Protein AF-0000000077152043 (afdb_homodimer)

Sequence (774 aa):
MDIGIDQIGFYTPNKFVDMVDLANARNQDPNKFLIGIGQDRMAVADKTQDAVSMGINATAEYLDQVDLEQLGLLIFATESGIDQSKSASLFVKEALNLPARIRTFEIKEACFALTASLQVARDYVRAHPHHSAMIIGSDIARYGLATAGEVTQGAGAISMLIKENPAIIALEDGHTSHSENINDFWRPNNLATAVVDGHYSRDVYLDFFKSTFKPFLAEKQLQVSDFAGICYHLPYTKMGYKAHKIAIEGQDDETVKRLSDNFQLSAKYSRQVGNIYTASLYMSVLSLLENGDLEAGDRIGFFSYGSGAMAEFFSGKVVAGYQKRLRPALHARMLKERIRLGVGQYEDIFTEGLEALPENVEFTSDANHGTWYLAGQEGYVRQYKQKMDIGIDQIGFYTPNKFVDMVDLANARNQDPNKFLIGIGQDRMAVADKTQDAVSMGINATAEYLDQVDLEQLGLLIFATESGIDQSKSASLFVKEALNLPARIRTFEIKEACFALTASLQVARDYVRAHPHHSAMIIGSDIARYGLATAGEVTQGAGAISMLIKENPAIIALEDGHTSHSENINDFWRPNNLATAVVDGHYSRDVYLDFFKSTFKPFLAEKQLQVSDFAGICYHLPYTKMGYKAHKIAIEGQDDETVKRLSDNFQLSAKYSRQVGNIYTASLYMSVLSLLENGDLEAGDRIGFFSYGSGAMAEFFSGKVVAGYQKRLRPALHARMLKERIRLGVGQYEDIFTEGLEALPENVEFTSDANHGTWYLAGQEGYVRQYKQK

Nearest PDB structures (foldseek):
  1xpk-assembly2_D  TM=9.663E-01  e=1.046E-50  Staphylococcus aureus
  1xpm-assembly2_C  TM=9.637E-01  e=8.264E-50  Staphylococcus aureus
  1tvz-assembly1_A  TM=9.335E-01  e=8.264E-50  Staphylococcus aureus
  4yxv-assembly1_A  TM=8.841E-01  e=7.661E-36  Bacillus subtilis subsp. subtilis str. 168
  6et9-assembly1_L  TM=8.919E-01  e=7.210E-28  Methanothermococcus thermolithotrophicus

Structure (mmCIF, N/CA/C/O backbone):
data_AF-0000000077152043-model_v1
#
loop_
_entity.id
_entity.type
_entity.pdbx_description
1 polymer 'Hydroxymethylglutaryl-coenzyme A synthase'
#
loop_
_atom_site.group_PDB
_atom_site.id
_atom_site.type_symbol
_atom_site.label_atom_id
_atom_site.label_alt_id
_atom_site.label_comp_id
_atom_site.label_asym_id
_atom_site.label_entity_id
_atom_site.label_seq_id
_atom_site.pdbx_PDB_ins_code
_atom_site.Cartn_x
_atom_site.Cartn_y
_atom_site.Cartn_z
_atom_site.occupancy
_atom_site.B_iso_or_equiv
_atom_site.auth_seq_id
_atom_site.auth_comp_id
_atom_site.auth_asym_id
_atom_site.auth_atom_id
_atom_site.pdbx_PDB_model_num
ATOM 1 N N . MET A 1 1 ? 26.516 6.457 7.914 1 82.19 1 MET A N 1
ATOM 2 C CA . MET A 1 1 ? 26 7.383 6.918 1 82.19 1 MET A CA 1
ATOM 3 C C . MET A 1 1 ? 24.578 7.828 7.289 1 82.19 1 MET A C 1
ATOM 5 O O . MET A 1 1 ? 23.734 7.008 7.656 1 82.19 1 MET A O 1
ATOM 9 N N . ASP A 1 2 ? 24.344 9.172 7.332 1 95.19 2 ASP A N 1
ATOM 10 C CA . ASP A 1 2 ? 23.062 9.734 7.711 1 95.19 2 ASP A CA 1
ATOM 11 C C . ASP A 1 2 ? 22.062 9.641 6.562 1 95.19 2 ASP A C 1
ATOM 13 O O . ASP A 1 2 ? 22.406 9.891 5.406 1 95.19 2 ASP A O 1
ATOM 17 N N . ILE A 1 3 ? 20.938 9.117 6.852 1 98.56 3 ILE A N 1
ATOM 18 C CA . ILE A 1 3 ? 19.844 9.047 5.887 1 98.56 3 ILE A CA 1
ATOM 19 C C . ILE A 1 3 ? 18.641 9.828 6.406 1 98.56 3 ILE A C 1
ATOM 21 O O . ILE A 1 3 ? 18.328 9.773 7.598 1 98.56 3 ILE A O 1
ATOM 25 N N . GLY A 1 4 ? 17.984 10.578 5.516 1 98.75 4 GLY A N 1
ATOM 26 C CA . GLY A 1 4 ? 16.797 11.289 5.961 1 98.75 4 GLY A CA 1
ATOM 27 C C . GLY A 1 4 ? 16.188 12.164 4.887 1 98.75 4 GLY A C 1
ATOM 28 O O . GLY A 1 4 ? 16.25 11.828 3.701 1 98.75 4 GLY A O 1
ATOM 29 N N . ILE A 1 5 ? 15.547 13.234 5.316 1 98.94 5 ILE A N 1
ATOM 30 C CA . ILE A 1 5 ? 14.758 14.086 4.438 1 98.94 5 ILE A CA 1
ATOM 31 C C . ILE A 1 5 ? 15.664 15.133 3.781 1 98.94 5 ILE A C 1
ATOM 33 O O . ILE A 1 5 ? 16.281 15.938 4.469 1 98.94 5 ILE A O 1
ATOM 37 N N . ASP A 1 6 ? 15.68 15.094 2.457 1 98.81 6 ASP A N 1
ATOM 38 C CA . ASP A 1 6 ? 16.516 16.016 1.695 1 98.81 6 ASP A CA 1
ATOM 39 C C . ASP A 1 6 ? 15.688 17.156 1.112 1 98.81 6 ASP A C 1
ATOM 41 O O . ASP A 1 6 ? 16.188 18.266 0.939 1 98.81 6 ASP A O 1
ATOM 45 N N . GLN A 1 7 ? 14.508 16.891 0.683 1 98.75 7 GLN A N 1
ATOM 46 C CA . GLN A 1 7 ? 13.539 17.828 0.135 1 98.75 7 GLN A CA 1
ATOM 47 C C . GLN A 1 7 ? 12.148 17.578 0.709 1 98.75 7 GLN A C 1
ATOM 49 O O . GLN A 1 7 ? 11.82 16.453 1.081 1 98.75 7 GLN A O 1
ATOM 54 N N . ILE A 1 8 ? 11.406 18.656 0.803 1 98.88 8 ILE A N 1
ATOM 55 C CA . ILE A 1 8 ? 10.008 18.562 1.213 1 98.88 8 ILE A CA 1
ATOM 56 C C . ILE A 1 8 ? 9.156 19.5 0.37 1 98.88 8 ILE A C 1
ATOM 58 O O . ILE A 1 8 ? 9.516 20.672 0.178 1 98.88 8 ILE A O 1
ATOM 62 N N . GLY A 1 9 ? 8.117 18.953 -0.242 1 98.88 9 GLY A N 1
ATOM 63 C CA . GLY A 1 9 ? 7.102 19.734 -0.928 1 98.88 9 GLY A CA 1
ATOM 64 C C . GLY A 1 9 ? 5.742 19.656 -0.265 1 98.88 9 GLY A C 1
ATOM 65 O O . GLY A 1 9 ? 5.453 18.719 0.469 1 98.88 9 GLY A O 1
ATOM 66 N N . PHE A 1 10 ? 4.961 20.703 -0.509 1 98.88 10 PHE A N 1
ATOM 67 C CA . PHE A 1 10 ? 3.654 20.812 0.127 1 98.88 10 PHE A CA 1
ATOM 68 C C . PHE A 1 10 ? 2.639 21.438 -0.83 1 98.88 10 PHE A C 1
ATOM 70 O O . PHE A 1 10 ? 2.967 22.344 -1.585 1 98.88 10 PHE A O 1
ATOM 77 N N . TYR A 1 11 ? 1.428 20.812 -0.822 1 98.88 11 TYR A N 1
ATOM 78 C CA . TYR A 1 11 ? 0.354 21.406 -1.617 1 98.88 11 TYR A CA 1
ATOM 79 C C . TYR A 1 11 ? -0.993 21.219 -0.927 1 98.88 11 TYR A C 1
ATOM 81 O O . TYR A 1 11 ? -1.261 20.188 -0.328 1 98.88 11 TYR A O 1
ATOM 89 N N . THR A 1 12 ? -1.812 22.266 -0.945 1 98.81 12 THR A N 1
ATOM 90 C CA . THR A 1 12 ? -3.221 22.219 -0.569 1 98.81 12 THR A CA 1
ATOM 91 C C . THR A 1 12 ? -4.078 22.969 -1.592 1 98.81 12 THR A C 1
ATOM 93 O O . THR A 1 12 ? -3.6 23.875 -2.268 1 98.81 12 THR A O 1
ATOM 96 N N . PRO A 1 13 ? -5.305 22.547 -1.803 1 97.88 13 PRO A N 1
ATOM 97 C CA . PRO A 1 13 ? -6.152 23.156 -2.836 1 97.88 13 PRO A CA 1
ATOM 98 C C . PRO A 1 13 ? -6.367 24.641 -2.625 1 97.88 13 PRO A C 1
ATOM 100 O O . PRO A 1 13 ? -6.172 25.156 -1.516 1 97.88 13 PRO A O 1
ATOM 103 N N . ASN A 1 14 ? -6.895 25.297 -3.629 1 98.25 14 ASN A N 1
ATOM 104 C CA . ASN A 1 14 ? -6.953 26.75 -3.635 1 98.25 14 ASN A CA 1
ATOM 105 C C . ASN A 1 14 ? -8.25 27.266 -3.02 1 98.25 14 ASN A C 1
ATOM 107 O O . ASN A 1 14 ? -8.648 28.406 -3.26 1 98.25 14 ASN A O 1
ATOM 111 N N . LYS A 1 15 ? -8.961 26.484 -2.213 1 98.75 15 LYS A N 1
ATOM 112 C CA . LYS A 1 15 ? -10.219 26.891 -1.597 1 98.75 15 LYS A CA 1
ATOM 113 C C . LYS A 1 15 ? -10.258 26.5 -0.12 1 98.75 15 LYS A C 1
ATOM 115 O O . LYS A 1 15 ? -9.664 25.5 0.279 1 98.75 15 LYS A O 1
ATOM 120 N N . PHE A 1 16 ? -10.977 27.25 0.663 1 98.69 16 PHE A N 1
ATOM 121 C CA . PHE A 1 16 ? -11.141 26.922 2.072 1 98.69 16 PHE A CA 1
ATOM 122 C C . PHE A 1 16 ? -12.469 27.453 2.602 1 98.69 16 PHE A C 1
ATOM 124 O O . PHE A 1 16 ? -13.102 28.297 1.962 1 98.69 16 PHE A O 1
ATOM 131 N N . VAL A 1 17 ? -12.914 26.891 3.664 1 98.44 17 VAL A N 1
ATOM 132 C CA . VAL A 1 17 ? -14.016 27.438 4.453 1 98.44 17 VAL A CA 1
ATOM 133 C C . VAL A 1 17 ? -13.484 27.969 5.781 1 98.44 17 VAL A C 1
ATOM 135 O O . VAL A 1 17 ? -12.617 27.359 6.402 1 98.44 17 VAL A O 1
ATOM 138 N N . ASP A 1 18 ? -14.031 29.109 6.148 1 98.62 18 ASP A N 1
ATOM 139 C CA . ASP A 1 18 ? -13.688 29.703 7.438 1 98.62 18 ASP A CA 1
ATOM 140 C C . ASP A 1 18 ? -14.422 29 8.578 1 98.62 18 ASP A C 1
ATOM 142 O O . ASP A 1 18 ? -15.641 28.828 8.523 1 98.62 18 ASP A O 1
ATOM 146 N N . MET A 1 19 ? -13.68 28.719 9.648 1 98.44 19 MET A N 1
ATOM 147 C CA . MET A 1 19 ? -14.266 27.891 10.688 1 98.44 19 MET A CA 1
ATOM 148 C C . MET A 1 19 ? -15.312 28.656 11.492 1 98.44 19 MET A C 1
ATOM 150 O O . MET A 1 19 ? -16.234 28.062 12.055 1 98.44 19 MET A O 1
ATOM 154 N N . VAL A 1 20 ? -15.164 29.969 11.57 1 98.69 20 VAL A N 1
ATOM 155 C CA . VAL A 1 20 ? -16.203 30.781 12.203 1 98.69 20 VAL A CA 1
ATOM 156 C C . VAL A 1 20 ? -17.484 30.703 11.391 1 98.69 20 VAL A C 1
ATOM 158 O O . VAL A 1 20 ? -18.578 30.547 11.953 1 98.69 20 VAL A O 1
ATOM 161 N N . ASP A 1 21 ? -17.359 30.844 10.039 1 98.69 21 ASP A N 1
ATOM 162 C CA . ASP A 1 21 ? -18.516 30.734 9.164 1 98.69 21 ASP A CA 1
ATOM 163 C C . ASP A 1 21 ? -19.188 29.375 9.32 1 98.69 21 ASP A C 1
ATOM 165 O O . ASP A 1 21 ? -20.422 29.281 9.367 1 98.69 21 ASP A O 1
ATOM 169 N N . LEU A 1 22 ? -18.375 28.344 9.375 1 98.69 22 LEU A N 1
ATOM 170 C CA . LEU A 1 22 ? -18.922 26.984 9.516 1 98.69 22 LEU A CA 1
ATOM 171 C C . LEU A 1 22 ? -19.625 26.828 10.859 1 98.69 22 LEU A C 1
ATOM 173 O O . LEU A 1 22 ? -20.703 26.234 10.922 1 98.69 22 LEU A O 1
ATOM 177 N N . ALA A 1 23 ? -19 27.281 11.922 1 98.5 23 ALA A N 1
ATOM 178 C CA . ALA A 1 23 ? -19.609 27.203 13.25 1 98.5 23 ALA A CA 1
ATOM 179 C C . ALA A 1 23 ? -20.969 27.891 13.273 1 98.5 23 ALA A C 1
ATOM 181 O O . ALA A 1 23 ? -21.938 27.344 13.805 1 98.5 23 ALA A O 1
ATOM 182 N N . ASN A 1 24 ? -21.047 29.031 12.711 1 98.5 24 ASN A N 1
ATOM 183 C CA . ASN A 1 24 ? -22.297 29.766 12.656 1 98.5 24 ASN A CA 1
ATOM 184 C C . ASN A 1 24 ? -23.359 29.016 11.875 1 98.5 24 ASN A C 1
ATOM 186 O O . ASN A 1 24 ? -24.516 28.922 12.305 1 98.5 24 ASN A O 1
ATOM 190 N N . ALA A 1 25 ? -22.953 28.531 10.75 1 98.25 25 ALA A N 1
ATOM 191 C CA . ALA A 1 25 ? -23.891 27.781 9.898 1 98.25 25 ALA A CA 1
ATOM 192 C C . ALA A 1 25 ? -24.391 26.531 10.609 1 98.25 25 ALA A C 1
ATOM 194 O O . ALA A 1 25 ? -25.484 26.047 10.32 1 98.25 25 ALA A O 1
ATOM 195 N N . ARG A 1 26 ? -23.594 26.016 11.523 1 98.06 26 ARG A N 1
ATOM 196 C CA . ARG A 1 26 ? -23.969 24.812 12.266 1 98.06 26 ARG A CA 1
ATOM 197 C C . ARG A 1 26 ? -24.562 25.172 13.617 1 98.06 26 ARG A C 1
ATOM 199 O O . ARG A 1 26 ? -24.766 24.297 14.461 1 98.06 26 ARG A O 1
ATOM 206 N N . ASN A 1 27 ? -24.75 26.328 13.906 1 97.75 27 ASN A N 1
ATOM 207 C CA . ASN A 1 27 ? -25.312 26.828 15.156 1 97.75 27 ASN A CA 1
ATOM 208 C C . ASN A 1 27 ? -24.469 26.406 16.359 1 97.75 27 ASN A C 1
ATOM 210 O O . ASN A 1 27 ? -25 25.891 17.344 1 97.75 27 ASN A O 1
ATOM 214 N N . GLN A 1 28 ? -23.188 26.516 16.156 1 97.75 28 GLN A N 1
ATOM 215 C CA . GLN A 1 28 ? -22.234 26.203 17.219 1 97.75 28 GLN A CA 1
ATOM 216 C C . GLN A 1 28 ? -21.438 27.453 17.625 1 97.75 28 GLN A C 1
ATOM 218 O O . GLN A 1 28 ? -21.281 28.375 16.828 1 97.75 28 GLN A O 1
ATOM 223 N N . ASP A 1 29 ? -20.984 27.469 18.859 1 98.06 29 ASP A N 1
ATOM 224 C CA . ASP A 1 29 ? -20.031 28.484 19.297 1 98.06 29 ASP A CA 1
ATOM 225 C C . ASP A 1 29 ? -18.719 28.375 18.516 1 98.06 29 ASP A C 1
ATOM 227 O O . ASP A 1 29 ? -18.062 27.344 18.516 1 98.06 29 ASP A O 1
ATOM 231 N N . PRO A 1 30 ? -18.344 29.469 17.828 1 98.25 30 PRO A N 1
ATOM 232 C CA . PRO A 1 30 ? -17.109 29.422 17.062 1 98.25 30 PRO A CA 1
ATOM 233 C C . PRO A 1 30 ? -15.906 28.969 17.875 1 98.25 30 PRO A C 1
ATOM 235 O O . PRO A 1 30 ? -14.984 28.344 17.344 1 98.25 30 PRO A O 1
ATOM 238 N N . ASN A 1 31 ? -15.922 29.188 19.141 1 98.12 31 ASN A N 1
ATOM 239 C CA . ASN A 1 31 ? -14.805 28.812 20 1 98.12 31 ASN A CA 1
ATOM 240 C C . ASN A 1 31 ? -14.68 27.297 20.125 1 98.12 31 ASN A C 1
ATOM 242 O O . ASN A 1 31 ? -13.602 26.781 20.453 1 98.12 31 ASN A O 1
ATOM 246 N N . LYS A 1 32 ? -15.727 26.594 19.953 1 97.38 32 LYS A N 1
ATOM 247 C CA . LYS A 1 32 ? -15.641 25.125 19.906 1 97.38 32 LYS A CA 1
ATOM 248 C C . LYS A 1 32 ? -14.711 24.672 18.781 1 97.38 32 LYS A C 1
ATOM 250 O O . LYS A 1 32 ? -14.016 23.672 18.922 1 97.38 32 LYS A O 1
ATOM 255 N N . PHE A 1 33 ? -14.719 25.438 17.703 1 97.75 33 PHE A N 1
ATOM 256 C CA . PHE A 1 33 ? -13.883 25.078 16.562 1 97.75 33 PHE A CA 1
ATOM 257 C C . PHE A 1 33 ? -12.5 25.703 16.672 1 97.75 33 PHE A C 1
ATOM 259 O O . PHE A 1 33 ? -11.484 25.031 16.5 1 97.75 33 PHE A O 1
ATOM 266 N N . LEU A 1 34 ? -12.445 27.016 17.016 1 97.88 34 LEU A N 1
ATOM 267 C CA . LEU A 1 34 ? -11.211 27.781 17.031 1 97.88 34 LEU A CA 1
ATOM 268 C C . LEU A 1 34 ? -10.305 27.344 18.188 1 97.88 34 LEU A C 1
ATOM 270 O O . LEU A 1 34 ? -9.086 27.281 18.031 1 97.88 34 LEU A O 1
ATOM 274 N N . ILE A 1 35 ? -10.906 27.062 19.359 1 97 35 ILE A N 1
ATOM 275 C CA . ILE A 1 35 ? -10.148 26.734 20.562 1 97 35 ILE A CA 1
ATOM 276 C C . ILE A 1 35 ? -10.297 25.234 20.875 1 97 35 ILE A C 1
ATOM 278 O O . ILE A 1 35 ? -9.305 24.547 21.078 1 97 35 ILE A O 1
ATOM 282 N N . GLY A 1 36 ? -11.492 24.734 20.875 1 96.44 36 GLY A N 1
ATOM 283 C CA . GLY A 1 36 ? -11.773 23.359 21.219 1 96.44 36 GLY A CA 1
ATOM 284 C C . GLY A 1 36 ? -11.141 22.359 20.281 1 96.44 36 GLY A C 1
ATOM 285 O O . GLY A 1 36 ? -10.648 21.297 20.703 1 96.44 36 GLY A O 1
ATOM 286 N N . ILE A 1 37 ? -11.188 22.641 19.016 1 96.06 37 ILE A N 1
ATOM 287 C CA . ILE A 1 37 ? -10.586 21.797 17.984 1 96.06 37 ILE A CA 1
ATOM 288 C C . ILE A 1 37 ? -9.227 22.359 17.594 1 96.06 37 ILE A C 1
ATOM 290 O O . ILE A 1 37 ? -8.281 21.594 17.375 1 96.06 37 ILE A O 1
ATOM 294 N N . GLY A 1 38 ? -9.125 23.641 17.594 1 97.56 38 GLY A N 1
ATOM 295 C CA . GLY A 1 38 ? -7.887 24.297 17.219 1 97.56 38 GLY A CA 1
ATOM 296 C C . GLY A 1 38 ? -7.73 24.469 15.711 1 97.56 38 GLY A C 1
ATOM 297 O O . GLY A 1 38 ? -6.645 24.25 15.172 1 97.56 38 GLY A O 1
ATOM 298 N N . GLN A 1 39 ? -8.836 24.828 14.977 1 98.06 39 GLN A N 1
ATOM 299 C CA . GLN A 1 39 ? -8.812 25 13.531 1 98.06 39 GLN A CA 1
ATOM 300 C C . GLN A 1 39 ? -9.344 26.359 13.125 1 98.06 39 GLN A C 1
ATOM 302 O O . GLN A 1 39 ? -10.344 26.828 13.664 1 98.06 39 GLN A O 1
ATOM 307 N N . ASP A 1 40 ? -8.641 27 12.188 1 98.62 40 ASP A N 1
ATOM 308 C CA . ASP A 1 40 ? -9.039 28.312 11.727 1 98.62 40 ASP A CA 1
ATOM 309 C C . ASP A 1 40 ? -9.742 28.234 10.367 1 98.62 40 ASP A C 1
ATOM 311 O O . ASP A 1 40 ? -10.703 28.969 10.117 1 98.62 40 ASP A O 1
ATOM 315 N N . ARG A 1 41 ? -9.203 27.469 9.523 1 98.56 41 ARG A N 1
ATOM 316 C CA . ARG A 1 41 ? -9.719 27.234 8.172 1 98.56 41 ARG A CA 1
ATOM 317 C C . ARG A 1 41 ? -9.719 25.75 7.824 1 98.56 41 ARG A C 1
ATOM 319 O O . ARG A 1 41 ? -9.094 24.953 8.523 1 98.56 41 ARG A O 1
ATOM 326 N N . MET A 1 42 ? -10.445 25.406 6.859 1 98.56 42 MET A N 1
ATOM 327 C CA . MET A 1 42 ? -10.523 24.031 6.367 1 98.56 42 MET A CA 1
ATOM 328 C C . MET A 1 42 ? -10.406 23.984 4.844 1 98.56 42 MET A C 1
ATOM 330 O O . MET A 1 42 ? -11.211 24.594 4.141 1 98.56 42 MET A O 1
ATOM 334 N N . ALA A 1 43 ? -9.383 23.312 4.359 1 98.81 43 ALA A N 1
ATOM 335 C CA . ALA A 1 43 ? -9.18 23.203 2.914 1 98.81 43 ALA A CA 1
ATOM 336 C C . ALA A 1 43 ? -10.305 22.406 2.262 1 98.81 43 ALA A C 1
ATOM 338 O O . ALA A 1 43 ? -10.773 21.406 2.822 1 98.81 43 ALA A O 1
ATOM 339 N N . VAL A 1 44 ? -10.727 22.859 1.095 1 98.62 44 VAL A N 1
ATOM 340 C CA . VAL A 1 44 ? -11.789 22.203 0.338 1 98.62 44 VAL A CA 1
ATOM 341 C C . VAL A 1 44 ? -11.266 21.797 -1.041 1 98.62 44 VAL A C 1
ATOM 343 O O . VAL A 1 44 ? -10.797 22.656 -1.804 1 98.62 44 VAL A O 1
ATOM 346 N N . ALA A 1 45 ? -11.273 20.547 -1.306 1 97.88 45 ALA A N 1
ATOM 347 C CA . ALA A 1 45 ? -10.883 20.031 -2.613 1 97.88 45 ALA A CA 1
ATOM 348 C C . ALA A 1 45 ? -12.094 19.859 -3.523 1 97.88 45 ALA A C 1
ATOM 350 O O . ALA A 1 45 ? -13.023 19.109 -3.209 1 97.88 45 ALA A O 1
ATOM 351 N N . ASP A 1 46 ? -12.117 20.562 -4.613 1 97.5 46 ASP A N 1
ATOM 352 C CA . ASP A 1 46 ? -13.188 20.328 -5.578 1 97.5 46 ASP A CA 1
ATOM 353 C C . ASP A 1 46 ? -12.859 19.141 -6.484 1 97.5 46 ASP A C 1
ATOM 355 O O . ASP A 1 46 ? -11.883 18.422 -6.254 1 97.5 46 ASP A O 1
ATOM 359 N N . LYS A 1 47 ? -13.648 18.891 -7.5 1 95.75 47 LYS A N 1
ATOM 360 C CA . LYS A 1 47 ? -13.547 17.688 -8.32 1 95.75 47 LYS A CA 1
ATOM 361 C C . LYS A 1 47 ? -12.227 17.641 -9.094 1 95.75 47 LYS A C 1
ATOM 363 O O . LYS A 1 47 ? -11.797 16.578 -9.539 1 95.75 47 LYS A O 1
ATOM 368 N N . THR A 1 48 ? -11.586 18.734 -9.234 1 97.38 48 THR A N 1
ATOM 369 C CA . THR A 1 48 ? -10.383 18.797 -10.055 1 97.38 48 THR A CA 1
ATOM 370 C C . THR A 1 48 ? -9.141 18.547 -9.203 1 97.38 48 THR A C 1
ATOM 372 O O . THR A 1 48 ? -8.039 18.375 -9.734 1 97.38 48 THR A O 1
ATOM 375 N N . GLN A 1 49 ? -9.281 18.531 -7.914 1 97.69 49 GLN A N 1
ATOM 376 C CA . GLN A 1 49 ? -8.156 18.281 -7.02 1 97.69 49 GLN A CA 1
ATOM 377 C C . GLN A 1 49 ? -8.375 17 -6.219 1 97.69 49 GLN A C 1
ATOM 379 O O . GLN A 1 49 ? -9.047 17.016 -5.188 1 97.69 49 GLN A O 1
ATOM 384 N N . ASP A 1 50 ? -7.758 15.961 -6.688 1 97.56 50 ASP A N 1
ATOM 385 C CA . ASP A 1 50 ? -7.812 14.695 -5.965 1 97.56 50 ASP A CA 1
ATOM 386 C C . ASP A 1 50 ? -6.449 14.336 -5.383 1 97.56 50 ASP A C 1
ATOM 388 O O . ASP A 1 50 ? -5.512 15.133 -5.445 1 97.56 50 ASP A O 1
ATOM 392 N N . ALA A 1 51 ? -6.375 13.227 -4.703 1 98.25 51 ALA A N 1
ATOM 393 C CA . ALA A 1 51 ? -5.141 12.82 -4.031 1 98.25 51 ALA A CA 1
ATOM 394 C C . ALA A 1 51 ? -3.963 12.82 -5.004 1 98.25 51 ALA A C 1
ATOM 396 O O . ALA A 1 51 ? -2.863 13.25 -4.656 1 98.25 51 ALA A O 1
ATOM 397 N N . VAL A 1 52 ? -4.191 12.352 -6.254 1 98.69 52 VAL A N 1
ATOM 398 C CA . VAL A 1 52 ? -3.125 12.211 -7.242 1 98.69 52 VAL A CA 1
ATOM 399 C C . VAL A 1 52 ? -2.627 13.594 -7.668 1 98.69 52 VAL A C 1
ATOM 401 O O . VAL A 1 52 ? -1.426 13.867 -7.625 1 98.69 52 VAL A O 1
ATOM 404 N N . SER A 1 53 ? -3.553 14.469 -8.078 1 98.75 53 SER A N 1
ATOM 405 C CA . SER A 1 53 ? -3.146 15.797 -8.539 1 98.75 53 SER A CA 1
ATOM 406 C C . SER A 1 53 ? -2.439 16.562 -7.43 1 98.75 53 SER A C 1
ATOM 408 O O . SER A 1 53 ? -1.445 17.25 -7.68 1 98.75 53 SER A O 1
ATOM 410 N N . MET A 1 54 ? -2.918 16.469 -6.207 1 98.88 54 MET A N 1
ATOM 411 C CA . MET A 1 54 ? -2.264 17.156 -5.094 1 98.88 54 MET A CA 1
ATOM 412 C C . MET A 1 54 ? -0.859 16.609 -4.867 1 98.88 54 MET A C 1
ATOM 414 O O . MET A 1 54 ? 0.073 17.359 -4.594 1 98.88 54 MET A O 1
ATOM 418 N N . GLY A 1 55 ? -0.733 15.281 -4.969 1 98.94 55 GLY A N 1
ATOM 419 C CA . GLY A 1 55 ? 0.582 14.664 -4.855 1 98.94 55 GLY A CA 1
ATOM 420 C C . GLY A 1 55 ? 1.55 15.133 -5.93 1 98.94 55 GLY A C 1
ATOM 421 O O . GLY A 1 55 ? 2.723 15.383 -5.648 1 98.94 55 GLY A O 1
ATOM 422 N N . ILE A 1 56 ? 1.051 15.227 -7.191 1 98.88 56 ILE A N 1
ATOM 423 C CA . ILE A 1 56 ? 1.864 15.727 -8.289 1 98.88 56 ILE A CA 1
ATOM 424 C C . ILE A 1 56 ? 2.359 17.141 -7.969 1 98.88 56 ILE A C 1
ATOM 426 O O . ILE A 1 56 ? 3.551 17.438 -8.109 1 98.88 56 ILE A O 1
ATOM 430 N N . ASN A 1 57 ? 1.474 17.969 -7.555 1 98.88 57 ASN A N 1
ATOM 431 C CA . ASN A 1 57 ? 1.806 19.375 -7.297 1 98.88 57 ASN A CA 1
ATOM 432 C C . ASN A 1 57 ? 2.818 19.5 -6.164 1 98.88 57 ASN A C 1
ATOM 434 O O . ASN A 1 57 ? 3.752 20.312 -6.254 1 98.88 57 ASN A O 1
ATOM 438 N N . ALA A 1 58 ? 2.646 18.766 -5.043 1 98.88 58 ALA A N 1
ATOM 439 C CA . ALA A 1 58 ? 3.605 18.812 -3.943 1 98.88 58 ALA A CA 1
ATOM 440 C C . ALA A 1 58 ? 4.992 18.375 -4.41 1 98.88 58 ALA A C 1
ATOM 442 O O . ALA A 1 58 ? 6 18.969 -4.016 1 98.88 58 ALA A O 1
ATOM 443 N N . THR A 1 59 ? 5.062 17.375 -5.227 1 98.88 59 THR A N 1
ATOM 444 C CA . THR A 1 59 ? 6.328 16.812 -5.691 1 98.88 59 THR A CA 1
ATOM 445 C C . THR A 1 59 ? 7 17.766 -6.684 1 98.88 59 THR A C 1
ATOM 447 O O . THR A 1 59 ? 8.227 17.906 -6.68 1 98.88 59 THR A O 1
ATOM 450 N N . ALA A 1 60 ? 6.215 18.391 -7.52 1 98.38 60 ALA A N 1
ATOM 451 C CA . ALA A 1 60 ? 6.727 19.266 -8.57 1 98.38 60 ALA A CA 1
ATOM 452 C C . ALA A 1 60 ? 7.512 20.438 -7.969 1 98.38 60 ALA A C 1
ATOM 454 O O . ALA A 1 60 ? 8.391 21 -8.625 1 98.38 60 ALA A O 1
ATOM 455 N N . GLU A 1 61 ? 7.266 20.766 -6.734 1 97.69 61 GLU A N 1
ATOM 456 C CA . GLU A 1 61 ? 7.887 21.922 -6.082 1 97.69 61 GLU A CA 1
ATOM 457 C C . GLU A 1 61 ? 9.406 21.766 -6.027 1 97.69 61 GLU A C 1
ATOM 459 O O . GLU A 1 61 ? 10.133 22.766 -6.023 1 97.69 61 GLU A O 1
ATOM 464 N N . TYR A 1 62 ? 9.859 20.516 -5.93 1 98.25 62 TYR A N 1
ATOM 465 C CA . TYR A 1 62 ? 11.297 20.359 -5.711 1 98.25 62 TYR A CA 1
ATOM 466 C C . TYR A 1 62 ? 11.914 19.453 -6.758 1 98.25 62 TYR A C 1
ATOM 468 O O . TYR A 1 62 ? 13.078 19.062 -6.645 1 98.25 62 TYR A O 1
ATOM 476 N N . LEU A 1 63 ? 11.211 19.078 -7.773 1 98.12 63 LEU A N 1
ATOM 477 C CA . LEU A 1 63 ? 11.656 18.078 -8.727 1 98.12 63 LEU A CA 1
ATOM 478 C C . LEU A 1 63 ? 12.93 18.516 -9.438 1 98.12 63 LEU A C 1
ATOM 480 O O . LEU A 1 63 ? 13.781 17.688 -9.773 1 98.12 63 LEU A O 1
ATOM 484 N N . ASP A 1 64 ? 13.062 19.812 -9.672 1 97.31 64 ASP A N 1
ATOM 485 C CA . ASP A 1 64 ? 14.211 20.344 -10.391 1 97.31 64 ASP A CA 1
ATOM 486 C C . ASP A 1 64 ? 15.492 20.172 -9.57 1 97.31 64 ASP A C 1
ATOM 488 O O . ASP A 1 64 ? 16.594 20.312 -10.102 1 97.31 64 ASP A O 1
ATOM 492 N N . GLN A 1 65 ? 15.391 19.797 -8.289 1 97.06 65 GLN A N 1
ATOM 493 C CA . GLN A 1 65 ? 16.547 19.625 -7.406 1 97.06 65 GLN A CA 1
ATOM 494 C C . GLN A 1 65 ? 16.891 18.141 -7.258 1 97.06 65 GLN A C 1
ATOM 496 O O . GLN A 1 65 ? 17.828 17.797 -6.527 1 97.06 65 GLN A O 1
ATOM 501 N N . VAL A 1 66 ? 16.203 17.312 -7.922 1 97.94 66 VAL A N 1
ATOM 502 C CA . VAL A 1 66 ? 16.359 15.867 -7.75 1 97.94 66 VAL A CA 1
ATOM 503 C C . VAL A 1 66 ? 17.203 15.297 -8.883 1 97.94 66 VAL A C 1
ATOM 505 O O . VAL A 1 66 ? 16.953 15.586 -10.055 1 97.94 66 VAL A O 1
ATOM 508 N N . ASP A 1 67 ? 18.25 14.57 -8.586 1 98.19 67 ASP A N 1
ATOM 509 C CA . ASP A 1 67 ? 18.969 13.766 -9.57 1 98.19 67 ASP A CA 1
ATOM 510 C C . ASP A 1 67 ? 18.172 12.516 -9.953 1 98.19 67 ASP A C 1
ATOM 512 O O . ASP A 1 67 ? 18.266 11.484 -9.281 1 98.19 67 ASP A O 1
ATOM 516 N N . LEU A 1 68 ? 17.516 12.562 -11.023 1 98.12 68 LEU A N 1
ATOM 517 C CA . LEU A 1 68 ? 16.594 11.508 -11.438 1 98.12 68 LEU A CA 1
ATOM 518 C C . LEU A 1 68 ? 17.359 10.227 -11.766 1 98.12 68 LEU A C 1
ATOM 520 O O . LEU A 1 68 ? 16.781 9.141 -11.766 1 98.12 68 LEU A O 1
ATOM 524 N N . GLU A 1 69 ? 18.578 10.312 -12.023 1 97.44 69 GLU A N 1
ATOM 525 C CA . GLU A 1 69 ? 19.391 9.125 -12.289 1 97.44 69 GLU A CA 1
ATOM 526 C C . GLU A 1 69 ? 19.578 8.289 -11.031 1 97.44 69 GLU A C 1
ATOM 528 O O . GLU A 1 69 ? 19.781 7.074 -11.102 1 97.44 69 GLU A O 1
ATOM 533 N N . GLN A 1 70 ? 19.453 8.984 -9.906 1 97.94 70 GLN A N 1
ATOM 534 C CA . GLN A 1 70 ? 19.688 8.297 -8.641 1 97.94 70 GLN A CA 1
ATOM 535 C C . GLN A 1 70 ? 18.359 7.883 -7.996 1 97.94 70 GLN A C 1
ATOM 537 O O . GLN A 1 70 ? 18.344 7.113 -7.035 1 97.94 70 GLN A O 1
ATOM 542 N N . LEU A 1 71 ? 17.281 8.398 -8.523 1 98.62 71 LEU A N 1
ATOM 543 C CA . LEU A 1 71 ? 15.984 8.055 -7.965 1 98.62 71 LEU A CA 1
ATOM 544 C C . LEU A 1 71 ? 15.617 6.609 -8.289 1 98.62 71 LEU A C 1
ATOM 546 O O . LEU A 1 71 ? 15.539 6.238 -9.461 1 98.62 71 LEU A O 1
ATOM 550 N N . GLY A 1 72 ? 15.398 5.789 -7.266 1 98.5 72 GLY A N 1
ATOM 551 C CA . GLY A 1 72 ? 15.164 4.379 -7.535 1 98.5 72 GLY A CA 1
ATOM 552 C C . GLY A 1 72 ? 13.836 3.883 -7.004 1 98.5 72 GLY A C 1
ATOM 553 O O . GLY A 1 72 ? 13.375 2.801 -7.375 1 98.5 72 GLY A O 1
ATOM 554 N N . LEU A 1 73 ? 13.18 4.691 -6.16 1 98.81 73 LEU A N 1
ATOM 555 C CA . LEU A 1 73 ? 11.953 4.254 -5.496 1 98.81 73 LEU A CA 1
ATOM 556 C C . LEU A 1 73 ? 10.953 5.395 -5.402 1 98.81 73 LEU A C 1
ATOM 558 O O . LEU A 1 73 ? 11.312 6.52 -5.047 1 98.81 73 LEU A O 1
ATOM 562 N N . LEU A 1 74 ? 9.727 5.176 -5.832 1 98.88 74 LEU A N 1
ATOM 563 C CA . LEU A 1 74 ? 8.602 6.094 -5.676 1 98.88 74 LEU A CA 1
ATOM 564 C C . LEU A 1 74 ? 7.449 5.422 -4.938 1 98.88 74 LEU A C 1
ATOM 566 O O . LEU A 1 74 ? 6.918 4.41 -5.398 1 98.88 74 LEU A O 1
ATOM 570 N N . ILE A 1 75 ? 7.07 5.988 -3.764 1 98.94 75 ILE A N 1
ATOM 571 C CA . ILE A 1 75 ? 5.965 5.434 -2.99 1 98.94 75 ILE A CA 1
ATOM 572 C C . ILE A 1 75 ? 4.871 6.492 -2.824 1 98.94 75 ILE A C 1
ATOM 574 O O . ILE A 1 75 ? 5.156 7.633 -2.459 1 98.94 75 ILE A O 1
ATOM 578 N N . PHE A 1 76 ? 3.684 6.148 -3.178 1 98.88 76 PHE A N 1
ATOM 579 C CA . PHE A 1 76 ? 2.508 6.969 -2.914 1 98.88 76 PHE A CA 1
ATOM 580 C C . PHE A 1 76 ? 1.712 6.41 -1.739 1 98.88 76 PHE A C 1
ATOM 582 O O . PHE A 1 76 ? 1.29 5.254 -1.761 1 98.88 76 PHE A O 1
ATOM 589 N N . ALA A 1 77 ? 1.544 7.18 -0.645 1 98.81 77 ALA A N 1
ATOM 590 C CA . ALA A 1 77 ? 0.801 6.797 0.553 1 98.81 77 ALA A CA 1
ATOM 591 C C . ALA A 1 77 ? -0.522 7.551 0.641 1 98.81 77 ALA A C 1
ATOM 593 O O . ALA A 1 77 ? -0.545 8.781 0.605 1 98.81 77 ALA A O 1
ATOM 594 N N . THR A 1 78 ? -1.66 6.793 0.795 1 98.19 78 THR A N 1
ATOM 595 C CA . THR A 1 78 ? -2.943 7.488 0.808 1 98.19 78 THR A CA 1
ATOM 596 C C . THR A 1 78 ? -4.043 6.582 1.356 1 98.19 78 THR A C 1
ATOM 598 O O . THR A 1 78 ? -3.936 5.355 1.287 1 98.19 78 THR A O 1
ATOM 601 N N . GLU A 1 79 ? -4.988 7.164 2.025 1 94.38 79 GLU A N 1
ATOM 602 C CA . GLU A 1 79 ? -6.266 6.512 2.303 1 94.38 79 GLU A CA 1
ATOM 603 C C . GLU A 1 79 ? -7.344 6.973 1.323 1 94.38 79 GLU A C 1
ATOM 605 O O . GLU A 1 79 ? -8.453 6.438 1.321 1 94.38 79 GLU A O 1
ATOM 610 N N . SER A 1 80 ? -7.035 7.957 0.509 1 95.62 80 SER A N 1
ATOM 611 C CA . SER A 1 80 ? -7.922 8.492 -0.519 1 95.62 80 SER A CA 1
ATOM 612 C C . SER A 1 80 ? -7.59 7.91 -1.891 1 95.62 80 SER A C 1
ATOM 614 O O . SER A 1 80 ? -7.48 8.648 -2.871 1 95.62 80 SER A O 1
ATOM 616 N N . GLY A 1 81 ? -7.379 6.609 -1.892 1 93.19 81 GLY A N 1
ATOM 617 C CA . GLY A 1 81 ? -7.012 5.961 -3.139 1 93.19 81 GLY A CA 1
ATOM 618 C C . GLY A 1 81 ? -8.094 6.047 -4.199 1 93.19 81 GLY A C 1
ATOM 619 O O . GLY A 1 81 ? -9.273 6.176 -3.877 1 93.19 81 GLY A O 1
ATOM 620 N N . ILE A 1 82 ? -7.711 5.953 -5.48 1 93.38 82 ILE A N 1
ATOM 621 C CA . ILE A 1 82 ? -8.633 6.188 -6.582 1 93.38 82 ILE A CA 1
ATOM 622 C C . ILE A 1 82 ? -8.953 4.867 -7.277 1 93.38 82 ILE A C 1
ATOM 624 O O . ILE A 1 82 ? -9.844 4.805 -8.133 1 93.38 82 ILE A O 1
ATOM 628 N N . ASP A 1 83 ? -8.273 3.873 -6.938 1 93.75 83 ASP A N 1
ATOM 629 C CA . ASP A 1 83 ? -8.344 2.572 -7.598 1 93.75 83 ASP A CA 1
ATOM 630 C C . ASP A 1 83 ? -7.93 1.451 -6.648 1 93.75 83 ASP A C 1
ATOM 632 O O . ASP A 1 83 ? -7.051 1.639 -5.801 1 93.75 83 ASP A O 1
ATOM 636 N N . GLN A 1 84 ? -8.547 0.237 -6.793 1 93.88 84 GLN A N 1
ATOM 637 C CA . GLN A 1 84 ? -8.234 -0.89 -5.918 1 93.88 84 GLN A CA 1
ATOM 638 C C . GLN A 1 84 ? -7.043 -1.682 -6.449 1 93.88 84 GLN A C 1
ATOM 640 O O . GLN A 1 84 ? -6.453 -2.484 -5.723 1 93.88 84 GLN A O 1
ATOM 645 N N . SER A 1 85 ? -6.699 -1.493 -7.66 1 94.12 85 SER A N 1
ATOM 646 C CA . SER A 1 85 ? -5.645 -2.283 -8.289 1 94.12 85 SER A CA 1
ATOM 647 C C . SER A 1 85 ? -4.445 -1.415 -8.648 1 94.12 85 SER A C 1
ATOM 649 O O . SER A 1 85 ? -3.328 -1.674 -8.203 1 94.12 85 SER A O 1
ATOM 651 N N . LYS A 1 86 ? -4.676 -0.39 -9.398 1 95.12 86 LYS A N 1
ATOM 652 C CA . LYS A 1 86 ? -3.631 0.472 -9.938 1 95.12 86 LYS A CA 1
ATOM 653 C C . LYS A 1 86 ? -3.174 1.496 -8.906 1 95.12 86 LYS A C 1
ATOM 655 O O . LYS A 1 86 ? -3.998 2.123 -8.234 1 95.12 86 LYS A O 1
ATOM 660 N N . SER A 1 87 ? -1.894 1.665 -8.773 1 96.69 87 SER A N 1
ATOM 661 C CA . SER A 1 87 ? -1.331 2.627 -7.828 1 96.69 87 SER A CA 1
ATOM 662 C C . SER A 1 87 ? -1.42 4.051 -8.367 1 96.69 87 SER A C 1
ATOM 664 O O . SER A 1 87 ? -1.237 4.273 -9.57 1 96.69 87 SER A O 1
ATOM 666 N N . ALA A 1 88 ? -1.592 4.984 -7.434 1 97.44 88 ALA A N 1
ATOM 667 C CA . ALA A 1 88 ? -1.597 6.406 -7.777 1 97.44 88 ALA A CA 1
ATOM 668 C C . ALA A 1 88 ? -0.211 6.867 -8.219 1 97.44 88 ALA A C 1
ATOM 670 O O . ALA A 1 88 ? -0.084 7.824 -8.984 1 97.44 88 ALA A O 1
ATOM 671 N N . SER A 1 89 ? 0.814 6.184 -7.754 1 98 89 SER A N 1
ATOM 672 C CA . SER A 1 89 ? 2.193 6.578 -8.023 1 98 89 SER A CA 1
ATOM 673 C C . SER A 1 89 ? 2.492 6.57 -9.516 1 98 89 SER A C 1
ATOM 675 O O . SER A 1 89 ? 3.328 7.344 -9.992 1 98 89 SER A O 1
ATOM 677 N N . LEU A 1 90 ? 1.82 5.746 -10.273 1 97.94 90 LEU A N 1
ATOM 678 C CA . LEU A 1 90 ? 2.084 5.637 -11.703 1 97.94 90 LEU A CA 1
ATOM 679 C C . LEU A 1 90 ? 1.622 6.891 -12.445 1 97.94 90 LEU A C 1
ATOM 681 O O . LEU A 1 90 ? 2.236 7.297 -13.43 1 97.94 90 LEU A O 1
ATOM 685 N N . PHE A 1 91 ? 0.542 7.543 -11.977 1 97.62 91 PHE A N 1
ATOM 686 C CA . PHE A 1 91 ? 0.089 8.805 -12.555 1 97.62 91 PHE A CA 1
ATOM 687 C C . PHE A 1 91 ? 1.095 9.914 -12.273 1 97.62 91 PHE A C 1
ATOM 689 O O . PHE A 1 91 ? 1.37 10.742 -13.148 1 97.62 91 PHE A O 1
ATOM 696 N N . VAL A 1 92 ? 1.604 9.906 -11.055 1 98.44 92 VAL A N 1
ATOM 697 C CA . VAL A 1 92 ? 2.615 10.891 -10.68 1 98.44 92 VAL A CA 1
ATOM 698 C C . VAL A 1 92 ? 3.852 10.719 -11.555 1 98.44 92 VAL A C 1
ATOM 700 O O . VAL A 1 92 ? 4.414 11.703 -12.047 1 98.44 92 VAL A O 1
ATOM 703 N N . LYS A 1 93 ? 4.301 9.492 -11.664 1 98 93 LYS A N 1
ATOM 704 C CA . LYS A 1 93 ? 5.473 9.18 -12.477 1 98 93 LYS A CA 1
ATOM 705 C C . LYS A 1 93 ? 5.328 9.727 -13.891 1 98 93 LYS A C 1
ATOM 707 O O . LYS A 1 93 ? 6.254 10.344 -14.422 1 98 93 LYS A O 1
ATOM 712 N N . GLU A 1 94 ? 4.172 9.461 -14.477 1 97.69 94 GLU A N 1
ATOM 713 C CA . GLU A 1 94 ? 3.949 9.945 -15.836 1 97.69 94 GLU A CA 1
ATOM 714 C C . GLU A 1 94 ? 3.947 11.469 -15.883 1 97.69 94 GLU A C 1
ATOM 716 O O . GLU A 1 94 ? 4.609 12.07 -16.734 1 97.69 94 GLU A O 1
ATOM 721 N N . ALA A 1 95 ? 3.143 12.078 -15.016 1 98.06 95 ALA A N 1
ATOM 722 C CA . ALA A 1 95 ? 2.984 13.531 -15.008 1 98.06 95 ALA A CA 1
ATOM 723 C C . ALA A 1 95 ? 4.336 14.234 -14.875 1 98.06 95 ALA A C 1
ATOM 725 O O . ALA A 1 95 ? 4.562 15.273 -15.492 1 98.06 95 ALA A O 1
ATOM 726 N N . LEU A 1 96 ? 5.223 13.664 -14.07 1 98.25 96 LEU A N 1
ATOM 727 C CA . LEU A 1 96 ? 6.48 14.328 -13.75 1 98.25 96 LEU A CA 1
ATOM 728 C C . LEU A 1 96 ? 7.629 13.734 -14.57 1 98.25 96 LEU A C 1
ATOM 730 O O . LEU A 1 96 ? 8.797 14.031 -14.312 1 98.25 96 LEU A O 1
ATOM 734 N N . ASN A 1 97 ? 7.328 12.859 -15.5 1 97.75 97 ASN A N 1
ATOM 735 C CA . ASN A 1 97 ? 8.289 12.258 -16.422 1 97.75 97 ASN A CA 1
ATOM 736 C C . ASN A 1 97 ? 9.438 11.586 -15.68 1 97.75 97 ASN A C 1
ATOM 738 O O . ASN A 1 97 ? 10.609 11.867 -15.953 1 97.75 97 ASN A O 1
ATOM 742 N N . LEU A 1 98 ? 9.133 10.758 -14.719 1 98.44 98 LEU A N 1
ATOM 743 C CA . LEU A 1 98 ? 10.148 10.031 -13.969 1 98.44 98 LEU A CA 1
ATOM 744 C C . LEU A 1 98 ? 10.648 8.828 -14.766 1 98.44 98 LEU A C 1
ATOM 746 O O . LEU A 1 98 ? 9.93 8.305 -15.625 1 98.44 98 LEU A O 1
ATOM 750 N N . PRO A 1 99 ? 11.828 8.344 -14.461 1 97.75 99 PRO A N 1
ATOM 751 C CA . PRO A 1 99 ? 12.445 7.281 -15.266 1 97.75 99 PRO A CA 1
ATOM 752 C C . PRO A 1 99 ? 11.68 5.965 -15.188 1 97.75 99 PRO A C 1
ATOM 754 O O . PRO A 1 99 ? 11.148 5.613 -14.133 1 97.75 99 PRO A O 1
ATOM 757 N N . ALA A 1 100 ? 11.734 5.16 -16.219 1 97.25 100 ALA A N 1
ATOM 758 C CA . ALA A 1 100 ? 11 3.9 -16.359 1 97.25 100 ALA A CA 1
ATOM 759 C C . ALA A 1 100 ? 11.547 2.85 -15.391 1 97.25 100 ALA A C 1
ATOM 761 O O . ALA A 1 100 ? 10.82 1.946 -14.969 1 97.25 100 ALA A O 1
ATOM 762 N N . ARG A 1 101 ? 12.711 2.955 -14.969 1 96.94 101 ARG A N 1
ATOM 763 C CA . ARG A 1 101 ? 13.391 1.918 -14.195 1 96.94 101 ARG A CA 1
ATOM 764 C C . ARG A 1 101 ? 13 1.99 -12.727 1 96.94 101 ARG A C 1
ATOM 766 O O . ARG A 1 101 ? 13.352 1.107 -11.938 1 96.94 101 ARG A O 1
ATOM 773 N N . ILE A 1 102 ? 12.359 3.045 -12.328 1 97.56 102 ILE A N 1
ATOM 774 C CA . ILE A 1 102 ? 12.109 3.201 -10.898 1 97.56 102 ILE A CA 1
ATOM 775 C C . ILE A 1 102 ? 11.031 2.211 -10.445 1 97.56 102 ILE A C 1
ATOM 777 O O . ILE A 1 102 ? 10.078 1.948 -11.18 1 97.56 102 ILE A O 1
ATOM 781 N N . ARG A 1 103 ? 11.234 1.572 -9.328 1 98.06 103 ARG A N 1
ATOM 782 C CA . ARG A 1 103 ? 10.18 0.809 -8.68 1 98.06 103 ARG A CA 1
ATOM 783 C C . ARG A 1 103 ? 9.141 1.735 -8.047 1 98.06 103 ARG A C 1
ATOM 785 O O . ARG A 1 103 ? 9.492 2.742 -7.434 1 98.06 103 ARG A O 1
ATOM 792 N N . THR A 1 104 ? 7.879 1.47 -8.195 1 98.31 104 THR A N 1
ATOM 793 C CA . THR A 1 104 ? 6.863 2.342 -7.613 1 98.31 104 THR A CA 1
ATOM 794 C C . THR A 1 104 ? 5.648 1.534 -7.164 1 98.31 104 THR A C 1
ATOM 796 O O . THR A 1 104 ? 5.309 0.522 -7.777 1 98.31 104 THR A O 1
ATOM 799 N N . PHE A 1 105 ? 5.016 1.917 -6.066 1 98.69 105 PHE A N 1
ATOM 800 C CA . PHE A 1 105 ? 3.824 1.271 -5.527 1 98.69 105 PHE A CA 1
ATOM 801 C C . PHE A 1 105 ? 3.111 2.186 -4.539 1 98.69 105 PHE A C 1
ATOM 803 O O . PHE A 1 105 ? 3.514 3.336 -4.352 1 98.69 105 PHE A O 1
ATOM 810 N N . GLU A 1 106 ? 1.964 1.77 -4.023 1 98.62 106 GLU A N 1
ATOM 811 C CA . GLU A 1 106 ? 1.132 2.52 -3.088 1 98.62 106 GLU A CA 1
ATOM 812 C C . GLU A 1 106 ? 1.053 1.816 -1.736 1 98.62 106 GLU A C 1
ATOM 814 O O . GLU A 1 106 ? 0.996 0.586 -1.673 1 98.62 106 GLU A O 1
ATOM 819 N N . ILE A 1 107 ? 1.154 2.602 -0.612 1 98.81 107 ILE A N 1
ATOM 820 C CA . ILE A 1 107 ? 1.05 2.068 0.741 1 98.81 107 ILE A CA 1
ATOM 821 C C . ILE A 1 107 ? -0.203 2.619 1.418 1 98.81 107 ILE A C 1
ATOM 823 O O . ILE A 1 107 ? -0.542 3.793 1.251 1 98.81 107 ILE A O 1
ATOM 827 N N . LYS A 1 108 ? -0.84 1.67 2.213 1 97.56 108 LYS A N 1
ATOM 828 C CA . LYS A 1 108 ? -2.064 2.033 2.922 1 97.56 108 LYS A CA 1
ATOM 829 C C . LYS A 1 108 ? -2.014 1.574 4.375 1 97.56 108 LYS A C 1
ATOM 831 O O . LYS A 1 108 ? -1.772 0.397 4.652 1 97.56 108 LYS A O 1
ATOM 836 N N . GLU A 1 109 ? -2.221 2.498 5.312 1 96.44 109 GLU A N 1
ATOM 837 C CA . GLU A 1 109 ? -2.527 2.287 6.723 1 96.44 109 GLU A CA 1
ATOM 838 C C . GLU A 1 109 ? -2.961 3.588 7.395 1 96.44 109 GLU A C 1
ATOM 840 O O . GLU A 1 109 ? -2.266 4.102 8.273 1 96.44 109 GLU A O 1
ATOM 845 N N . ALA A 1 110 ? -4.16 4.047 6.949 1 95.31 110 ALA A N 1
ATOM 846 C CA . ALA A 1 110 ? -4.707 5.316 7.418 1 95.31 110 ALA A CA 1
ATOM 847 C C . ALA A 1 110 ? -3.617 6.383 7.504 1 95.31 110 ALA A C 1
ATOM 849 O O . ALA A 1 110 ? -2.865 6.59 6.547 1 95.31 110 ALA A O 1
ATOM 850 N N . CYS A 1 111 ? -3.58 7.141 8.562 1 97.25 111 CYS A N 1
ATOM 851 C CA . CYS A 1 111 ? -2.682 8.281 8.656 1 97.25 111 CYS A CA 1
ATOM 852 C C . CYS A 1 111 ? -1.243 7.832 8.875 1 97.25 111 CYS A C 1
ATOM 854 O O . CYS A 1 111 ? -0.313 8.633 8.781 1 97.25 111 CYS A O 1
ATOM 856 N N . PHE A 1 112 ? -0.957 6.543 9.055 1 98.38 112 PHE A N 1
ATOM 857 C CA . PHE A 1 112 ? 0.389 6.031 9.289 1 98.38 112 PHE A CA 1
ATOM 858 C C . PHE A 1 112 ? 1.1 5.762 7.969 1 98.38 112 PHE A C 1
ATOM 860 O O . PHE A 1 112 ? 2.316 5.562 7.941 1 98.38 112 PHE A O 1
ATOM 867 N N . ALA A 1 113 ? 0.47 5.809 6.879 1 98.69 113 ALA A N 1
ATOM 868 C CA . ALA A 1 113 ? 0.967 5.301 5.605 1 98.69 113 ALA A CA 1
ATOM 869 C C . ALA A 1 113 ? 2.225 6.043 5.168 1 98.69 113 ALA A C 1
ATOM 871 O O . ALA A 1 113 ? 3.158 5.438 4.637 1 98.69 113 ALA A O 1
ATOM 872 N N . LEU A 1 114 ? 2.266 7.305 5.324 1 98.88 114 LEU A N 1
ATOM 873 C CA . LEU A 1 114 ? 3.455 8.031 4.887 1 98.88 114 LEU A CA 1
ATOM 874 C C . LEU A 1 114 ? 4.637 7.738 5.805 1 98.88 114 LEU A C 1
ATOM 876 O O . LEU A 1 114 ? 5.785 7.711 5.355 1 98.88 114 LEU A O 1
ATOM 880 N N . THR A 1 115 ? 4.395 7.559 7.105 1 98.88 115 THR A N 1
ATOM 881 C CA . THR A 1 115 ? 5.469 7.145 8 1 98.88 115 THR A CA 1
ATOM 882 C C . THR A 1 115 ? 5.988 5.762 7.621 1 98.88 115 THR A C 1
ATOM 884 O O . THR A 1 115 ? 7.195 5.523 7.621 1 98.88 115 THR A O 1
ATOM 887 N N . ALA A 1 116 ? 5.027 4.84 7.305 1 98.81 116 ALA A N 1
ATOM 888 C CA . ALA A 1 116 ? 5.477 3.555 6.781 1 98.81 116 ALA A CA 1
ATOM 889 C C . ALA A 1 116 ? 6.383 3.742 5.566 1 98.81 116 ALA A C 1
ATOM 891 O O . ALA A 1 116 ? 7.422 3.088 5.453 1 98.81 116 ALA A O 1
ATOM 892 N N . SER A 1 117 ? 6.004 4.648 4.68 1 98.94 117 SER A N 1
ATOM 893 C CA . SER A 1 117 ? 6.777 4.934 3.475 1 98.94 117 SER A CA 1
ATOM 894 C C . SER A 1 117 ? 8.148 5.492 3.82 1 98.94 117 SER A C 1
ATOM 896 O O . SER A 1 117 ? 9.141 5.168 3.164 1 98.94 117 SER A O 1
ATOM 898 N N . LEU A 1 118 ? 8.195 6.332 4.809 1 98.94 118 LEU A N 1
ATOM 899 C CA . LEU A 1 118 ? 9.461 6.914 5.234 1 98.94 118 LEU A CA 1
ATOM 900 C C . LEU A 1 118 ? 10.414 5.836 5.734 1 98.94 118 LEU A C 1
ATOM 902 O O . LEU A 1 118 ? 11.602 5.848 5.398 1 98.94 118 LEU A O 1
ATOM 906 N N . GLN A 1 119 ? 9.93 4.949 6.566 1 98.75 119 GLN A N 1
ATOM 907 C CA . GLN A 1 119 ? 10.758 3.865 7.094 1 98.75 119 GLN A CA 1
ATOM 908 C C . GLN A 1 119 ? 11.219 2.934 5.98 1 98.75 119 GLN A C 1
ATOM 910 O O . GLN A 1 119 ? 12.367 2.488 5.973 1 98.75 119 GLN A O 1
ATOM 915 N N . VAL A 1 120 ? 10.305 2.639 5.008 1 98.81 120 VAL A N 1
ATOM 916 C CA . VAL A 1 120 ? 10.664 1.825 3.85 1 98.81 120 VAL A CA 1
ATOM 917 C C . VAL A 1 120 ? 11.75 2.525 3.041 1 98.81 120 VAL A C 1
ATOM 919 O O . VAL A 1 120 ? 12.734 1.9 2.643 1 98.81 120 VAL A O 1
ATOM 922 N N . ALA A 1 121 ? 11.57 3.791 2.795 1 98.88 121 ALA A N 1
ATOM 923 C CA . ALA A 1 121 ? 12.531 4.574 2.021 1 98.88 121 ALA A CA 1
ATOM 924 C C . ALA A 1 121 ? 13.891 4.598 2.705 1 98.88 121 ALA A C 1
ATOM 926 O O . ALA A 1 121 ? 14.93 4.504 2.041 1 98.88 121 ALA A O 1
ATOM 927 N N . ARG A 1 122 ? 13.883 4.789 4.016 1 98.62 122 ARG A N 1
ATOM 928 C CA . ARG A 1 122 ? 15.133 4.793 4.77 1 98.62 122 ARG A CA 1
ATOM 929 C C . ARG A 1 122 ? 15.883 3.477 4.598 1 98.62 122 ARG A C 1
ATOM 931 O O . ARG A 1 122 ? 17.094 3.473 4.344 1 98.62 122 ARG A O 1
ATOM 938 N N . ASP A 1 123 ? 15.195 2.352 4.773 1 98.19 123 ASP A N 1
ATOM 939 C CA . ASP A 1 123 ? 15.805 1.037 4.602 1 98.19 123 ASP A CA 1
ATOM 940 C C . ASP A 1 123 ? 16.281 0.834 3.164 1 98.19 123 ASP A C 1
ATOM 942 O O . ASP A 1 123 ? 17.328 0.224 2.93 1 98.19 123 ASP A O 1
ATOM 946 N N . TYR A 1 124 ? 15.492 1.317 2.164 1 98.56 124 TYR A N 1
ATOM 947 C CA . TYR A 1 124 ? 15.859 1.223 0.757 1 98.56 124 TYR A CA 1
ATOM 948 C C . TYR A 1 124 ? 17.188 1.937 0.492 1 98.56 124 TYR A C 1
ATOM 950 O O . TYR A 1 124 ? 18.094 1.372 -0.13 1 98.56 124 TYR A O 1
ATOM 958 N N . VAL A 1 125 ? 17.25 3.184 0.961 1 98.5 125 VAL A N 1
ATOM 959 C CA . VAL A 1 125 ? 18.453 3.982 0.731 1 98.5 125 VAL A CA 1
ATOM 960 C C . VAL A 1 125 ? 19.656 3.324 1.412 1 98.5 125 VAL A C 1
ATOM 962 O O . VAL A 1 125 ? 20.766 3.336 0.875 1 98.5 125 VAL A O 1
ATOM 965 N N . ARG A 1 126 ? 19.422 2.785 2.611 1 97.12 126 ARG A N 1
ATOM 966 C CA . ARG A 1 126 ? 20.5 2.088 3.316 1 97.12 126 ARG A CA 1
ATOM 967 C C . ARG A 1 126 ? 20.984 0.887 2.518 1 97.12 126 ARG A C 1
ATOM 969 O O . ARG A 1 126 ? 22.188 0.62 2.465 1 97.12 126 ARG A O 1
ATOM 976 N N . ALA A 1 127 ? 20.062 0.147 1.893 1 95.62 127 ALA A N 1
ATOM 977 C CA . ALA A 1 127 ? 20.391 -1.079 1.169 1 95.62 127 ALA A CA 1
ATOM 978 C C . ALA A 1 127 ? 20.906 -0.768 -0.229 1 95.62 127 ALA A C 1
ATOM 980 O O . ALA A 1 127 ? 21.547 -1.616 -0.864 1 95.62 127 ALA A O 1
ATOM 981 N N . HIS A 1 128 ? 20.641 0.438 -0.741 1 96.06 128 HIS A N 1
ATOM 982 C CA . HIS A 1 128 ? 21.031 0.859 -2.08 1 96.06 128 HIS A CA 1
ATOM 983 C C . HIS A 1 128 ? 21.781 2.188 -2.043 1 96.06 128 HIS A C 1
ATOM 985 O O . HIS A 1 128 ? 21.266 3.209 -2.506 1 96.06 128 HIS A O 1
ATOM 991 N N . PRO A 1 129 ? 23 2.109 -1.685 1 93.38 129 PRO A N 1
ATOM 992 C CA . PRO A 1 129 ? 23.766 3.355 -1.562 1 93.38 129 PRO A CA 1
ATOM 993 C C . PRO A 1 129 ? 23.719 4.195 -2.836 1 93.38 129 PRO A C 1
ATOM 995 O O . PRO A 1 129 ? 23.766 3.65 -3.941 1 93.38 129 PRO A O 1
ATOM 998 N N . 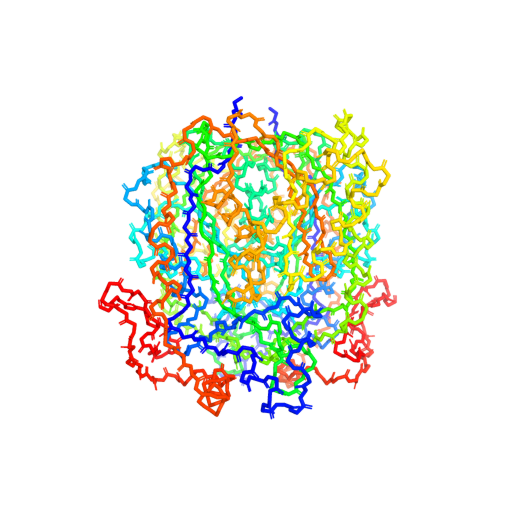HIS A 1 130 ? 23.578 5.449 -2.73 1 93.56 130 HIS A N 1
ATOM 999 C CA . HIS A 1 130 ? 23.594 6.465 -3.777 1 93.56 130 HIS A CA 1
ATOM 1000 C C . HIS A 1 130 ? 22.234 6.586 -4.445 1 93.56 130 HIS A C 1
ATOM 1002 O O . HIS A 1 130 ? 22 7.484 -5.258 1 93.56 130 HIS A O 1
ATOM 1008 N N . HIS A 1 131 ? 21.359 5.672 -4.102 1 97.19 131 HIS A N 1
ATOM 1009 C CA . HIS A 1 131 ? 20 5.816 -4.609 1 97.19 131 HIS A CA 1
ATOM 1010 C C . HIS A 1 131 ? 19.141 6.641 -3.658 1 97.19 131 HIS A C 1
ATOM 1012 O O . HIS A 1 131 ? 19.391 6.66 -2.449 1 97.19 131 HIS A O 1
ATOM 1018 N N . SER A 1 132 ? 18.219 7.348 -4.219 1 98.75 132 SER A N 1
ATOM 1019 C CA . SER A 1 132 ? 17.25 8.102 -3.432 1 98.75 132 SER A CA 1
ATOM 1020 C C . SER A 1 132 ? 15.844 7.527 -3.594 1 98.75 132 SER A C 1
ATOM 1022 O O . SER A 1 132 ? 15.602 6.688 -4.465 1 98.75 132 SER A O 1
ATOM 1024 N N . ALA A 1 133 ? 14.992 7.902 -2.678 1 98.88 133 ALA A N 1
ATOM 1025 C CA . ALA A 1 133 ? 13.586 7.508 -2.697 1 98.88 133 ALA A CA 1
ATOM 1026 C C . ALA A 1 133 ? 12.68 8.727 -2.561 1 98.88 133 ALA A C 1
ATOM 1028 O O . ALA A 1 133 ? 12.969 9.648 -1.798 1 98.88 133 ALA A O 1
ATOM 1029 N N . MET A 1 134 ? 11.664 8.75 -3.336 1 98.94 134 MET A N 1
ATOM 1030 C CA . MET A 1 134 ? 10.617 9.773 -3.279 1 98.94 134 MET A CA 1
ATOM 1031 C C . MET A 1 134 ? 9.336 9.211 -2.682 1 98.94 134 MET A C 1
ATOM 1033 O O . MET A 1 134 ? 8.82 8.195 -3.15 1 98.94 134 MET A O 1
ATOM 1037 N N . ILE A 1 135 ? 8.828 9.859 -1.599 1 98.94 135 ILE A N 1
ATOM 1038 C CA . ILE A 1 135 ? 7.605 9.398 -0.954 1 98.94 135 ILE A CA 1
ATOM 1039 C C . ILE A 1 135 ? 6.586 10.531 -0.896 1 98.94 135 ILE A C 1
ATOM 1041 O O . ILE A 1 135 ? 6.953 11.695 -0.699 1 98.94 135 ILE A O 1
ATOM 1045 N N . ILE A 1 136 ? 5.355 10.195 -1.146 1 98.94 136 ILE A N 1
ATOM 1046 C CA . ILE A 1 136 ? 4.281 11.172 -1.24 1 98.94 136 ILE A CA 1
ATOM 1047 C C . ILE A 1 136 ? 3.119 10.758 -0.34 1 98.94 136 ILE A C 1
ATOM 1049 O O . ILE A 1 136 ? 2.666 9.609 -0.391 1 98.94 136 ILE A O 1
ATOM 1053 N N . GLY A 1 137 ? 2.697 11.586 0.586 1 98.88 137 GLY A N 1
ATOM 1054 C CA . GLY A 1 137 ? 1.432 11.477 1.295 1 98.88 137 GLY A CA 1
ATOM 1055 C C . GLY A 1 137 ? 0.385 12.461 0.809 1 98.88 137 GLY A C 1
ATOM 1056 O O . GLY A 1 137 ? 0.645 13.664 0.735 1 98.88 137 GLY A O 1
ATOM 1057 N N . SER A 1 138 ? -0.796 11.984 0.425 1 98.88 138 SER A N 1
ATOM 1058 C CA . SER A 1 138 ? -1.83 12.836 -0.147 1 98.88 138 SER A CA 1
ATOM 1059 C C . SER A 1 138 ? -3.225 12.312 0.172 1 98.88 138 SER A C 1
ATOM 1061 O O . SER A 1 138 ? -3.527 11.141 -0.09 1 98.88 138 SER A O 1
ATOM 1063 N N . ASP A 1 139 ? -4.062 13.242 0.739 1 98.69 139 ASP A N 1
ATOM 1064 C CA . ASP A 1 139 ? -5.379 12.758 1.145 1 98.69 139 ASP A CA 1
ATOM 1065 C C . ASP A 1 139 ? -6.398 13.891 1.166 1 98.69 139 ASP A C 1
ATOM 1067 O O . ASP A 1 139 ? -6.031 15.062 1.241 1 98.69 139 ASP A O 1
ATOM 1071 N N . ILE A 1 140 ? -7.57 13.539 1.058 1 97.94 140 ILE A N 1
ATOM 1072 C CA . ILE A 1 140 ? -8.75 14.344 1.341 1 97.94 140 ILE A CA 1
ATOM 1073 C C . ILE A 1 140 ? -9.531 13.727 2.498 1 97.94 140 ILE A C 1
ATOM 1075 O O . ILE A 1 140 ? -10.031 12.602 2.389 1 97.94 140 ILE A O 1
ATOM 1079 N N . ALA A 1 141 ? -9.586 14.406 3.57 1 96.88 141 ALA A N 1
ATOM 1080 C CA . ALA A 1 141 ? -10.336 13.922 4.727 1 96.88 141 ALA A CA 1
ATOM 1081 C C . ALA A 1 141 ? -11.828 14.211 4.574 1 96.88 141 ALA A C 1
ATOM 1083 O O . ALA A 1 141 ? -12.234 15.375 4.465 1 96.88 141 ALA A O 1
ATOM 1084 N N . ARG A 1 142 ? -12.664 13.164 4.625 1 94.69 142 ARG A N 1
ATOM 1085 C CA . ARG A 1 142 ? -14.109 13.297 4.469 1 94.69 142 ARG A CA 1
ATOM 1086 C C . ARG A 1 142 ? -14.844 12.562 5.586 1 94.69 142 ARG A C 1
ATOM 1088 O O . ARG A 1 142 ? -14.844 11.328 5.637 1 94.69 142 ARG A O 1
ATOM 1095 N N . TYR A 1 143 ? -15.57 13.305 6.316 1 94.06 143 TYR A N 1
ATOM 1096 C CA . TYR A 1 143 ? -16.344 12.719 7.41 1 94.06 143 TYR A CA 1
ATOM 1097 C C . TYR A 1 143 ? -17.844 12.922 7.191 1 94.06 143 TYR A C 1
ATOM 1099 O O . TYR A 1 143 ? -18.656 12.258 7.824 1 94.06 143 TYR A O 1
ATOM 1107 N N . GLY A 1 144 ? -18.203 13.812 6.328 1 94 144 GLY A N 1
ATOM 1108 C CA . GLY A 1 144 ? -19.609 14.086 6.055 1 94 144 GLY A CA 1
ATOM 1109 C C . GLY A 1 144 ? -20.062 15.445 6.539 1 94 144 GLY A C 1
ATOM 1110 O O . GLY A 1 144 ? -19.391 16.062 7.371 1 94 144 GLY A O 1
ATOM 1111 N N . LEU A 1 145 ? -21.172 15.906 6.008 1 95.69 145 LEU A N 1
ATOM 1112 C CA . LEU A 1 145 ? -21.734 17.203 6.379 1 95.69 145 LEU A CA 1
ATOM 1113 C C . LEU A 1 145 ? -22.5 17.094 7.691 1 95.69 145 LEU A C 1
ATOM 1115 O O . LEU A 1 145 ? -23.188 16.094 7.938 1 95.69 145 LEU A O 1
ATOM 1119 N N . ALA A 1 146 ? -22.297 18.078 8.555 1 95.38 146 ALA A N 1
ATOM 1120 C CA . ALA A 1 146 ? -23.031 18.219 9.805 1 95.38 146 ALA A CA 1
ATOM 1121 C C . ALA A 1 146 ? -22.797 17.016 10.711 1 95.38 146 ALA A C 1
ATOM 1123 O O . ALA A 1 146 ? -23.719 16.547 11.383 1 95.38 146 ALA A O 1
ATOM 1124 N N . THR A 1 147 ? -21.688 16.406 10.547 1 93.69 147 THR A N 1
ATOM 1125 C CA . THR A 1 147 ? -21.25 15.352 11.461 1 93.69 147 THR A CA 1
ATOM 1126 C C . THR A 1 147 ? -20.234 15.891 12.453 1 93.69 147 THR A C 1
ATOM 1128 O O . THR A 1 147 ? -19.703 17 12.281 1 93.69 147 THR A O 1
ATOM 1131 N N . ALA A 1 148 ? -19.922 15.094 13.445 1 90.69 148 ALA A N 1
ATOM 1132 C CA . ALA A 1 148 ? -18.953 15.5 14.469 1 90.69 148 ALA A CA 1
ATOM 1133 C C . ALA A 1 148 ? -17.562 15.633 13.883 1 90.69 148 ALA A C 1
ATOM 1135 O O . ALA A 1 148 ? -16.75 16.453 14.344 1 90.69 148 ALA A O 1
ATOM 1136 N N . GLY A 1 149 ? -17.281 14.891 12.852 1 93.81 149 GLY A N 1
ATOM 1137 C CA . GLY A 1 149 ? -15.953 14.906 12.25 1 93.81 149 GLY A CA 1
ATOM 1138 C C . GLY A 1 149 ? -15.789 15.977 11.188 1 93.81 149 GLY A C 1
ATOM 1139 O O . GLY A 1 149 ? -14.672 16.266 10.75 1 93.81 149 GLY A O 1
ATOM 1140 N N . GLU A 1 150 ? -16.891 16.641 10.805 1 96.62 150 GLU A N 1
ATOM 1141 C CA . GLU A 1 150 ? -16.875 17.609 9.703 1 96.62 150 GLU A CA 1
ATOM 1142 C C . GLU A 1 150 ? -15.812 18.672 9.93 1 96.62 150 GLU A C 1
ATOM 1144 O O . GLU A 1 150 ? -15.102 19.062 9 1 96.62 150 GLU A O 1
ATOM 1149 N N . VAL A 1 151 ? -15.641 19.078 11.109 1 96.12 151 VAL A N 1
ATOM 1150 C CA . VAL A 1 151 ? -14.859 20.25 11.461 1 96.12 151 VAL A CA 1
ATOM 1151 C C . VAL A 1 151 ? -13.367 19.922 11.398 1 96.12 151 VAL A C 1
ATOM 1153 O O . VAL A 1 151 ? -12.523 20.828 11.43 1 96.12 151 VAL A O 1
ATOM 1156 N N . THR A 1 152 ? -12.992 18.672 11.219 1 96.38 152 THR A N 1
ATOM 1157 C CA . THR A 1 152 ? -11.578 18.297 11.188 1 96.38 152 THR A CA 1
ATOM 1158 C C . THR A 1 152 ? -11.141 18 9.758 1 96.38 152 THR A C 1
ATOM 1160 O O . THR A 1 152 ? -9.969 17.703 9.508 1 96.38 152 THR A O 1
ATOM 1163 N N . GLN A 1 153 ? -12.086 18.125 8.82 1 97.69 153 GLN A N 1
ATOM 1164 C CA . GLN A 1 153 ? -11.781 17.766 7.441 1 97.69 153 GLN A CA 1
ATOM 1165 C C . GLN A 1 153 ? -10.68 18.656 6.871 1 97.69 153 GLN A C 1
ATOM 1167 O O . GLN A 1 153 ? -10.258 19.609 7.512 1 97.69 153 GLN A O 1
ATOM 1172 N N . GLY A 1 154 ? -10.227 18.312 5.68 1 98.44 154 GLY A N 1
ATOM 1173 C CA . GLY A 1 154 ? -9.18 19.016 4.953 1 98.44 154 GLY A CA 1
ATOM 1174 C C . GLY A 1 154 ? -8.688 18.266 3.734 1 98.44 154 GLY A C 1
ATOM 1175 O O . GLY A 1 154 ? -9.242 17.234 3.371 1 98.44 154 GLY A O 1
ATOM 1176 N N . ALA A 1 155 ? -7.684 18.828 3.088 1 98.81 155 ALA A N 1
ATOM 1177 C CA . ALA A 1 155 ? -7.094 18.219 1.896 1 98.81 155 ALA A CA 1
ATOM 1178 C C . ALA A 1 155 ? -5.703 18.781 1.628 1 98.81 155 ALA A C 1
ATOM 1180 O O . ALA A 1 155 ? -5.469 19.984 1.785 1 98.81 155 ALA A O 1
ATOM 1181 N N . GLY A 1 156 ? -4.836 17.891 1.291 1 98.81 156 GLY A N 1
ATOM 1182 C CA . GLY A 1 156 ? -3.486 18.328 0.976 1 98.81 156 GLY A CA 1
ATOM 1183 C C . GLY A 1 156 ? -2.521 17.172 0.759 1 98.81 156 GLY A C 1
ATOM 1184 O O . GLY A 1 156 ? -2.92 16.016 0.776 1 98.81 156 GLY A O 1
ATOM 1185 N N . ALA A 1 157 ? -1.263 17.547 0.462 1 98.94 157 ALA A N 1
ATOM 1186 C CA . ALA A 1 157 ? -0.235 16.562 0.158 1 98.94 157 ALA A CA 1
ATOM 1187 C C . ALA A 1 157 ? 1.142 17.047 0.609 1 98.94 157 ALA A C 1
ATOM 1189 O O . ALA A 1 157 ? 1.431 18.234 0.573 1 98.94 157 ALA A O 1
ATOM 1190 N N . ILE A 1 158 ? 1.942 16.141 1.086 1 98.94 158 ILE A N 1
ATOM 1191 C CA . ILE A 1 158 ? 3.367 16.312 1.345 1 98.94 158 ILE A CA 1
ATOM 1192 C C . ILE A 1 158 ? 4.172 15.328 0.507 1 98.94 158 ILE A C 1
ATOM 1194 O O . ILE A 1 158 ? 3.791 14.156 0.381 1 98.94 158 ILE A O 1
ATOM 1198 N N . SER A 1 159 ? 5.172 15.773 -0.129 1 98.94 159 SER A N 1
ATOM 1199 C CA . SER A 1 159 ? 6.141 14.93 -0.82 1 98.94 159 SER A CA 1
ATOM 1200 C C . SER A 1 159 ? 7.547 15.125 -0.261 1 98.94 159 SER A C 1
ATOM 1202 O O . SER A 1 159 ? 7.938 16.25 0.056 1 98.94 159 SER A O 1
ATOM 1204 N N . MET A 1 160 ? 8.297 14.078 -0.075 1 98.94 160 MET A N 1
ATOM 1205 C CA . MET A 1 160 ? 9.648 14.164 0.474 1 98.94 160 MET A CA 1
ATOM 1206 C C . MET A 1 160 ? 10.617 13.32 -0.34 1 98.94 160 MET A C 1
ATOM 1208 O O . MET A 1 160 ? 10.258 12.25 -0.828 1 98.94 160 MET A O 1
ATOM 1212 N N . LEU A 1 161 ? 11.773 13.82 -0.511 1 98.94 161 LEU A N 1
ATOM 1213 C CA . LEU A 1 161 ? 12.891 13.047 -1.046 1 98.94 161 LEU A CA 1
ATOM 1214 C C . LEU A 1 161 ? 13.789 12.539 0.078 1 98.94 161 LEU A C 1
ATOM 1216 O O . LEU A 1 161 ? 14.258 13.32 0.902 1 98.94 161 LEU A O 1
ATOM 1220 N N . ILE A 1 162 ? 14.039 11.258 0.147 1 98.94 162 ILE A N 1
ATOM 1221 C CA . ILE A 1 162 ? 14.867 10.617 1.164 1 98.94 162 ILE A CA 1
ATOM 1222 C C . ILE A 1 162 ? 16.188 10.156 0.543 1 98.94 162 ILE A C 1
ATOM 1224 O O . ILE A 1 162 ? 16.188 9.453 -0.469 1 98.94 162 ILE A O 1
ATOM 1228 N N . LYS A 1 163 ? 17.25 10.523 1.054 1 98.25 163 LYS A N 1
ATOM 1229 C CA . LYS A 1 163 ? 18.531 10.086 0.53 1 98.25 163 LYS A CA 1
ATOM 1230 C C . LYS A 1 163 ? 19.609 10.141 1.608 1 98.25 163 LYS A C 1
ATOM 1232 O O . LYS A 1 163 ? 19.328 10.5 2.754 1 98.25 163 LYS A O 1
ATOM 1237 N N . GLU A 1 164 ? 20.812 9.633 1.297 1 98.12 164 GLU A N 1
ATOM 1238 C CA . GLU A 1 164 ? 21.984 9.797 2.143 1 98.12 164 GLU A CA 1
ATOM 1239 C C . GLU A 1 164 ? 22.453 11.25 2.178 1 98.12 164 GLU A C 1
ATOM 1241 O O . GLU A 1 164 ? 22.281 11.984 1.203 1 98.12 164 GLU A O 1
ATOM 1246 N N . ASN A 1 165 ? 23.031 11.625 3.307 1 97.75 165 ASN A N 1
ATOM 1247 C CA . ASN A 1 165 ? 23.5 12.992 3.518 1 97.75 165 ASN A CA 1
ATOM 1248 C C . ASN A 1 165 ? 22.406 14.008 3.205 1 97.75 165 ASN A C 1
ATOM 1250 O O . ASN A 1 165 ? 22.594 14.906 2.385 1 97.75 165 ASN A O 1
ATOM 1254 N N . PRO A 1 166 ? 21.328 13.836 3.924 1 98.5 166 PRO A N 1
ATOM 1255 C CA . PRO A 1 166 ? 20.172 14.695 3.65 1 98.5 166 PRO A CA 1
ATOM 1256 C C . PRO A 1 166 ? 20.438 16.156 3.979 1 98.5 166 PRO A C 1
ATOM 1258 O O . PRO A 1 166 ? 21.344 16.469 4.754 1 98.5 166 PRO A O 1
ATOM 1261 N N . ALA A 1 167 ? 19.594 17.031 3.49 1 98.62 167 ALA A N 1
ATOM 1262 C CA . ALA A 1 167 ? 19.828 18.469 3.625 1 98.62 167 ALA A CA 1
ATOM 1263 C C . ALA A 1 167 ? 18.859 19.109 4.605 1 98.62 167 ALA A C 1
ATOM 1265 O O . ALA A 1 167 ? 18.969 20.281 4.926 1 98.62 167 ALA A O 1
ATOM 1266 N N . ILE A 1 168 ? 17.906 18.391 5.168 1 98.88 168 ILE A N 1
ATOM 1267 C CA . ILE A 1 168 ? 16.922 19 6.047 1 98.88 168 ILE A CA 1
ATOM 1268 C C . ILE A 1 168 ? 16.938 18.312 7.41 1 98.88 168 ILE A C 1
ATOM 1270 O O . ILE A 1 168 ? 17.25 18.953 8.43 1 98.88 168 ILE A O 1
ATOM 1274 N N . ILE A 1 169 ? 16.625 16.984 7.438 1 98.94 169 ILE A N 1
ATOM 1275 C CA . ILE A 1 169 ? 16.578 16.203 8.664 1 98.94 169 ILE A CA 1
ATOM 1276 C C . ILE A 1 169 ? 17.375 14.906 8.477 1 98.94 169 ILE A C 1
ATOM 1278 O O . ILE A 1 169 ? 17.156 14.18 7.508 1 98.94 169 ILE A O 1
ATOM 1282 N N . ALA A 1 170 ? 18.297 14.641 9.344 1 98.88 170 ALA A N 1
ATOM 1283 C CA . ALA A 1 170 ? 18.938 13.328 9.438 1 98.88 170 ALA A CA 1
ATOM 1284 C C . ALA A 1 170 ? 18.219 12.445 10.453 1 98.88 170 ALA A C 1
ATOM 1286 O O . ALA A 1 170 ? 18.188 12.742 11.648 1 98.88 170 ALA A O 1
ATOM 1287 N N . LEU A 1 171 ? 17.609 11.367 9.984 1 98.75 171 LEU A N 1
ATOM 1288 C CA . LEU A 1 171 ? 16.875 10.469 10.859 1 98.75 171 LEU A CA 1
ATOM 1289 C C . LEU A 1 171 ? 17.828 9.703 11.773 1 98.75 171 LEU A C 1
ATOM 1291 O O . LEU A 1 171 ? 18.875 9.234 11.328 1 98.75 171 LEU A O 1
ATOM 1295 N N . GLU A 1 172 ? 17.469 9.633 12.984 1 98.12 172 GLU A N 1
ATOM 1296 C CA . GLU A 1 172 ? 18.266 8.836 13.914 1 98.12 172 GLU A CA 1
ATOM 1297 C C . GLU A 1 172 ? 17.844 7.367 13.891 1 98.12 172 GLU A C 1
ATOM 1299 O O . GLU A 1 172 ? 16.703 7.051 13.508 1 98.12 172 GLU A O 1
ATOM 1304 N N . ASP A 1 173 ? 18.766 6.496 14.25 1 95.12 173 ASP A N 1
ATOM 1305 C CA . ASP A 1 173 ? 18.438 5.078 14.344 1 95.12 173 ASP A CA 1
ATOM 1306 C C . ASP A 1 173 ? 17.516 4.809 15.539 1 95.12 173 ASP A C 1
ATOM 1308 O O . ASP A 1 173 ? 17.594 5.488 16.562 1 95.12 173 ASP A O 1
ATOM 1312 N N . GLY A 1 174 ? 16.719 3.848 15.344 1 93.06 174 GLY A N 1
ATOM 1313 C CA . GLY A 1 174 ? 15.836 3.424 16.422 1 93.06 174 GLY A CA 1
ATOM 1314 C C . GLY A 1 174 ? 14.438 4 16.312 1 93.06 174 GLY A C 1
ATOM 1315 O O . GLY A 1 174 ? 14.266 5.133 15.852 1 93.06 174 GLY A O 1
ATOM 1316 N N . HIS A 1 175 ? 13.516 3.305 16.625 1 96.75 175 HIS A N 1
ATOM 1317 C CA . HIS A 1 175 ? 12.102 3.674 16.719 1 96.75 175 HIS A CA 1
ATOM 1318 C C . HIS A 1 175 ? 11.352 2.74 17.672 1 96.75 175 HIS A C 1
ATOM 1320 O O . HIS A 1 175 ? 11.844 1.658 18 1 96.75 175 HIS A O 1
ATOM 1326 N N . THR A 1 176 ? 10.258 3.221 18.172 1 98.12 176 THR A N 1
ATOM 1327 C CA . THR A 1 176 ? 9.297 2.373 18.875 1 98.12 176 THR A CA 1
ATOM 1328 C C . THR A 1 176 ? 7.961 2.344 18.141 1 98.12 176 THR A C 1
ATOM 1330 O O . THR A 1 176 ? 7.527 3.357 17.594 1 98.12 176 THR A O 1
ATOM 1333 N N . SER A 1 177 ? 7.375 1.188 18.094 1 98 177 SER A N 1
ATOM 1334 C CA . SER A 1 177 ? 6.109 1.017 17.391 1 98 177 SER A CA 1
ATOM 1335 C C . SER A 1 177 ? 5.09 0.28 18.25 1 98 177 SER A C 1
ATOM 1337 O O . SER A 1 177 ? 5.461 -0.45 19.172 1 98 177 SER A O 1
ATOM 1339 N N . HIS A 1 178 ? 3.875 0.498 18 1 98 178 HIS A N 1
ATOM 1340 C CA . HIS A 1 178 ? 2.742 -0.176 18.625 1 98 178 HIS A CA 1
ATOM 1341 C C . HIS A 1 178 ? 1.581 -0.322 17.641 1 98 178 HIS A C 1
ATOM 1343 O O . HIS A 1 178 ? 1.14 0.663 17.047 1 98 178 HIS A O 1
ATOM 1349 N N . SER A 1 179 ? 1.143 -1.546 17.422 1 97.44 179 SER A N 1
ATOM 1350 C CA . SER A 1 179 ? 0.019 -1.798 16.531 1 97.44 179 SER A CA 1
ATOM 1351 C C . SER A 1 179 ? -1.009 -2.719 17.172 1 97.44 179 SER A C 1
ATOM 1353 O O . SER A 1 179 ? -0.649 -3.637 17.922 1 97.44 179 SER A O 1
ATOM 1355 N N . GLU A 1 180 ? -2.23 -2.438 16.953 1 96.56 180 GLU A N 1
ATOM 1356 C CA . GLU A 1 180 ? -3.381 -3.203 17.406 1 96.56 180 GLU A CA 1
ATOM 1357 C C . GLU A 1 180 ? -4.547 -3.098 16.438 1 96.56 180 GLU A C 1
ATOM 1359 O O . GLU A 1 180 ? -4.758 -2.047 15.82 1 96.56 180 GLU A O 1
ATOM 1364 N N . ASN A 1 181 ? -5.289 -4.215 16.281 1 96.38 181 ASN A N 1
ATOM 1365 C CA . ASN A 1 181 ? -6.496 -4.152 15.469 1 96.38 181 ASN A CA 1
ATOM 1366 C C . ASN A 1 181 ? -7.648 -3.49 16.219 1 96.38 181 ASN A C 1
ATOM 1368 O O . ASN A 1 181 ? -8.281 -4.121 17.062 1 96.38 181 ASN A O 1
ATOM 1372 N N . ILE A 1 182 ? -7.891 -2.268 15.828 1 93.56 182 ILE A N 1
ATOM 1373 C CA . ILE A 1 182 ? -9.008 -1.576 16.469 1 93.56 182 ILE A CA 1
ATOM 1374 C C . ILE A 1 182 ? -9.852 -0.873 15.414 1 93.56 182 ILE A C 1
ATOM 1376 O O . ILE A 1 182 ? -9.406 -0.665 14.281 1 93.56 182 ILE A O 1
ATOM 1380 N N . ASN A 1 183 ? -11.055 -0.552 15.781 1 90.31 183 ASN A N 1
ATOM 1381 C CA . ASN A 1 183 ? -11.984 0.096 14.867 1 90.31 183 ASN A CA 1
ATOM 1382 C C . ASN A 1 183 ? -12.398 1.477 15.367 1 90.31 183 ASN A C 1
ATOM 1384 O O . ASN A 1 183 ? -13.586 1.73 15.586 1 90.31 183 ASN A O 1
ATOM 1388 N N . ASP A 1 184 ? -11.422 2.346 15.32 1 89.25 184 ASP A N 1
ATOM 1389 C CA . ASP A 1 184 ? -11.641 3.73 15.727 1 89.25 184 ASP A CA 1
ATOM 1390 C C . ASP A 1 184 ? -11.961 4.613 14.523 1 89.25 184 ASP A C 1
ATOM 1392 O O . ASP A 1 184 ? -12.57 5.676 14.672 1 89.25 184 ASP A O 1
ATOM 1396 N N . PHE A 1 185 ? -11.484 4.266 13.43 1 88.81 185 PHE A N 1
ATOM 1397 C CA . PHE A 1 185 ? -11.664 4.965 12.164 1 88.81 185 PHE A CA 1
ATOM 1398 C C . PHE A 1 185 ? -11.367 4.039 10.984 1 88.81 185 PHE A C 1
ATOM 1400 O O . PHE A 1 185 ? -10.328 3.383 10.953 1 88.81 185 PHE A O 1
ATOM 1407 N N . TRP A 1 186 ? -12.211 3.916 10.086 1 88.44 186 TRP A N 1
ATOM 1408 C CA . TRP A 1 186 ? -12.062 3.115 8.875 1 88.44 186 TRP A CA 1
ATOM 1409 C C . TRP A 1 186 ? -13.039 3.57 7.797 1 88.44 186 TRP A C 1
ATOM 1411 O O . TRP A 1 186 ? -13.906 4.406 8.055 1 88.44 186 TRP A O 1
ATOM 1421 N N . ARG A 1 187 ? -12.742 3.172 6.598 1 91.12 187 ARG A N 1
ATOM 1422 C CA . ARG A 1 187 ? -13.586 3.557 5.465 1 91.12 187 ARG A CA 1
ATOM 1423 C C . ARG A 1 187 ? -13.789 2.383 4.512 1 91.12 187 ARG A C 1
ATOM 1425 O O . ARG A 1 187 ? -13.086 2.264 3.508 1 91.12 187 ARG A O 1
ATOM 1432 N N . PRO A 1 188 ? -14.805 1.582 4.766 1 86.94 188 PRO A N 1
ATOM 1433 C CA . PRO A 1 188 ? -15.094 0.464 3.865 1 86.94 188 PRO A CA 1
ATOM 1434 C C . PRO A 1 188 ? -15.188 0.893 2.402 1 86.94 188 PRO A C 1
ATOM 1436 O O . PRO A 1 188 ? -15.602 2.018 2.111 1 86.94 188 PRO A O 1
ATOM 1439 N N . ASN A 1 189 ? -14.906 -0.027 1.487 1 85.12 189 ASN A N 1
ATOM 1440 C CA . ASN A 1 189 ? -14.805 0.267 0.061 1 85.12 189 ASN A CA 1
ATOM 1441 C C . ASN A 1 189 ? -16.109 0.836 -0.485 1 85.12 189 ASN A C 1
ATOM 1443 O O . ASN A 1 189 ? -16.109 1.607 -1.446 1 85.12 189 ASN A O 1
ATOM 1447 N N . ASN A 1 190 ? -17.156 0.488 0.119 1 80.88 190 ASN A N 1
ATOM 1448 C CA . ASN A 1 190 ? -18.438 0.888 -0.438 1 80.88 190 ASN A CA 1
ATOM 1449 C C . ASN A 1 190 ? -18.922 2.207 0.156 1 80.88 190 ASN A C 1
ATOM 1451 O O . ASN A 1 190 ? -20.031 2.645 -0.119 1 80.88 190 ASN A O 1
ATOM 1455 N N . LEU A 1 191 ? -18.094 2.805 0.997 1 80 191 LEU A N 1
ATOM 1456 C CA . LEU A 1 191 ? -18.469 4.082 1.594 1 80 191 LEU A CA 1
ATOM 1457 C C . LEU A 1 191 ? -17.562 5.203 1.072 1 80 191 LEU A C 1
ATOM 1459 O O . LEU A 1 191 ? -16.344 5.047 1.003 1 80 191 LEU A O 1
ATOM 1463 N N . ALA A 1 192 ? -18.219 6.371 0.783 1 82.62 192 ALA A N 1
ATOM 1464 C CA . ALA A 1 192 ? -17.469 7.535 0.306 1 82.62 192 ALA A CA 1
ATOM 1465 C C . ALA A 1 192 ? -16.875 8.32 1.471 1 82.62 192 ALA A C 1
ATOM 1467 O O . ALA A 1 192 ? -15.93 9.086 1.292 1 82.62 192 ALA A O 1
ATOM 1468 N N . THR A 1 193 ? -17.5 8.18 2.613 1 84.56 193 THR A N 1
ATOM 1469 C CA . THR A 1 193 ? -17.031 8.875 3.809 1 84.56 193 THR A CA 1
ATOM 1470 C C . THR A 1 193 ? -16.531 7.875 4.848 1 84.56 193 THR A C 1
ATOM 1472 O O . THR A 1 193 ? -16.953 6.719 4.867 1 84.56 193 THR A O 1
ATOM 1475 N N . ALA A 1 194 ? -15.703 8.344 5.684 1 88 194 ALA A N 1
ATOM 1476 C CA . ALA A 1 194 ? -15.133 7.496 6.727 1 88 194 ALA A CA 1
ATOM 1477 C C . ALA A 1 194 ? -16.109 7.297 7.875 1 88 194 ALA A C 1
ATOM 1479 O O . ALA A 1 194 ? -16.969 8.148 8.117 1 88 194 ALA A O 1
ATOM 1480 N N . VAL A 1 195 ? -15.992 6.156 8.523 1 88.25 195 VAL A N 1
ATOM 1481 C CA . VAL A 1 195 ? -16.656 5.891 9.805 1 88.25 195 VAL A CA 1
ATOM 1482 C C . VAL A 1 195 ? -15.68 6.148 10.953 1 88.25 195 VAL A C 1
ATOM 1484 O O . VAL A 1 195 ? -14.508 5.762 10.883 1 88.25 195 VAL A O 1
ATOM 1487 N N . VAL A 1 196 ? -16.156 6.902 12 1 89 196 VAL A N 1
ATOM 1488 C CA . VAL A 1 196 ? -15.25 7.242 13.086 1 89 196 VAL A CA 1
ATOM 1489 C C . VAL A 1 196 ? -16 7.195 14.414 1 89 196 VAL A C 1
ATOM 1491 O O . VAL A 1 196 ? -17.172 7.59 14.492 1 89 196 VAL A O 1
ATOM 1494 N N . ASP A 1 197 ? -15.406 6.523 15.391 1 87.88 197 ASP A N 1
ATOM 1495 C CA . ASP A 1 197 ? -15.742 6.715 16.797 1 87.88 197 ASP A CA 1
ATOM 1496 C C . ASP A 1 197 ? -14.812 7.73 17.453 1 87.88 197 ASP A C 1
ATOM 1498 O O . ASP A 1 197 ? -13.789 7.355 18.031 1 87.88 197 ASP A O 1
ATOM 1502 N N . GLY A 1 198 ? -15.242 8.961 17.469 1 85.88 198 GLY A N 1
ATOM 1503 C CA . GLY A 1 198 ? -14.375 10.07 17.828 1 85.88 198 GLY A CA 1
ATOM 1504 C C . GLY A 1 198 ? -13.828 9.953 19.234 1 85.88 198 GLY A C 1
ATOM 1505 O O . GLY A 1 198 ? -12.641 10.188 19.469 1 85.88 198 GLY A O 1
ATOM 1506 N N . HIS A 1 199 ? -14.641 9.633 20.188 1 86.62 199 HIS A N 1
ATOM 1507 C CA . HIS A 1 199 ? -14.203 9.516 21.562 1 86.62 199 HIS A CA 1
ATOM 1508 C C . HIS A 1 199 ? -13.219 8.359 21.734 1 86.62 199 HIS A C 1
ATOM 1510 O O . HIS A 1 199 ? -12.172 8.523 22.359 1 86.62 199 HIS A O 1
ATOM 1516 N N . TYR A 1 200 ? -13.555 7.289 21.156 1 90.06 200 TYR A N 1
ATOM 1517 C CA . TYR A 1 200 ? -12.672 6.125 21.219 1 90.06 200 TYR A CA 1
ATOM 1518 C C . TYR A 1 200 ? -11.352 6.398 20.516 1 90.06 200 TYR A C 1
ATOM 1520 O O . TYR A 1 200 ? -10.281 6.055 21.031 1 90.06 200 TYR A O 1
ATOM 1528 N N . SER A 1 201 ? -11.422 7.109 19.422 1 90.44 201 SER A N 1
ATOM 1529 C CA . SER A 1 201 ? -10.234 7.426 18.625 1 90.44 201 SER A CA 1
ATOM 1530 C C . SER A 1 201 ? -9.266 8.297 19.422 1 90.44 201 SER A C 1
ATOM 1532 O O . SER A 1 201 ? -8.047 8.117 19.344 1 90.44 201 SER A O 1
ATOM 1534 N N . ARG A 1 202 ? -9.805 9.234 20.125 1 91.5 202 ARG A N 1
ATOM 1535 C CA . ARG A 1 202 ? -8.977 10.125 20.938 1 91.5 202 ARG A CA 1
ATOM 1536 C C . ARG A 1 202 ? -8.25 9.352 22.031 1 91.5 202 ARG A C 1
ATOM 1538 O O . ARG A 1 202 ? -7.039 9.516 22.219 1 91.5 202 ARG A O 1
ATOM 1545 N N . ASP A 1 203 ? -8.898 8.492 22.688 1 94.62 203 ASP A N 1
ATOM 1546 C CA . ASP A 1 203 ? -8.305 7.723 23.781 1 94.62 203 ASP A CA 1
ATOM 1547 C C . ASP A 1 203 ? -7.203 6.801 23.266 1 94.62 203 ASP A C 1
ATOM 1549 O O . ASP A 1 203 ? -6.137 6.695 23.859 1 94.62 203 ASP A O 1
ATOM 1553 N N . VAL A 1 204 ? -7.496 6.223 22.188 1 95.44 204 VAL A N 1
ATOM 1554 C CA . VAL A 1 204 ? -6.535 5.289 21.609 1 95.44 204 VAL A CA 1
ATOM 1555 C C . VAL A 1 204 ? -5.293 6.047 21.141 1 95.44 204 VAL A C 1
ATOM 1557 O O . VAL A 1 204 ? -4.168 5.59 21.344 1 95.44 204 VAL A O 1
ATOM 1560 N N . TYR A 1 205 ? -5.539 7.168 20.562 1 96.75 205 TYR A N 1
ATOM 1561 C CA . TYR A 1 205 ? -4.449 8.039 20.125 1 96.75 205 TYR A CA 1
ATOM 1562 C C . TYR A 1 205 ? -3.506 8.344 21.281 1 96.75 205 TYR A C 1
ATOM 1564 O O . TYR A 1 205 ? -2.289 8.203 21.156 1 96.75 205 TYR A O 1
ATOM 1572 N N . LEU A 1 206 ? -4.016 8.711 22.375 1 97.94 206 LEU A N 1
ATOM 1573 C CA . LEU A 1 206 ? -3.207 9.094 23.531 1 97.94 206 LEU A CA 1
ATOM 1574 C C . LEU A 1 206 ? -2.531 7.875 24.141 1 97.94 206 LEU A C 1
ATOM 1576 O O . LEU A 1 206 ? -1.384 7.953 24.594 1 97.94 206 LEU A O 1
ATOM 1580 N N . ASP A 1 207 ? -3.221 6.773 24.172 1 97.56 207 ASP A N 1
ATOM 1581 C CA . ASP A 1 207 ? -2.643 5.535 24.688 1 97.56 207 ASP A CA 1
ATOM 1582 C C . ASP A 1 207 ? -1.475 5.07 23.828 1 97.56 207 ASP A C 1
ATOM 1584 O O . ASP A 1 207 ? -0.457 4.605 24.344 1 97.56 207 ASP A O 1
ATOM 1588 N N . PHE A 1 208 ? -1.688 5.184 22.578 1 98 208 PHE A N 1
ATOM 1589 C CA . PHE A 1 208 ? -0.634 4.777 21.656 1 98 208 PHE A CA 1
ATOM 1590 C C . PHE A 1 208 ? 0.57 5.707 21.766 1 98 208 PHE A C 1
ATOM 1592 O O . PHE A 1 208 ? 1.714 5.266 21.625 1 98 208 PHE A O 1
ATOM 1599 N N . PHE A 1 209 ? 0.329 7.02 21.984 1 98.56 209 PHE A N 1
ATOM 1600 C CA . PHE A 1 209 ? 1.433 7.941 22.219 1 98.56 209 PHE A CA 1
ATOM 1601 C C . PHE A 1 209 ? 2.246 7.508 23.438 1 98.56 209 PHE A C 1
ATOM 1603 O O . PHE A 1 209 ? 3.471 7.395 23.359 1 98.56 209 PHE A O 1
ATOM 1610 N N . LYS A 1 210 ? 1.584 7.203 24.484 1 98.31 210 LYS A N 1
ATOM 1611 C CA . LYS A 1 210 ? 2.264 6.758 25.703 1 98.31 210 LYS A CA 1
ATOM 1612 C C . LYS A 1 210 ? 3.045 5.469 25.453 1 98.31 210 LYS A C 1
ATOM 1614 O O . LYS A 1 210 ? 4.176 5.324 25.922 1 98.31 210 LYS A O 1
ATOM 1619 N N . SER A 1 211 ? 2.479 4.602 24.656 1 97.94 211 SER A N 1
ATOM 1620 C CA . SER A 1 211 ? 3.043 3.275 24.422 1 97.94 211 SER A CA 1
ATOM 1621 C C . SER A 1 211 ? 4.266 3.346 23.516 1 97.94 211 SER A C 1
ATOM 1623 O O . SER A 1 211 ? 5.031 2.383 23.422 1 97.94 211 SER A O 1
ATOM 1625 N N . THR A 1 212 ? 4.465 4.445 22.859 1 98.62 212 THR A N 1
ATOM 1626 C CA . THR A 1 212 ? 5.605 4.555 21.953 1 98.62 212 THR A CA 1
ATOM 1627 C C . THR A 1 212 ? 6.621 5.562 22.484 1 98.62 212 THR A C 1
ATOM 1629 O O . THR A 1 212 ? 7.828 5.324 22.438 1 98.62 212 THR A O 1
ATOM 1632 N N . PHE A 1 213 ? 6.125 6.688 23.078 1 98.69 213 PHE A N 1
ATOM 1633 C CA . PHE A 1 213 ? 6.98 7.785 23.516 1 98.69 213 PHE A CA 1
ATOM 1634 C C . PHE A 1 213 ? 7.855 7.355 24.688 1 98.69 213 PHE A C 1
ATOM 1636 O O . PHE A 1 213 ? 9.078 7.48 24.641 1 98.69 213 PHE A O 1
ATOM 1643 N N . LYS A 1 214 ? 7.297 6.809 25.703 1 97.62 214 LYS A N 1
ATOM 1644 C CA . LYS A 1 214 ? 8.031 6.422 26.906 1 97.62 214 LYS A CA 1
ATOM 1645 C C . LYS A 1 214 ? 9.047 5.324 26.594 1 97.62 214 LYS A C 1
ATOM 1647 O O . LYS A 1 214 ? 10.219 5.43 26.969 1 97.62 214 LYS A O 1
ATOM 1652 N N . PRO A 1 215 ? 8.617 4.297 25.906 1 98.25 215 PRO A N 1
ATOM 1653 C CA . PRO A 1 215 ? 9.602 3.273 25.547 1 98.25 215 PRO A CA 1
ATOM 1654 C C . PRO A 1 215 ? 10.742 3.828 24.703 1 98.25 215 PRO A C 1
ATOM 1656 O O . PRO A 1 215 ? 11.891 3.383 24.828 1 98.25 215 PRO A O 1
ATOM 1659 N N . PHE A 1 216 ? 10.461 4.754 23.859 1 98.5 216 PHE A N 1
ATOM 1660 C CA . PHE A 1 216 ? 11.492 5.344 23.016 1 98.5 216 PHE A CA 1
ATOM 1661 C C . PHE A 1 216 ? 12.539 6.055 23.859 1 98.5 216 PHE A C 1
ATOM 1663 O O . PHE A 1 216 ? 13.742 5.887 23.625 1 98.5 216 PHE A O 1
ATOM 1670 N N . LEU A 1 217 ? 12.055 6.887 24.766 1 98.5 217 LEU A N 1
ATOM 1671 C CA . LEU A 1 217 ? 12.969 7.59 25.656 1 98.5 217 LEU A CA 1
ATOM 1672 C C . LEU A 1 217 ? 13.859 6.609 26.406 1 98.5 217 LEU A C 1
ATOM 1674 O O . LEU A 1 217 ? 15.062 6.82 26.531 1 98.5 217 LEU A O 1
ATOM 1678 N N . ALA A 1 218 ? 13.211 5.559 26.875 1 98.19 218 ALA A N 1
ATOM 1679 C CA . ALA A 1 218 ? 13.945 4.555 27.641 1 98.19 218 ALA A CA 1
ATOM 1680 C C . ALA A 1 218 ? 14.984 3.854 26.766 1 98.19 218 ALA A C 1
ATOM 1682 O O . ALA A 1 218 ? 16.141 3.703 27.172 1 98.19 218 ALA A O 1
ATOM 1683 N N . GLU A 1 219 ? 14.594 3.453 25.609 1 97.06 219 GLU A N 1
ATOM 1684 C CA . GLU A 1 219 ? 15.469 2.707 24.703 1 97.06 219 GLU A CA 1
ATOM 1685 C C . GLU A 1 219 ? 16.641 3.557 24.25 1 97.06 219 GLU A C 1
ATOM 1687 O O . GLU A 1 219 ? 17.766 3.061 24.141 1 97.06 219 GLU A O 1
ATOM 1692 N N . LYS A 1 220 ? 16.344 4.797 23.969 1 97.81 220 LYS A N 1
ATOM 1693 C CA . LYS A 1 220 ? 17.375 5.68 23.422 1 97.81 220 LYS A CA 1
ATOM 1694 C C . LYS A 1 220 ? 18.125 6.41 24.516 1 97.81 220 LYS A C 1
ATOM 1696 O O . LYS A 1 220 ? 19.094 7.133 24.25 1 97.81 220 LYS A O 1
ATOM 1701 N N . GLN A 1 221 ? 17.672 6.184 25.781 1 98.12 221 GLN A N 1
ATOM 1702 C CA . GLN A 1 221 ? 18.266 6.871 26.938 1 98.12 221 GLN A CA 1
ATOM 1703 C C . GLN A 1 221 ? 18.234 8.383 26.734 1 98.12 221 GLN A C 1
ATOM 1705 O O . GLN A 1 221 ? 19.266 9.047 26.906 1 98.12 221 GLN A O 1
ATOM 1710 N N . LEU A 1 222 ? 17.109 8.852 26.344 1 98.5 222 LEU A N 1
ATOM 1711 C CA . LEU A 1 222 ? 16.891 10.273 26.141 1 98.5 222 LEU A CA 1
ATOM 1712 C C . LEU A 1 222 ? 15.93 10.828 27.203 1 98.5 222 LEU A C 1
ATOM 1714 O O . LEU A 1 222 ? 15.18 10.07 27.828 1 98.5 222 LEU A O 1
ATOM 1718 N N . GLN A 1 223 ? 16.047 12.094 27.375 1 98.38 223 GLN A N 1
ATOM 1719 C CA . GLN A 1 223 ? 15.094 12.859 28.156 1 98.38 223 GLN A CA 1
ATOM 1720 C C . GLN A 1 223 ? 14.258 13.781 27.281 1 98.38 223 GLN A C 1
ATOM 1722 O O . GLN A 1 223 ? 14.664 14.125 26.172 1 98.38 223 GLN A O 1
ATOM 1727 N N . VAL A 1 224 ? 13.117 14.188 27.859 1 98.75 224 VAL A N 1
ATOM 1728 C CA . VAL A 1 224 ? 12.234 15.078 27.109 1 98.75 224 VAL A CA 1
ATOM 1729 C C . VAL A 1 224 ? 12.977 16.375 26.766 1 98.75 224 VAL A C 1
ATOM 1731 O O . VAL A 1 224 ? 12.781 16.922 25.672 1 98.75 224 VAL A O 1
ATOM 1734 N N . SER A 1 225 ? 13.859 16.781 27.625 1 98.5 225 SER A N 1
ATOM 1735 C CA . SER A 1 225 ? 14.586 18.031 27.469 1 98.5 225 SER A CA 1
ATOM 1736 C C . SER A 1 225 ? 15.594 17.938 26.328 1 98.5 225 SER A C 1
ATOM 1738 O O . SER A 1 225 ? 16.125 18.953 25.875 1 98.5 225 SER A O 1
ATOM 1740 N N . ASP A 1 226 ? 15.859 16.734 25.828 1 98.56 226 ASP A N 1
ATOM 1741 C CA . ASP A 1 226 ? 16.797 16.547 24.734 1 98.56 226 ASP A CA 1
ATOM 1742 C C . ASP A 1 226 ? 16.172 16.953 23.391 1 98.56 226 ASP A C 1
ATOM 1744 O O . ASP A 1 226 ? 16.875 17.094 22.391 1 98.56 226 ASP A O 1
ATOM 1748 N N . PHE A 1 227 ? 14.891 17.172 23.375 1 98.81 227 PHE A N 1
ATOM 1749 C CA . PHE A 1 227 ? 14.203 17.531 22.141 1 98.81 227 PHE A CA 1
ATOM 1750 C C . PHE A 1 227 ? 14.055 19.047 22.031 1 98.81 227 PHE A C 1
ATOM 1752 O O . PHE A 1 227 ? 13.719 19.719 23 1 98.81 227 PHE A O 1
ATOM 1759 N N . ALA A 1 228 ? 14.336 19.547 20.844 1 98.81 228 ALA A N 1
ATOM 1760 C CA . ALA A 1 228 ? 14 20.922 20.531 1 98.81 228 ALA A CA 1
ATOM 1761 C C . ALA A 1 228 ? 12.5 21.078 20.266 1 98.81 228 ALA A C 1
ATOM 1763 O O . ALA A 1 228 ? 11.922 22.125 20.562 1 98.81 228 ALA A O 1
ATOM 1764 N N . GLY A 1 229 ? 11.914 20.141 19.734 1 98.75 229 GLY A N 1
ATOM 1765 C CA . GLY A 1 229 ? 10.492 20.062 19.438 1 98.75 229 GLY A CA 1
ATOM 1766 C C . GLY A 1 229 ? 10.008 18.641 19.234 1 98.75 229 GLY A C 1
ATOM 1767 O O . GLY A 1 229 ? 10.797 17.734 18.938 1 98.75 229 GLY A O 1
ATOM 1768 N N . ILE A 1 230 ? 8.75 18.422 19.453 1 98.88 230 ILE A N 1
ATOM 1769 C CA . ILE A 1 230 ? 8.062 17.172 19.125 1 98.88 230 ILE A CA 1
ATOM 1770 C C . ILE A 1 230 ? 6.895 17.469 18.188 1 98.88 230 ILE A C 1
ATOM 1772 O O . ILE A 1 230 ? 6.039 18.297 18.484 1 98.88 230 ILE A O 1
ATOM 1776 N N . CYS A 1 231 ? 6.934 16.828 17.031 1 98.94 231 CYS A N 1
ATOM 1777 C CA . CYS A 1 231 ? 5.852 16.938 16.062 1 98.94 231 CYS A CA 1
ATOM 1778 C C . CYS A 1 231 ? 4.91 15.742 16.156 1 98.94 231 CYS A C 1
ATOM 1780 O O . CYS A 1 231 ? 5.355 14.609 16.359 1 98.94 231 CYS A O 1
ATOM 1782 N N . TYR A 1 232 ? 3.635 16.031 16.016 1 98.81 232 TYR A N 1
ATOM 1783 C CA . TYR A 1 232 ? 2.594 15.031 16.203 1 98.81 232 TYR A CA 1
ATOM 1784 C C . TYR A 1 232 ? 1.759 14.883 14.93 1 98.81 232 TYR A C 1
ATOM 1786 O O . TYR A 1 232 ? 1.61 15.844 14.164 1 98.81 232 TYR A O 1
ATOM 1794 N N . HIS A 1 233 ? 1.333 13.633 14.633 1 98.5 233 HIS A N 1
ATOM 1795 C CA . HIS A 1 233 ? 0.164 13.508 13.766 1 98.5 233 HIS A CA 1
ATOM 1796 C C . HIS A 1 233 ? -1.008 14.32 14.305 1 98.5 233 HIS A C 1
ATOM 1798 O O . HIS A 1 233 ? -1.382 14.188 15.469 1 98.5 233 HIS A O 1
ATOM 1804 N N . LEU A 1 234 ? -1.573 15.172 13.461 1 98.12 234 LEU A N 1
ATOM 1805 C CA . LEU A 1 234 ? -2.645 16.062 13.906 1 98.12 234 LEU A CA 1
ATOM 1806 C C . LEU A 1 234 ? -3.928 15.789 13.125 1 98.12 234 LEU A C 1
ATOM 1808 O O . LEU A 1 234 ? -4.219 16.484 12.148 1 98.12 234 LEU A O 1
ATOM 1812 N N . PRO A 1 235 ? -4.77 14.844 13.625 1 95.25 235 PRO A N 1
ATOM 1813 C CA . PRO A 1 235 ? -6.113 14.852 13.055 1 95.25 235 PRO A CA 1
ATOM 1814 C C . PRO A 1 235 ? -6.809 16.203 13.188 1 95.25 235 PRO A C 1
ATOM 1816 O O . PRO A 1 235 ? -7.605 16.594 12.328 1 95.25 235 PRO A O 1
ATOM 1819 N N . TYR A 1 236 ? -6.562 16.844 14.211 1 96.38 236 TYR A N 1
ATOM 1820 C CA . TYR A 1 236 ? -6.809 18.25 14.508 1 96.38 236 TYR A CA 1
ATOM 1821 C C . TYR A 1 236 ? -5.867 18.75 15.602 1 96.38 236 TYR A C 1
ATOM 1823 O O . TYR A 1 236 ? -5.293 17.953 16.344 1 96.38 236 TYR A O 1
ATOM 1831 N N . THR A 1 237 ? -5.699 20 15.734 1 97.38 237 THR A N 1
ATOM 1832 C CA . THR A 1 237 ? -4.609 20.578 16.5 1 97.38 237 THR A CA 1
ATOM 1833 C C . THR A 1 237 ? -4.734 20.219 17.984 1 97.38 237 THR A C 1
ATOM 1835 O O . THR A 1 237 ? -3.74 19.891 18.625 1 97.38 237 THR A O 1
ATOM 1838 N N . LYS A 1 238 ? -5.891 20.266 18.516 1 96.81 238 LYS A N 1
ATOM 1839 C CA . LYS A 1 238 ? -6.098 20.031 19.953 1 96.81 238 LYS A CA 1
ATOM 1840 C C . LYS A 1 238 ? -5.742 18.609 20.344 1 96.81 238 LYS A C 1
ATOM 1842 O O . LYS A 1 238 ? -5.309 18.344 21.469 1 96.81 238 LYS A O 1
ATOM 1847 N N . MET A 1 239 ? -5.945 17.719 19.484 1 96.44 239 MET A N 1
ATOM 1848 C CA . MET A 1 239 ? -5.582 16.328 19.766 1 96.44 239 MET A CA 1
ATOM 1849 C C . MET A 1 239 ? -4.086 16.203 20 1 96.44 239 MET A C 1
ATOM 1851 O O . MET A 1 239 ? -3.66 15.547 20.969 1 96.44 239 MET A O 1
ATOM 1855 N N . GLY A 1 240 ? -3.312 16.781 19.125 1 97.88 240 GLY A N 1
ATOM 1856 C CA . GLY A 1 240 ? -1.871 16.797 19.312 1 97.88 240 GLY A CA 1
ATOM 1857 C C . GLY A 1 240 ? -1.45 17.5 20.594 1 97.88 240 GLY A C 1
ATOM 1858 O O . GLY A 1 240 ? -0.486 17.094 21.25 1 97.88 240 GLY A O 1
ATOM 1859 N N . TYR A 1 241 ? -2.18 18.531 20.922 1 98.19 241 TYR A N 1
ATOM 1860 C CA . TYR A 1 241 ? -1.857 19.281 22.125 1 98.19 241 TYR A CA 1
ATOM 1861 C C . TYR A 1 241 ? -2.041 18.406 23.359 1 98.19 241 TYR A C 1
ATOM 1863 O O . TYR A 1 241 ? -1.267 18.516 24.312 1 98.19 241 TYR A O 1
ATOM 1871 N N . LYS A 1 242 ? -3.076 17.609 23.375 1 97.88 242 LYS A N 1
ATOM 1872 C CA . LYS A 1 242 ? -3.293 16.703 24.5 1 97.88 242 LYS A CA 1
ATOM 1873 C C . LYS A 1 242 ? -2.123 15.742 24.656 1 97.88 242 LYS A C 1
ATOM 1875 O O . LYS A 1 242 ? -1.693 15.453 25.781 1 97.88 242 LYS A O 1
ATOM 1880 N N . ALA A 1 243 ? -1.659 15.172 23.578 1 98.62 243 ALA A N 1
ATOM 1881 C CA . ALA A 1 243 ? -0.471 14.32 23.625 1 98.62 243 ALA A CA 1
ATOM 1882 C C . ALA A 1 243 ? 0.748 15.109 24.094 1 98.62 243 ALA A C 1
ATOM 1884 O O . ALA A 1 243 ? 1.56 14.609 24.875 1 98.62 243 ALA A O 1
ATOM 1885 N N . HIS A 1 244 ? 0.874 16.344 23.578 1 98.81 244 HIS A N 1
ATOM 1886 C CA . HIS A 1 244 ? 1.977 17.203 23.969 1 98.81 244 HIS A CA 1
ATOM 1887 C C . HIS A 1 244 ? 1.997 17.438 25.469 1 98.81 244 HIS A C 1
ATOM 1889 O O . HIS A 1 244 ? 3.062 17.422 26.094 1 98.81 244 HIS A O 1
ATOM 1895 N N . LYS A 1 245 ? 0.837 17.641 26.047 1 98.62 245 LYS A N 1
ATOM 1896 C CA . LYS A 1 245 ? 0.735 17.844 27.484 1 98.62 245 LYS A CA 1
ATOM 1897 C C . LYS A 1 245 ? 1.279 16.641 28.25 1 98.62 245 LYS A C 1
ATOM 1899 O O . LYS A 1 245 ? 1.901 16.797 29.312 1 98.62 245 LYS A O 1
ATOM 1904 N N . ILE A 1 246 ? 1.026 15.492 27.734 1 98.56 246 ILE A N 1
ATOM 1905 C CA . ILE A 1 246 ? 1.554 14.281 28.344 1 98.56 246 ILE A CA 1
ATOM 1906 C C . ILE A 1 246 ? 3.078 14.273 28.25 1 98.56 246 ILE A C 1
ATOM 1908 O O . ILE A 1 246 ? 3.762 13.93 29.219 1 98.56 246 ILE A O 1
ATOM 1912 N N . ALA A 1 247 ? 3.615 14.656 27.141 1 98.69 247 ALA A N 1
ATOM 1913 C CA . ALA A 1 247 ? 5.055 14.641 26.906 1 98.69 247 ALA A CA 1
ATOM 1914 C C . ALA A 1 247 ? 5.785 15.578 27.859 1 98.69 247 ALA A C 1
ATOM 1916 O O . ALA A 1 247 ? 6.887 15.273 28.328 1 98.69 247 ALA A O 1
ATOM 1917 N N . ILE A 1 248 ? 5.184 16.719 28.219 1 98.56 248 ILE A N 1
ATOM 1918 C CA . ILE A 1 248 ? 5.918 17.75 28.953 1 98.56 248 ILE A CA 1
ATOM 1919 C C . ILE A 1 248 ? 5.57 17.688 30.438 1 98.56 248 ILE A C 1
ATOM 1921 O O . ILE A 1 248 ? 6.039 18.5 31.234 1 98.56 248 ILE A O 1
ATOM 1925 N N . GLU A 1 249 ? 4.723 16.766 30.75 1 98 249 GLU A N 1
ATOM 1926 C CA . GLU A 1 249 ? 4.344 16.625 32.156 1 98 249 GLU A CA 1
ATOM 1927 C C . GLU A 1 249 ? 5.566 16.438 33.031 1 98 249 GLU A C 1
ATOM 1929 O O . GLU A 1 249 ? 6.418 15.586 32.75 1 98 249 GLU A O 1
ATOM 1934 N N . GLY A 1 250 ? 5.656 17.203 34.062 1 97.5 250 GLY A N 1
ATOM 1935 C CA . GLY A 1 250 ? 6.715 17.047 35.062 1 97.5 250 GLY A CA 1
ATOM 1936 C C . GLY A 1 250 ? 8.039 17.656 34.625 1 97.5 250 GLY A C 1
ATOM 1937 O O . GLY A 1 250 ? 9.039 17.547 35.312 1 97.5 250 GLY A O 1
ATOM 1938 N N . GLN A 1 251 ? 8.148 18.312 33.5 1 98.25 251 GLN A N 1
ATOM 1939 C CA . GLN A 1 251 ? 9.383 18.906 33 1 98.25 251 GLN A CA 1
ATOM 1940 C C . GLN A 1 251 ? 9.602 20.297 33.594 1 98.25 251 GLN A C 1
ATOM 1942 O O . GLN A 1 251 ? 8.672 20.906 34.094 1 98.25 251 GLN A O 1
ATOM 1947 N N . ASP A 1 252 ? 10.805 20.812 33.531 1 98.31 252 ASP A N 1
ATOM 1948 C CA . ASP A 1 252 ? 11.109 22.156 34 1 98.31 252 ASP A CA 1
ATOM 1949 C C . ASP A 1 252 ? 10.5 23.219 33.094 1 98.31 252 ASP A C 1
ATOM 1951 O O . ASP A 1 252 ? 10.172 22.938 31.938 1 98.31 252 ASP A O 1
ATOM 1955 N N . ASP A 1 253 ? 10.391 24.406 33.531 1 98.25 253 ASP A N 1
ATOM 1956 C CA . ASP A 1 253 ? 9.695 25.5 32.875 1 98.25 253 ASP A CA 1
ATOM 1957 C C . ASP A 1 253 ? 10.336 25.797 31.5 1 98.25 253 ASP A C 1
ATOM 1959 O O . ASP A 1 253 ? 9.633 26.094 30.531 1 98.25 253 ASP A O 1
ATOM 1963 N N . GLU A 1 254 ? 11.594 25.781 31.5 1 98.25 254 GLU A N 1
ATOM 1964 C CA . GLU A 1 254 ? 12.305 26.078 30.266 1 98.25 254 GLU A CA 1
ATOM 1965 C C . GLU A 1 254 ? 11.969 25.062 29.172 1 98.25 254 GLU A C 1
ATOM 1967 O O . GLU A 1 254 ? 11.711 25.422 28.031 1 98.25 254 GLU A O 1
ATOM 1972 N N . THR A 1 255 ? 12.016 23.781 29.5 1 98.44 255 THR A N 1
ATOM 1973 C CA . THR A 1 255 ? 11.68 22.703 28.578 1 98.44 255 THR A CA 1
ATOM 1974 C C . THR A 1 255 ? 10.219 22.812 28.141 1 98.44 255 THR A C 1
ATOM 1976 O O . THR A 1 255 ? 9.914 22.672 26.953 1 98.44 255 THR A O 1
ATOM 1979 N N . VAL A 1 256 ? 9.32 23.047 29.062 1 98.69 256 VAL A N 1
ATOM 1980 C CA . VAL A 1 256 ? 7.895 23.172 28.781 1 98.69 256 VAL A CA 1
ATOM 1981 C C . VAL A 1 256 ? 7.656 24.312 27.797 1 98.69 256 VAL A C 1
ATOM 1983 O O . VAL A 1 256 ? 6.922 24.172 26.828 1 98.69 256 VAL A O 1
ATOM 1986 N N . LYS A 1 257 ? 8.258 25.453 28.094 1 98.56 257 LYS A N 1
ATOM 1987 C CA . LYS A 1 257 ? 8.078 26.625 27.234 1 98.56 257 LYS A CA 1
ATOM 1988 C C . LYS A 1 257 ? 8.578 26.359 25.812 1 98.56 257 LYS A C 1
ATOM 1990 O O . LYS A 1 257 ? 7.883 26.641 24.844 1 98.56 257 LYS A O 1
ATOM 1995 N N . ARG A 1 258 ? 9.797 25.844 25.672 1 98.56 258 ARG A N 1
ATOM 1996 C CA . ARG A 1 258 ? 10.398 25.578 24.375 1 98.56 258 ARG A CA 1
ATOM 1997 C C . ARG A 1 258 ? 9.547 24.609 23.562 1 98.56 258 ARG A C 1
ATOM 1999 O O . ARG A 1 258 ? 9.219 24.875 22.406 1 98.56 258 ARG A O 1
ATOM 2006 N N . LEU A 1 259 ? 9.211 23.5 24.203 1 98.81 259 LEU A N 1
ATOM 2007 C CA . LEU A 1 259 ? 8.461 22.469 23.484 1 98.81 259 LEU A CA 1
ATOM 2008 C C . LEU A 1 259 ? 7.051 22.938 23.156 1 98.81 259 LEU A C 1
ATOM 2010 O O . LEU A 1 259 ? 6.504 22.594 22.109 1 98.81 259 LEU A O 1
ATOM 2014 N N . SER A 1 260 ? 6.418 23.734 24.016 1 98.75 260 SER A N 1
ATOM 2015 C CA . SER A 1 260 ? 5.074 24.25 23.766 1 98.75 260 SER A CA 1
ATOM 2016 C C . SER A 1 260 ? 5.082 25.297 22.656 1 98.75 260 SER A C 1
ATOM 2018 O O . SER A 1 260 ? 4.18 25.328 21.828 1 98.75 260 SER A O 1
ATOM 2020 N N . ASP A 1 261 ? 6.078 26.203 22.719 1 98.75 261 ASP A N 1
ATOM 2021 C CA . ASP A 1 261 ? 6.207 27.188 21.641 1 98.75 261 ASP A CA 1
ATOM 2022 C C . ASP A 1 261 ? 6.387 26.5 20.297 1 98.75 261 ASP A C 1
ATOM 2024 O O . ASP A 1 261 ? 5.734 26.859 19.312 1 98.75 261 ASP A O 1
ATOM 2028 N N . ASN A 1 262 ? 7.25 25.516 20.266 1 98.81 262 ASN A N 1
ATOM 2029 C CA . ASN A 1 262 ? 7.523 24.828 19.016 1 98.81 262 ASN A CA 1
ATOM 2030 C C . ASN A 1 262 ? 6.344 23.953 18.578 1 98.81 262 ASN A C 1
ATOM 2032 O O . ASN A 1 262 ? 6.121 23.75 17.391 1 98.81 262 ASN A O 1
ATOM 2036 N N . PHE A 1 263 ? 5.539 23.422 19.547 1 98.81 263 PHE A N 1
ATOM 2037 C CA . PHE A 1 263 ? 4.297 22.75 19.188 1 98.81 263 PHE A CA 1
ATOM 2038 C C . PHE A 1 263 ? 3.361 23.703 18.453 1 98.81 263 PHE A C 1
ATOM 2040 O O . PHE A 1 263 ? 2.791 23.344 17.422 1 98.81 263 PHE A O 1
ATOM 2047 N N . GLN A 1 264 ? 3.217 24.922 18.984 1 98.62 264 GLN A N 1
ATOM 2048 C CA . GLN A 1 264 ? 2.332 25.891 18.359 1 98.62 264 GLN A CA 1
ATOM 2049 C C . GLN A 1 264 ? 2.799 26.234 16.953 1 98.62 264 GLN A C 1
ATOM 2051 O O . GLN A 1 264 ? 1.982 26.359 16.031 1 98.62 264 GLN A O 1
ATOM 2056 N N . LEU A 1 265 ? 4.074 26.375 16.797 1 98.81 265 LEU A N 1
ATOM 2057 C CA . LEU A 1 265 ? 4.637 26.672 15.492 1 98.81 265 LEU A CA 1
ATOM 2058 C C . LEU A 1 265 ? 4.445 25.5 14.539 1 98.81 265 LEU A C 1
ATOM 2060 O O . LEU A 1 265 ? 4.207 25.703 13.344 1 98.81 265 LEU A O 1
ATOM 2064 N N . SER A 1 266 ? 4.512 24.266 15.039 1 98.81 266 SER A N 1
ATOM 2065 C CA . SER A 1 266 ? 4.328 23.062 14.227 1 98.81 266 SER A CA 1
ATOM 2066 C C . SER A 1 266 ? 2.875 22.906 13.797 1 98.81 266 SER A C 1
ATOM 2068 O O . SER A 1 266 ? 2.59 22.266 12.789 1 98.81 266 SER A O 1
ATOM 2070 N N . ALA A 1 267 ? 1.937 23.5 14.477 1 98.69 267 ALA A N 1
ATOM 2071 C CA . ALA A 1 267 ? 0.51 23.297 14.234 1 98.69 267 ALA A CA 1
ATOM 2072 C C . ALA A 1 267 ? -0.046 24.375 13.312 1 98.69 267 ALA A C 1
ATOM 2074 O O . ALA A 1 267 ? -1.203 24.312 12.891 1 98.69 267 ALA A O 1
ATOM 2075 N N . LYS A 1 268 ? 0.754 25.359 12.938 1 98.62 268 LYS A N 1
ATOM 2076 C CA . LYS A 1 268 ? 0.271 26.516 12.195 1 98.62 268 LYS A CA 1
ATOM 2077 C C . LYS A 1 268 ? -0.368 26.094 10.867 1 98.62 268 LYS A C 1
ATOM 2079 O O . LYS A 1 268 ? -1.457 26.562 10.523 1 98.62 268 LYS A O 1
ATOM 2084 N N . TYR A 1 269 ? 0.318 25.281 10.094 1 98.75 269 TYR A N 1
ATOM 2085 C CA . TYR A 1 269 ? -0.213 24.875 8.797 1 98.75 269 TYR A CA 1
ATOM 2086 C C . TYR A 1 269 ? -1.465 24.016 8.961 1 98.75 269 TYR A C 1
ATOM 2088 O O . TYR A 1 269 ? -2.422 24.156 8.195 1 98.75 269 TYR A O 1
ATOM 2096 N N . SER A 1 270 ? -1.461 23.141 9.953 1 98.5 270 SER A N 1
ATOM 2097 C CA . SER A 1 270 ? -2.633 22.297 10.195 1 98.5 270 SER A CA 1
ATOM 2098 C C . SER A 1 270 ? -3.859 23.156 10.508 1 98.5 270 SER A C 1
ATOM 2100 O O . SER A 1 270 ? -4.973 22.812 10.102 1 98.5 270 SER A O 1
ATOM 2102 N N . ARG A 1 271 ? -3.705 24.219 11.258 1 98.56 271 ARG A N 1
ATOM 2103 C CA . ARG A 1 271 ? -4.809 25.094 11.625 1 98.56 271 ARG A CA 1
ATOM 2104 C C . ARG A 1 271 ? -5.414 25.766 10.391 1 98.56 271 ARG A C 1
ATOM 2106 O O . ARG A 1 271 ? -6.59 26.125 10.398 1 98.56 271 ARG A O 1
ATOM 2113 N N . GLN A 1 272 ? -4.629 25.859 9.328 1 98.5 272 GLN A N 1
ATOM 2114 C CA . GLN A 1 272 ? -5.059 26.531 8.109 1 98.5 272 GLN A CA 1
ATOM 2115 C C . GLN A 1 272 ? -5.648 25.547 7.113 1 98.5 272 GLN A C 1
ATOM 2117 O O . GLN A 1 272 ? -6.414 25.922 6.223 1 98.5 272 GLN A O 1
ATOM 2122 N N . VAL A 1 273 ? -5.25 24.297 7.172 1 98.75 273 VAL A N 1
ATOM 2123 C CA . VAL A 1 273 ? -5.516 23.344 6.098 1 98.75 273 VAL A CA 1
ATOM 2124 C C . VAL A 1 273 ? -6.512 22.297 6.578 1 98.75 273 VAL A C 1
ATOM 2126 O O . VAL A 1 273 ? -7.352 21.828 5.801 1 98.75 273 VAL A O 1
ATOM 2129 N N . GLY A 1 274 ? -6.441 21.922 7.801 1 98.56 274 GLY A N 1
ATOM 2130 C CA . GLY A 1 274 ? -7.191 20.781 8.328 1 98.56 274 GLY A CA 1
ATOM 2131 C C . GLY A 1 274 ? -6.441 19.469 8.227 1 98.56 274 GLY A C 1
ATOM 2132 O O . GLY A 1 274 ? -5.211 19.453 8.148 1 98.56 274 GLY A O 1
ATOM 2133 N N . ASN A 1 275 ? -7.203 18.422 8.367 1 97.81 275 ASN A N 1
ATOM 2134 C CA . ASN A 1 275 ? -6.617 17.078 8.375 1 97.81 275 ASN A CA 1
ATOM 2135 C C . ASN A 1 275 ? -6.32 16.594 6.957 1 97.81 275 ASN A C 1
ATOM 2137 O O . ASN A 1 275 ? -7.207 16.594 6.102 1 97.81 275 ASN A O 1
ATOM 2141 N N . ILE A 1 276 ? -5.086 16.188 6.801 1 98.38 276 ILE A N 1
ATOM 2142 C CA . ILE A 1 276 ? -4.738 15.648 5.496 1 98.38 276 ILE A CA 1
ATOM 2143 C C . ILE A 1 276 ? -4.246 14.211 5.656 1 98.38 276 ILE A C 1
ATOM 2145 O O . ILE A 1 276 ? -3.445 13.727 4.848 1 98.38 276 ILE A O 1
ATOM 2149 N N . TYR A 1 277 ? -4.648 13.562 6.719 1 97.56 277 TYR A N 1
ATOM 2150 C CA . TYR A 1 277 ? -4.48 12.148 7.047 1 97.56 277 TYR A CA 1
ATOM 2151 C C . TYR A 1 277 ? -3.012 11.75 7 1 97.56 277 TYR A C 1
ATOM 2153 O O . TYR A 1 277 ? -2.221 12.172 7.848 1 97.56 277 TYR A O 1
ATOM 2161 N N . THR A 1 278 ? -2.5 11.047 6 1 97.94 278 THR A N 1
ATOM 2162 C CA . THR A 1 278 ? -1.181 10.43 5.996 1 97.94 278 THR A CA 1
ATOM 2163 C C . THR A 1 278 ? -0.082 11.484 6.012 1 97.94 278 THR A C 1
ATOM 2165 O O . THR A 1 278 ? 1.01 11.25 6.531 1 97.94 278 THR A O 1
ATOM 2168 N N . ALA A 1 279 ? -0.388 12.672 5.531 1 98.38 279 ALA A N 1
ATOM 2169 C CA . ALA A 1 279 ? 0.631 13.711 5.406 1 98.38 279 ALA A CA 1
ATOM 2170 C C . ALA A 1 279 ? 0.627 14.633 6.625 1 98.38 279 ALA A C 1
ATOM 2172 O O . ALA A 1 279 ? 1.478 15.516 6.746 1 98.38 279 ALA A O 1
ATOM 2173 N N . SER A 1 280 ? -0.256 14.398 7.531 1 98.5 280 SER A N 1
ATOM 2174 C CA . SER A 1 280 ? -0.518 15.328 8.625 1 98.5 280 SER A CA 1
ATOM 2175 C C . SER A 1 280 ? 0.726 15.547 9.477 1 98.5 280 SER A C 1
ATOM 2177 O O . SER A 1 280 ? 1.086 16.688 9.789 1 98.5 280 SER A O 1
ATOM 2179 N N . LEU A 1 281 ? 1.388 14.5 9.883 1 98.88 281 LEU A N 1
ATOM 2180 C CA . LEU A 1 281 ? 2.59 14.625 10.695 1 98.88 281 LEU A CA 1
ATOM 2181 C C . LEU A 1 281 ? 3.652 15.445 9.977 1 98.88 281 LEU A C 1
ATOM 2183 O O . LEU A 1 281 ? 4.293 16.312 10.586 1 98.88 281 LEU A O 1
ATOM 2187 N N . TYR A 1 282 ? 3.801 15.273 8.758 1 98.94 282 TYR A N 1
ATOM 2188 C CA . TYR A 1 282 ? 4.898 15.891 8.023 1 98.94 282 TYR A CA 1
ATOM 2189 C C . TYR A 1 282 ? 4.551 17.312 7.621 1 98.94 282 TYR A C 1
ATOM 2191 O O . TYR A 1 282 ? 5.445 18.141 7.406 1 98.94 282 TYR A O 1
ATOM 2199 N N . MET A 1 283 ? 3.215 17.562 7.531 1 98.88 283 MET A N 1
ATOM 2200 C CA . MET A 1 283 ? 2.816 18.953 7.469 1 98.88 283 MET A CA 1
ATOM 2201 C C . MET A 1 283 ? 3.215 19.688 8.75 1 98.88 283 MET A C 1
ATOM 2203 O O . MET A 1 283 ? 3.652 20.844 8.695 1 98.88 283 MET A O 1
ATOM 2207 N N . SER A 1 284 ? 3.084 19.016 9.898 1 98.88 284 SER A N 1
ATOM 2208 C CA . SER A 1 284 ? 3.523 19.578 11.172 1 98.88 284 SER A CA 1
ATOM 2209 C C . SER A 1 284 ? 5.031 19.797 11.188 1 98.88 284 SER A C 1
ATOM 2211 O O . SER A 1 284 ? 5.508 20.812 11.695 1 98.88 284 SER A O 1
ATOM 2213 N N . VAL A 1 285 ? 5.762 18.859 10.648 1 98.94 285 VAL A N 1
ATOM 2214 C CA . VAL A 1 285 ? 7.215 18.969 10.578 1 98.94 285 VAL A CA 1
ATOM 2215 C C . VAL A 1 285 ? 7.602 20.172 9.719 1 98.94 285 VAL A C 1
ATOM 2217 O O . VAL A 1 285 ? 8.438 20.984 10.125 1 98.94 285 VAL A O 1
ATOM 2220 N N . LEU A 1 286 ? 6.98 20.266 8.57 1 98.94 286 LEU A N 1
ATOM 2221 C CA . LEU A 1 286 ? 7.27 21.375 7.668 1 98.94 286 LEU A CA 1
ATOM 2222 C C . LEU A 1 286 ? 6.953 22.703 8.328 1 98.94 286 LEU A C 1
ATOM 2224 O O . LEU A 1 286 ? 7.723 23.672 8.203 1 98.94 286 LEU A O 1
ATOM 2228 N N . SER A 1 287 ? 5.789 22.766 8.945 1 98.88 287 SER A N 1
ATOM 2229 C CA . SER A 1 287 ? 5.375 23.984 9.633 1 98.88 287 SER A CA 1
ATOM 2230 C C . SER A 1 287 ? 6.41 24.406 10.664 1 98.88 287 SER A C 1
ATOM 2232 O O . SER A 1 287 ? 6.754 25.594 10.75 1 98.88 287 SER A O 1
ATOM 2234 N N . LEU A 1 288 ? 6.895 23.5 11.461 1 98.94 288 LEU A N 1
ATOM 2235 C CA . LEU A 1 288 ? 7.906 23.797 12.461 1 98.94 288 LEU A CA 1
ATOM 2236 C C . LEU A 1 288 ? 9.195 24.281 11.812 1 98.94 288 LEU A C 1
ATOM 2238 O O . LEU A 1 288 ? 9.805 25.25 12.266 1 98.94 288 LEU A O 1
ATOM 2242 N N . LEU A 1 289 ? 9.625 23.625 10.781 1 98.88 289 LEU A N 1
ATOM 2243 C CA . LEU A 1 289 ? 10.867 23.969 10.086 1 98.88 289 LEU A CA 1
ATOM 2244 C C . LEU A 1 289 ? 10.805 25.375 9.523 1 98.88 289 LEU A C 1
ATOM 2246 O O . LEU A 1 289 ? 11.805 26.094 9.539 1 98.88 289 LEU A O 1
ATOM 2250 N N . GLU A 1 290 ? 9.672 25.766 9.023 1 98.75 290 GLU A N 1
ATOM 2251 C CA . GLU A 1 290 ? 9.562 27.031 8.312 1 98.75 290 GLU A CA 1
ATOM 2252 C C . GLU A 1 290 ? 9.234 28.172 9.273 1 98.75 290 GLU A C 1
ATOM 2254 O O . GLU A 1 290 ? 9.539 29.328 8.992 1 98.75 290 GLU A O 1
ATOM 2259 N N . ASN A 1 291 ? 8.602 27.875 10.352 1 98.19 291 ASN A N 1
ATOM 2260 C CA . ASN A 1 291 ? 8.133 28.938 11.234 1 98.19 291 ASN A CA 1
ATOM 2261 C C . ASN A 1 291 ? 8.961 29.016 12.516 1 98.19 291 ASN A C 1
ATOM 2263 O O . ASN A 1 291 ? 8.906 30.016 13.234 1 98.19 291 ASN A O 1
ATOM 2267 N N . GLY A 1 292 ? 9.648 27.906 12.812 1 97.5 292 GLY A N 1
ATOM 2268 C CA . GLY A 1 292 ? 10.445 27.859 14.031 1 97.5 292 GLY A CA 1
ATOM 2269 C C . GLY A 1 292 ? 11.844 28.406 13.852 1 97.5 292 GLY A C 1
ATOM 2270 O O . GLY A 1 292 ? 12.234 28.797 12.742 1 97.5 292 GLY A O 1
ATOM 2271 N N . ASP A 1 293 ? 12.578 28.578 14.969 1 96.06 293 ASP A N 1
ATOM 2272 C CA . ASP A 1 293 ? 13.977 28.984 14.984 1 96.06 293 ASP A CA 1
ATOM 2273 C C . ASP A 1 293 ? 14.883 27.844 15.445 1 96.06 293 ASP A C 1
ATOM 2275 O O . ASP A 1 293 ? 15.562 27.969 16.469 1 96.06 293 ASP A O 1
ATOM 2279 N N . LEU A 1 294 ? 14.906 26.844 14.656 1 98.31 294 LEU A N 1
ATOM 2280 C CA . LEU A 1 294 ? 15.68 25.641 14.984 1 98.31 294 LEU A CA 1
ATOM 2281 C C . LEU A 1 294 ? 17.141 25.828 14.594 1 98.31 294 LEU A C 1
ATOM 2283 O O . LEU A 1 294 ? 17.469 26.594 13.688 1 98.31 294 LEU A O 1
ATOM 2287 N N . GLU A 1 295 ? 18.016 25.125 15.25 1 98.06 295 GLU A N 1
ATOM 2288 C CA . GLU A 1 295 ? 19.453 25.125 14.969 1 98.06 295 GLU A CA 1
ATOM 2289 C C . GLU A 1 295 ? 19.922 23.75 14.492 1 98.06 295 GLU A C 1
ATOM 2291 O O . GLU A 1 295 ? 19.281 22.734 14.773 1 98.06 295 GLU A O 1
ATOM 2296 N N . ALA A 1 296 ? 21.078 23.828 13.781 1 98 296 ALA A N 1
ATOM 2297 C CA . ALA A 1 296 ? 21.688 22.578 13.375 1 98 296 ALA A CA 1
ATOM 2298 C C . ALA A 1 296 ? 21.938 21.672 14.586 1 98 296 ALA A C 1
ATOM 2300 O O . ALA A 1 296 ? 22.406 22.125 15.625 1 98 296 ALA A O 1
ATOM 2301 N N . GLY A 1 297 ? 21.516 20.406 14.391 1 98.44 297 GLY A N 1
ATOM 2302 C CA . GLY A 1 297 ? 21.734 19.438 15.461 1 98.44 297 GLY A CA 1
ATOM 2303 C C . GLY A 1 297 ? 20.547 19.297 16.406 1 98.44 297 GLY A C 1
ATOM 2304 O O . GLY A 1 297 ? 20.484 18.359 17.188 1 98.44 297 GLY A O 1
ATOM 2305 N N . ASP A 1 298 ? 19.641 20.266 16.391 1 98.81 298 ASP A N 1
ATOM 2306 C CA . ASP A 1 298 ? 18.438 20.141 17.203 1 98.81 298 ASP A CA 1
ATOM 2307 C C . ASP A 1 298 ? 17.719 18.828 16.938 1 98.81 298 ASP A C 1
ATOM 2309 O O . ASP A 1 298 ? 17.531 18.453 15.773 1 98.81 298 ASP A O 1
ATOM 2313 N N . ARG A 1 299 ? 17.344 18.141 17.969 1 98.81 299 ARG A N 1
ATOM 2314 C CA . ARG A 1 299 ? 16.594 16.891 17.844 1 98.81 299 ARG A CA 1
ATOM 2315 C C . ARG A 1 299 ? 15.094 17.141 17.828 1 98.81 299 ARG A C 1
ATOM 2317 O O . ARG A 1 299 ? 14.562 17.828 18.703 1 98.81 299 ARG A O 1
ATOM 2324 N N . ILE A 1 300 ? 14.477 16.625 16.859 1 98.94 300 ILE A N 1
ATOM 2325 C CA . ILE A 1 300 ? 13.023 16.688 16.75 1 98.94 300 ILE A CA 1
ATOM 2326 C C . ILE A 1 300 ? 12.438 15.289 16.938 1 98.94 300 ILE A C 1
ATOM 2328 O O . ILE A 1 300 ? 12.938 14.32 16.359 1 98.94 300 ILE A O 1
ATOM 2332 N N . GLY A 1 301 ? 11.438 15.133 17.797 1 98.88 301 GLY A N 1
ATOM 2333 C CA . GLY A 1 301 ? 10.656 13.906 17.906 1 98.88 301 GLY A CA 1
ATOM 2334 C C . GLY A 1 301 ? 9.469 13.859 16.969 1 98.88 301 GLY A C 1
ATOM 2335 O O . GLY A 1 301 ? 8.867 14.898 16.672 1 98.88 301 GLY A O 1
ATOM 2336 N N . PHE A 1 302 ? 9.141 12.68 16.484 1 98.94 302 PHE A N 1
ATOM 2337 C CA . PHE A 1 302 ? 8.031 12.469 15.562 1 98.94 302 PHE A CA 1
ATOM 2338 C C . PHE A 1 302 ? 7.074 11.406 16.094 1 98.94 302 PHE A C 1
ATOM 2340 O O . PHE A 1 302 ? 7.473 10.266 16.328 1 98.94 302 PHE A O 1
ATOM 2347 N N . PHE A 1 303 ? 5.84 11.766 16.344 1 98.88 303 PHE A N 1
ATOM 2348 C CA . PHE A 1 303 ? 4.812 10.797 16.703 1 98.88 303 PHE A CA 1
ATOM 2349 C C . PHE A 1 303 ? 3.83 10.602 15.555 1 98.88 303 PHE A C 1
ATOM 2351 O O . PHE A 1 303 ? 3.123 11.531 15.164 1 98.88 303 PHE A O 1
ATOM 2358 N N . SER A 1 304 ? 3.805 9.414 15 1 98.75 304 SER A N 1
ATOM 2359 C CA . SER A 1 304 ? 2.883 9.039 13.938 1 98.75 304 SER A CA 1
ATOM 2360 C C . SER A 1 304 ? 1.805 8.094 14.445 1 98.75 304 SER A C 1
ATOM 2362 O O . SER A 1 304 ? 2.086 7.199 15.242 1 98.75 304 SER A O 1
ATOM 2364 N N . TYR A 1 305 ? 0.629 8.344 13.984 1 97.88 305 TYR A N 1
ATOM 2365 C CA . TYR A 1 305 ? -0.503 7.488 14.32 1 97.88 305 TYR A CA 1
ATOM 2366 C C . TYR A 1 305 ? -1.41 7.285 13.117 1 97.88 305 TYR A C 1
ATOM 2368 O O . TYR A 1 305 ? -1.674 8.227 12.367 1 97.88 305 TYR A O 1
ATOM 2376 N N . GLY A 1 306 ? -1.814 6.047 12.883 1 95.81 306 GLY A N 1
ATOM 2377 C CA . GLY A 1 306 ? -2.83 5.699 11.898 1 95.81 306 GLY A CA 1
ATOM 2378 C C . GLY A 1 306 ? -3.902 4.781 12.453 1 95.81 306 GLY A C 1
ATOM 2379 O O . GLY A 1 306 ? -3.596 3.779 13.102 1 95.81 306 GLY A O 1
ATOM 2380 N N . SER A 1 307 ? -5.078 5.074 12.109 1 89.88 307 SER A N 1
ATOM 2381 C CA . SER A 1 307 ? -6.223 4.316 12.609 1 89.88 307 SER A CA 1
ATOM 2382 C C . SER A 1 307 ? -6.219 2.893 12.062 1 89.88 307 SER A C 1
ATOM 2384 O O . SER A 1 307 ? -5.59 2.613 11.047 1 89.88 307 SER A O 1
ATOM 2386 N N . GLY A 1 308 ? -6.68 1.974 12.867 1 82.38 308 GLY A N 1
ATOM 2387 C CA . GLY A 1 308 ? -6.762 0.577 12.469 1 82.38 308 GLY A CA 1
ATOM 2388 C C . GLY A 1 308 ? -5.91 -0.338 13.328 1 82.38 308 GLY A C 1
ATOM 2389 O O . GLY A 1 308 ? -6.266 -1.497 13.547 1 82.38 308 GLY A O 1
ATOM 2390 N N . ALA A 1 309 ? -4.773 -0.29 14.195 1 91.69 309 ALA A N 1
ATOM 2391 C CA . ALA A 1 309 ? -4.059 0.973 14.375 1 91.69 309 ALA A CA 1
ATOM 2392 C C . ALA A 1 309 ? -2.555 0.745 14.469 1 91.69 309 ALA A C 1
ATOM 2394 O O . ALA A 1 309 ? -2.107 -0.294 14.961 1 91.69 309 ALA A O 1
ATOM 2395 N N . MET A 1 310 ? -1.811 1.646 13.906 1 96.69 310 MET A N 1
ATOM 2396 C CA . MET A 1 310 ? -0.351 1.664 13.922 1 96.69 310 MET A CA 1
ATOM 2397 C C . MET A 1 310 ? 0.169 2.998 14.453 1 96.69 310 MET A C 1
ATOM 2399 O O . MET A 1 310 ? -0.32 4.059 14.055 1 96.69 310 MET A O 1
ATOM 2403 N N . ALA A 1 311 ? 1.095 2.984 15.422 1 98.31 311 ALA A N 1
ATOM 2404 C CA . ALA A 1 311 ? 1.786 4.184 15.883 1 98.31 311 ALA A CA 1
ATOM 2405 C C . ALA A 1 311 ? 3.293 3.957 15.953 1 98.31 311 ALA A C 1
ATOM 2407 O O . ALA A 1 311 ? 3.748 2.832 16.172 1 98.31 311 ALA A O 1
ATOM 2408 N N . GLU A 1 312 ? 4 4.953 15.758 1 98.62 312 GLU A N 1
ATOM 2409 C CA . GLU A 1 312 ? 5.453 4.918 15.898 1 98.62 312 GLU A CA 1
ATOM 2410 C C . GLU A 1 312 ? 5.988 6.246 16.422 1 98.62 312 GLU A C 1
ATOM 2412 O O . GLU A 1 312 ? 5.441 7.309 16.109 1 98.62 312 GLU A O 1
ATOM 2417 N N . PHE A 1 313 ? 6.965 6.184 17.266 1 98.88 313 PHE A N 1
ATOM 2418 C CA . PHE A 1 313 ? 7.754 7.336 17.688 1 98.88 313 PHE A CA 1
ATOM 2419 C C . PHE A 1 313 ? 9.211 7.176 17.266 1 98.88 313 PHE A C 1
ATOM 2421 O O . PHE A 1 313 ? 9.789 6.098 17.406 1 98.88 313 PHE A O 1
ATOM 2428 N N . PHE A 1 314 ? 9.766 8.133 16.672 1 98.81 314 PHE A N 1
ATOM 2429 C CA . PHE A 1 314 ? 11.156 8.18 16.234 1 98.81 314 PHE A CA 1
ATOM 2430 C C . PHE A 1 314 ? 11.68 9.609 16.234 1 98.81 314 PHE A C 1
ATOM 2432 O O . PHE A 1 314 ? 10.984 10.531 16.688 1 98.81 314 PHE A O 1
ATOM 2439 N N . SER A 1 315 ? 12.945 9.836 15.906 1 98.81 315 SER A N 1
ATOM 2440 C CA . SER A 1 315 ? 13.516 11.172 16 1 98.81 315 SER A CA 1
ATOM 2441 C C . SER A 1 315 ? 14.484 11.445 14.859 1 98.81 315 SER A C 1
ATOM 2443 O O . SER A 1 315 ? 14.891 10.523 14.141 1 98.81 315 SER A O 1
ATOM 2445 N N . GLY A 1 316 ? 14.742 12.625 14.648 1 98.81 316 GLY A N 1
ATOM 2446 C CA . GLY A 1 316 ? 15.734 13.117 13.703 1 98.81 316 GLY A CA 1
ATOM 2447 C C . GLY A 1 316 ? 16.375 14.422 14.133 1 98.81 316 GLY A C 1
ATOM 2448 O O . GLY A 1 316 ? 15.906 15.07 15.062 1 98.81 316 GLY A O 1
ATOM 2449 N N . LYS A 1 317 ? 17.453 14.766 13.484 1 98.81 317 LYS A N 1
ATOM 2450 C CA . LYS A 1 317 ? 18.188 15.992 13.797 1 98.81 317 LYS A CA 1
ATOM 2451 C C . LYS A 1 317 ? 18.188 16.953 12.609 1 98.81 317 LYS A C 1
ATOM 2453 O O . LYS A 1 317 ? 18.328 16.531 11.461 1 98.81 317 LYS A O 1
ATOM 2458 N N . VAL A 1 318 ? 18.062 18.203 12.938 1 98.81 318 VAL A N 1
ATOM 2459 C CA . VAL A 1 318 ? 18.078 19.25 11.93 1 98.81 318 VAL A CA 1
ATOM 2460 C C . VAL A 1 318 ? 19.484 19.391 11.352 1 98.81 318 VAL A C 1
ATOM 2462 O O . VAL A 1 318 ? 20.469 19.422 12.102 1 98.81 318 VAL A O 1
ATOM 2465 N N . VAL A 1 319 ? 19.547 19.453 10.047 1 98.62 319 VAL A N 1
ATOM 2466 C CA . VAL A 1 319 ? 20.844 19.531 9.367 1 98.62 319 VAL A CA 1
ATOM 2467 C C . VAL A 1 319 ? 21.25 20.984 9.164 1 98.62 319 VAL A C 1
ATOM 2469 O O . VAL A 1 319 ? 20.391 21.859 8.977 1 98.62 319 VAL A O 1
ATOM 2472 N N . ALA A 1 320 ? 22.516 21.234 9.203 1 98.31 320 ALA A N 1
ATOM 2473 C CA . ALA A 1 320 ? 23.031 22.578 8.961 1 98.31 320 ALA A CA 1
ATOM 2474 C C . ALA A 1 320 ? 22.609 23.094 7.586 1 98.31 320 ALA A C 1
ATOM 2476 O O . ALA A 1 320 ? 22.75 22.375 6.586 1 98.31 320 ALA A O 1
ATOM 2477 N N . GLY A 1 321 ? 22 24.281 7.57 1 98.12 321 GLY A N 1
ATOM 2478 C CA . GLY A 1 321 ? 21.609 24.906 6.309 1 98.12 321 GLY A CA 1
ATOM 2479 C C . GLY A 1 321 ? 20.266 24.438 5.809 1 98.12 321 GLY A C 1
ATOM 2480 O O . GLY A 1 321 ? 19.891 24.719 4.664 1 98.12 321 GLY A O 1
ATOM 2481 N N . TYR A 1 322 ? 19.453 23.781 6.617 1 98.44 322 TYR A N 1
ATOM 2482 C CA . TYR A 1 322 ? 18.188 23.203 6.207 1 98.44 322 TYR A CA 1
ATOM 2483 C C . TYR A 1 322 ? 17.266 24.266 5.609 1 98.44 322 TYR A C 1
ATOM 2485 O O . TYR A 1 322 ? 16.453 23.969 4.734 1 98.44 322 TYR A O 1
ATOM 2493 N N . GLN A 1 323 ? 17.406 25.484 5.973 1 98 323 GLN A N 1
ATOM 2494 C CA . GLN A 1 323 ? 16.531 26.562 5.539 1 98 323 GLN A CA 1
ATOM 2495 C C . GLN A 1 323 ? 16.625 26.797 4.031 1 98 323 GLN A C 1
ATOM 2497 O O . GLN A 1 323 ? 15.664 27.234 3.396 1 98 323 GLN A O 1
ATOM 2502 N N . LYS A 1 324 ? 17.781 26.422 3.48 1 97.31 324 LYS A N 1
ATOM 2503 C CA . LYS A 1 324 ? 18.031 26.641 2.059 1 97.31 324 LYS A CA 1
ATOM 2504 C C . LYS A 1 324 ? 17.156 25.719 1.203 1 97.31 324 LYS A C 1
ATOM 2506 O O . LYS A 1 324 ? 16.969 25.969 0.009 1 97.31 324 LYS A O 1
ATOM 2511 N N . ARG A 1 325 ? 16.609 24.703 1.784 1 97.31 325 ARG A N 1
ATOM 2512 C CA . ARG A 1 325 ? 15.805 23.734 1.043 1 97.31 325 ARG A CA 1
ATOM 2513 C C . ARG A 1 325 ? 14.32 24 1.241 1 97.31 325 ARG A C 1
ATOM 2515 O O . ARG A 1 325 ? 13.477 23.328 0.63 1 97.31 325 ARG A O 1
ATOM 2522 N N . LEU A 1 326 ? 13.961 24.938 2.088 1 98.25 326 LEU A N 1
ATOM 2523 C CA . LEU A 1 326 ? 12.57 25.234 2.404 1 98.25 326 LEU A CA 1
ATOM 2524 C C . LEU A 1 326 ? 12.039 26.359 1.514 1 98.25 326 LEU A C 1
ATOM 2526 O O . LEU A 1 326 ? 12.812 27.047 0.848 1 98.25 326 LEU A O 1
ATOM 2530 N N . ARG A 1 327 ? 10.734 26.484 1.46 1 98.06 327 ARG A N 1
ATOM 2531 C CA . ARG A 1 327 ? 10.078 27.484 0.626 1 98.06 327 ARG A CA 1
ATOM 2532 C C . ARG A 1 327 ? 8.961 28.172 1.391 1 98.06 327 ARG A C 1
ATOM 2534 O O . ARG A 1 327 ? 7.82 28.234 0.921 1 98.06 327 ARG A O 1
ATOM 2541 N N . PRO A 1 328 ? 9.305 28.828 2.496 1 98.12 328 PRO A N 1
ATOM 2542 C CA . PRO A 1 328 ? 8.258 29.422 3.34 1 98.12 328 PRO A CA 1
ATOM 2543 C C . PRO A 1 328 ? 7.449 30.5 2.615 1 98.12 328 PRO A C 1
ATOM 2545 O O . PRO A 1 328 ? 6.242 30.609 2.83 1 98.12 328 PRO A O 1
ATOM 2548 N N . ALA A 1 329 ? 8.055 31.266 1.733 1 98 329 ALA A N 1
ATOM 2549 C CA . ALA A 1 329 ? 7.336 32.312 1.011 1 98 329 ALA A CA 1
ATOM 2550 C C . ALA A 1 329 ? 6.312 31.719 0.05 1 98 329 ALA A C 1
ATOM 2552 O O . ALA A 1 329 ? 5.211 32.25 -0.104 1 98 329 ALA A O 1
ATOM 2553 N N . LEU A 1 330 ? 6.727 30.688 -0.612 1 97.56 330 LEU A N 1
ATOM 2554 C CA . LEU A 1 330 ? 5.828 30 -1.528 1 97.56 330 LEU A CA 1
ATOM 2555 C C . LEU A 1 330 ? 4.605 29.469 -0.791 1 97.56 330 LEU A C 1
ATOM 2557 O O . LEU A 1 330 ? 3.473 29.641 -1.245 1 97.56 330 LEU A O 1
ATOM 2561 N N . HIS A 1 331 ? 4.801 28.844 0.336 1 98.5 331 HIS A N 1
ATOM 2562 C CA . HIS A 1 331 ? 3.711 28.219 1.086 1 98.5 331 HIS A CA 1
ATOM 2563 C C . HIS A 1 331 ? 2.816 29.281 1.722 1 98.5 331 HIS A C 1
ATOM 2565 O O . HIS A 1 331 ? 1.595 29.125 1.771 1 98.5 331 HIS A O 1
ATOM 2571 N N . ALA A 1 332 ? 3.412 30.312 2.211 1 97.62 332 ALA A N 1
ATOM 2572 C CA . ALA A 1 332 ? 2.623 31.422 2.744 1 97.62 332 ALA A CA 1
ATOM 2573 C C . ALA A 1 332 ? 1.713 32 1.672 1 97.62 332 ALA A C 1
ATOM 2575 O O . ALA A 1 332 ? 0.544 32.312 1.935 1 97.62 332 ALA A O 1
ATOM 2576 N N . ARG A 1 333 ? 2.258 32.219 0.484 1 97.44 333 ARG A N 1
ATOM 2577 C CA . ARG A 1 333 ? 1.477 32.75 -0.625 1 97.44 333 ARG A CA 1
ATOM 2578 C C . ARG A 1 333 ? 0.358 31.797 -1.024 1 97.44 333 ARG A C 1
ATOM 2580 O O . ARG A 1 333 ? -0.773 32.219 -1.267 1 97.44 333 ARG A O 1
ATOM 2587 N N . MET A 1 334 ? 0.679 30.5 -1.131 1 97.62 334 MET A N 1
ATOM 2588 C CA . MET A 1 334 ? -0.309 29.484 -1.472 1 97.62 334 MET A CA 1
ATOM 2589 C C . MET A 1 334 ? -1.485 29.516 -0.501 1 97.62 334 MET A C 1
ATOM 2591 O O . MET A 1 334 ? -2.643 29.484 -0.921 1 97.62 334 MET A O 1
ATOM 2595 N N . LEU A 1 335 ? -1.23 29.656 0.788 1 97.94 335 LEU A N 1
ATOM 2596 C CA . LEU A 1 335 ? -2.27 29.641 1.812 1 97.94 335 LEU A CA 1
ATOM 2597 C C . LEU A 1 335 ? -3.062 30.953 1.789 1 97.94 335 LEU A C 1
ATOM 2599 O O . LEU A 1 335 ? -4.285 30.938 1.966 1 97.94 335 LEU A O 1
ATOM 2603 N N . LYS A 1 336 ? -2.412 32 1.538 1 96.81 336 LYS A N 1
ATOM 2604 C CA . LYS A 1 336 ? -3.023 33.344 1.587 1 96.81 336 LYS A CA 1
ATOM 2605 C C . LYS A 1 336 ? -3.938 33.562 0.385 1 96.81 336 LYS A C 1
ATOM 2607 O O . LYS A 1 336 ? -4.98 34.219 0.506 1 96.81 336 LYS A O 1
ATOM 2612 N N . GLU A 1 337 ? -3.617 33.031 -0.741 1 96.81 337 GLU A N 1
ATOM 2613 C CA . GLU A 1 337 ? -4.285 33.375 -1.994 1 96.81 337 GLU A CA 1
ATOM 2614 C C . GLU A 1 337 ? -5.48 32.469 -2.246 1 96.81 337 GLU A C 1
ATOM 2616 O O . GLU A 1 337 ? -6.156 32.594 -3.271 1 96.81 337 GLU A O 1
ATOM 2621 N N . ARG A 1 338 ? -5.801 31.641 -1.347 1 97.94 338 ARG A N 1
ATOM 2622 C CA . ARG A 1 338 ? -6.926 30.719 -1.52 1 97.94 338 ARG A CA 1
ATOM 2623 C C . ARG A 1 338 ? -8.25 31.469 -1.521 1 97.94 338 ARG A C 1
ATOM 2625 O O . ARG A 1 338 ? -8.352 32.562 -0.942 1 97.94 338 ARG A O 1
ATOM 2632 N N . ILE A 1 339 ? -9.164 30.891 -2.148 1 98.06 339 ILE A N 1
ATOM 2633 C CA . ILE A 1 339 ? -10.5 31.453 -2.266 1 98.06 339 ILE A CA 1
ATOM 2634 C C . ILE A 1 339 ? -11.344 31.031 -1.062 1 98.06 339 ILE A C 1
ATOM 2636 O O . ILE A 1 339 ? -11.461 29.844 -0.763 1 98.06 339 ILE A O 1
ATOM 2640 N N . ARG A 1 340 ? -11.922 32 -0.344 1 98.56 340 ARG A N 1
ATOM 2641 C CA . ARG A 1 340 ? -12.867 31.75 0.742 1 98.56 340 ARG A CA 1
ATOM 2642 C C . ARG A 1 340 ? -14.234 31.375 0.2 1 98.56 340 ARG A C 1
ATOM 2644 O O . ARG A 1 340 ? -14.852 32.125 -0.543 1 98.56 340 ARG A O 1
ATOM 2651 N N . LEU A 1 341 ? -14.719 30.188 0.588 1 98.69 341 LEU A N 1
ATOM 2652 C CA . LEU A 1 341 ? -16.031 29.719 0.162 1 98.69 341 LEU A CA 1
ATOM 2653 C C . LEU A 1 341 ? -17.094 30.047 1.205 1 98.69 341 LEU A C 1
ATOM 2655 O O . LEU A 1 341 ? -16.828 29.984 2.408 1 98.69 341 LEU A O 1
ATOM 2659 N N . GLY A 1 342 ? -18.312 30.391 0.646 1 98.56 342 GLY A N 1
ATOM 2660 C CA . GLY A 1 342 ? -19.453 30.266 1.542 1 98.56 342 GLY A CA 1
ATOM 2661 C C . GLY A 1 342 ? -19.75 28.844 1.939 1 98.56 342 GLY A C 1
ATOM 2662 O O . GLY A 1 342 ? -19.391 27.906 1.229 1 98.56 342 GLY A O 1
ATOM 2663 N N . VAL A 1 343 ? -20.438 28.719 3.066 1 98.5 343 VAL A N 1
ATOM 2664 C CA . VAL A 1 343 ? -20.719 27.391 3.574 1 98.5 343 VAL A CA 1
ATOM 2665 C C . VAL A 1 343 ? -21.562 26.609 2.559 1 98.5 343 VAL A C 1
ATOM 2667 O O . VAL A 1 343 ? -21.375 25.406 2.363 1 98.5 343 VAL A O 1
ATOM 2670 N N . GLY A 1 344 ? -22.516 27.266 1.97 1 98.44 344 GLY A N 1
ATOM 2671 C CA . GLY A 1 344 ? -23.312 26.625 0.935 1 98.44 344 GLY A CA 1
ATOM 2672 C C . GLY A 1 344 ? -22.484 26.109 -0.227 1 98.44 344 GLY A C 1
ATOM 2673 O O . GLY A 1 344 ? -22.734 25.016 -0.735 1 98.44 344 GLY A O 1
ATOM 2674 N N . GLN A 1 345 ? -21.578 26.922 -0.714 1 98.25 345 GLN A N 1
ATOM 2675 C CA . GLN A 1 345 ? -20.672 26.516 -1.787 1 98.25 345 GLN A CA 1
ATOM 2676 C C . GLN A 1 345 ? -19.844 25.297 -1.376 1 98.25 345 GLN A C 1
ATOM 2678 O O . GLN A 1 345 ? -19.672 24.375 -2.162 1 98.25 345 GLN A O 1
ATOM 2683 N N . TYR A 1 346 ? -19.359 25.406 -0.187 1 98.19 346 TYR A N 1
ATOM 2684 C CA . TYR A 1 346 ? -18.609 24.281 0.377 1 98.19 346 TYR A CA 1
ATOM 2685 C C . TYR A 1 346 ? -19.438 23.016 0.364 1 98.19 346 TYR A C 1
ATOM 2687 O O . TYR A 1 346 ? -18.969 21.953 -0.048 1 98.19 346 TYR A O 1
ATOM 2695 N N . GLU A 1 347 ? -20.641 23.062 0.821 1 98.31 347 GLU A N 1
ATOM 2696 C CA . GLU A 1 347 ? -21.516 21.906 0.882 1 98.31 347 GLU A CA 1
ATOM 2697 C C . GLU A 1 347 ? -21.766 21.312 -0.507 1 98.31 347 GLU A C 1
ATOM 2699 O O . GLU A 1 347 ? -21.812 20.094 -0.675 1 98.31 347 GLU A O 1
ATOM 2704 N N . ASP A 1 348 ? -21.891 22.188 -1.48 1 97.88 348 ASP A N 1
ATOM 2705 C CA . ASP A 1 348 ? -22.078 21.75 -2.857 1 97.88 348 ASP A CA 1
ATOM 2706 C C . ASP A 1 348 ? -20.859 20.984 -3.361 1 97.88 348 ASP A C 1
ATOM 2708 O O . ASP A 1 348 ? -21 19.906 -3.951 1 97.88 348 ASP A O 1
ATOM 2712 N N . ILE A 1 349 ? -19.75 21.562 -3.127 1 97.44 349 ILE A N 1
ATOM 2713 C CA . ILE A 1 349 ? -18.5 20.953 -3.57 1 97.44 349 ILE A CA 1
ATOM 2714 C C . ILE A 1 349 ? -18.312 19.594 -2.877 1 97.44 349 ILE A C 1
ATOM 2716 O O . ILE A 1 349 ? -17.938 18.609 -3.518 1 97.44 349 ILE A O 1
ATOM 2720 N N . PHE A 1 350 ? -18.531 19.562 -1.589 1 96.56 350 PHE A N 1
ATOM 2721 C CA . PHE A 1 350 ? -18.375 18.359 -0.799 1 96.56 350 PHE A CA 1
ATOM 2722 C C . PHE A 1 350 ? -19.266 17.234 -1.335 1 96.56 350 PHE A C 1
ATOM 2724 O O . PHE A 1 350 ? -18.812 16.109 -1.541 1 96.56 350 PHE A O 1
ATOM 2731 N N . THR A 1 351 ? -20.5 17.562 -1.557 1 95.75 351 THR A N 1
ATOM 2732 C CA . THR A 1 351 ? -21.484 16.594 -2.01 1 95.75 351 THR A CA 1
ATOM 2733 C C . THR A 1 351 ? -21.141 16.062 -3.4 1 95.75 351 THR A C 1
ATOM 2735 O O . THR A 1 351 ? -21.234 14.867 -3.66 1 95.75 351 THR A O 1
ATOM 2738 N N . GLU A 1 352 ? -20.672 16.953 -4.227 1 93.31 352 GLU A N 1
ATOM 2739 C CA . GLU A 1 352 ? -20.234 16.562 -5.566 1 93.31 352 GLU A CA 1
ATOM 2740 C C . GLU A 1 352 ? -19.047 15.609 -5.504 1 93.31 352 GLU A C 1
ATOM 2742 O O . GLU A 1 352 ? -18.922 14.711 -6.336 1 93.31 352 GLU A O 1
ATOM 2747 N N . GLY A 1 353 ? -18.234 15.82 -4.531 1 91.31 353 GLY A N 1
ATOM 2748 C CA . GLY A 1 353 ? -17.031 15.031 -4.379 1 91.31 353 GLY A CA 1
ATOM 2749 C C . GLY A 1 353 ? -17.297 13.609 -3.941 1 91.31 353 GLY A C 1
ATOM 2750 O O . GLY A 1 353 ? -16.422 12.742 -4.055 1 91.31 353 GLY A O 1
ATOM 2751 N N . LEU A 1 354 ? -18.469 13.32 -3.449 1 90.56 354 LEU A N 1
ATOM 2752 C CA . LEU A 1 354 ? -18.844 11.984 -2.984 1 90.56 354 LEU A CA 1
ATOM 2753 C C . LEU A 1 354 ? -19.297 11.117 -4.145 1 90.56 354 LEU A C 1
ATOM 2755 O O . LEU A 1 354 ? -19.391 9.891 -4.012 1 90.56 354 LEU A O 1
ATOM 2759 N N . GLU A 1 355 ? -19.562 11.75 -5.238 1 89.38 355 GLU A N 1
ATOM 2760 C CA . GLU A 1 355 ? -20.094 11.023 -6.383 1 89.38 355 GLU A CA 1
ATOM 2761 C C . GLU A 1 355 ? -18.984 10.336 -7.168 1 89.38 355 GLU A C 1
ATOM 2763 O O . GLU A 1 355 ? -17.875 10.875 -7.301 1 89.38 355 GLU A O 1
ATOM 2768 N N . ALA A 1 356 ? -19.266 9.125 -7.656 1 87.44 356 ALA A N 1
ATOM 2769 C CA . ALA A 1 356 ? -18.328 8.445 -8.547 1 87.44 356 ALA A CA 1
ATOM 2770 C C . ALA A 1 356 ? -18.172 9.219 -9.859 1 87.44 356 ALA A C 1
ATOM 2772 O O . ALA A 1 356 ? -19.125 9.805 -10.359 1 87.44 356 ALA A O 1
ATOM 2773 N N . LEU A 1 357 ? -16.953 9.117 -10.336 1 88.94 357 LEU A N 1
ATOM 2774 C CA . LEU A 1 357 ? -16.75 9.742 -11.633 1 88.94 357 LEU A CA 1
ATOM 2775 C C . LEU A 1 357 ? -17.453 8.961 -12.742 1 88.94 357 LEU A C 1
ATOM 2777 O O . LEU A 1 357 ? -17.344 7.734 -12.812 1 88.94 357 LEU A O 1
ATOM 2781 N N . PRO A 1 358 ? -18.188 9.703 -13.617 1 88.38 358 PRO A N 1
ATOM 2782 C CA . PRO A 1 358 ? -18.734 8.992 -14.773 1 88.38 358 PRO A CA 1
ATOM 2783 C C . PRO A 1 358 ? -17.641 8.5 -15.727 1 88.38 358 PRO A C 1
ATOM 2785 O O . PRO A 1 358 ? -16.5 8.961 -15.664 1 88.38 358 PRO A O 1
ATOM 2788 N N . GLU A 1 359 ? -17.984 7.527 -16.562 1 87.81 359 GLU A N 1
ATOM 2789 C CA . GLU A 1 359 ? -17.062 6.93 -17.516 1 87.81 359 GLU A CA 1
ATOM 2790 C C . GLU A 1 359 ? -16.422 7.992 -18.406 1 87.81 359 GLU A C 1
ATOM 2792 O O . GLU A 1 359 ? -15.227 7.914 -18.703 1 87.81 359 GLU A O 1
ATOM 2797 N N . ASN A 1 360 ? -17.219 8.922 -18.859 1 94 360 ASN A N 1
ATOM 2798 C CA . ASN A 1 360 ? -16.75 10.031 -19.672 1 94 360 ASN A CA 1
ATOM 2799 C C . ASN A 1 360 ? -17.203 11.375 -19.109 1 94 360 ASN A C 1
ATOM 2801 O O . ASN A 1 360 ? -18.391 11.633 -18.984 1 94 360 ASN A O 1
ATOM 2805 N N . VAL A 1 361 ? -16.172 12.141 -18.719 1 95.88 361 VAL A N 1
ATOM 2806 C CA . VAL A 1 361 ? -16.453 13.461 -18.172 1 95.88 361 VAL A CA 1
ATOM 2807 C C . VAL A 1 361 ? -15.211 14.344 -18.297 1 95.88 361 VAL A C 1
ATOM 2809 O O . VAL A 1 361 ? -14.086 13.844 -18.281 1 95.88 361 VAL A O 1
ATOM 2812 N N . GLU A 1 362 ? -15.406 15.594 -18.484 1 96.56 362 GLU A N 1
ATOM 2813 C CA . GLU A 1 362 ? -14.336 16.578 -18.531 1 96.56 362 GLU A CA 1
ATOM 2814 C C . GLU A 1 362 ? -14.539 17.672 -17.484 1 96.56 362 GLU A C 1
ATOM 2816 O O . GLU A 1 362 ? -15.656 18.109 -17.25 1 96.56 362 GLU A O 1
ATOM 2821 N N . PHE A 1 363 ? -13.43 18.016 -16.812 1 96.75 363 PHE A N 1
ATOM 2822 C CA . PHE A 1 363 ? -13.469 19.062 -15.812 1 96.75 363 PHE A CA 1
ATOM 2823 C C . PHE A 1 363 ? -12.617 20.25 -16.234 1 96.75 363 PHE A C 1
ATOM 2825 O O . PHE A 1 363 ? -11.641 20.094 -16.969 1 96.75 363 PHE A O 1
ATOM 2832 N N . THR A 1 364 ? -13.039 21.453 -15.867 1 95.5 364 THR A N 1
ATOM 2833 C CA . THR A 1 364 ? -12.234 22.656 -15.969 1 95.5 364 THR A CA 1
ATOM 2834 C C . THR A 1 364 ? -11.766 23.109 -14.594 1 95.5 364 THR A C 1
ATOM 2836 O O . THR A 1 364 ? -12.547 23.125 -13.633 1 95.5 364 THR A O 1
ATOM 2839 N N . SER A 1 365 ? -10.523 23.422 -14.523 1 96.19 365 SER A N 1
ATOM 2840 C CA . SER A 1 365 ? -9.945 23.828 -13.242 1 96.19 365 SER A CA 1
ATOM 2841 C C . SER A 1 365 ? -9.812 25.344 -13.164 1 96.19 365 SER A C 1
ATOM 2843 O O . SER A 1 365 ? -9.469 26 -14.148 1 96.19 365 SER A O 1
ATOM 2845 N N . ASP A 1 366 ? -10.023 25.891 -12.008 1 95.38 366 ASP A N 1
ATOM 2846 C CA . ASP A 1 366 ? -9.781 27.312 -11.773 1 95.38 366 ASP A CA 1
ATOM 2847 C C . ASP A 1 366 ? -8.5 27.516 -10.977 1 95.38 366 ASP A C 1
ATOM 2849 O O . ASP A 1 366 ? -8.273 28.594 -10.422 1 95.38 366 ASP A O 1
ATOM 2853 N N . ALA A 1 367 ? -7.707 26.453 -10.82 1 92.19 367 ALA A N 1
ATOM 2854 C CA . ALA A 1 367 ? -6.418 26.578 -10.148 1 92.19 367 ALA A CA 1
ATOM 2855 C C . ALA A 1 367 ? -5.473 27.484 -10.93 1 92.19 367 ALA A C 1
ATOM 2857 O O . ALA A 1 367 ? -5.75 27.844 -12.078 1 92.19 367 ALA A O 1
ATOM 2858 N N . ASN A 1 368 ? -4.43 27.906 -10.32 1 92.44 368 ASN A N 1
ATOM 2859 C CA . ASN A 1 368 ? -3.455 28.781 -10.961 1 92.44 368 ASN A CA 1
ATOM 2860 C C . ASN A 1 368 ? -2.738 28.078 -12.109 1 92.44 368 ASN A C 1
ATOM 2862 O O . ASN A 1 368 ? -2.625 26.844 -12.117 1 92.44 368 ASN A O 1
ATOM 2866 N N . HIS A 1 369 ? -2.242 28.906 -13.031 1 92.69 369 HIS A N 1
ATOM 2867 C CA . HIS A 1 369 ? -1.44 28.359 -14.125 1 92.69 369 HIS A CA 1
ATOM 2868 C C . HIS A 1 369 ? -0.263 27.547 -13.594 1 92.69 369 HIS A C 1
ATOM 2870 O O . HIS A 1 369 ? 0.395 27.953 -12.633 1 92.69 369 HIS A O 1
ATOM 2876 N N . GLY A 1 370 ? -0.068 26.391 -14.203 1 94.56 370 GLY A N 1
ATOM 2877 C CA . GLY A 1 370 ? 1.046 25.547 -13.805 1 94.56 370 GLY A CA 1
ATOM 2878 C C . GLY A 1 370 ? 0.649 24.469 -12.82 1 94.56 370 GLY A C 1
ATOM 2879 O O . GLY A 1 370 ? 1.403 23.516 -12.594 1 94.56 370 GLY A O 1
ATOM 2880 N N . THR A 1 371 ? -0.528 24.594 -12.297 1 96.75 371 THR A N 1
ATOM 2881 C CA . THR A 1 371 ? -0.997 23.625 -11.32 1 96.75 371 THR A CA 1
ATOM 2882 C C . THR A 1 371 ? -1.575 22.406 -12.008 1 96.75 371 THR A C 1
ATOM 2884 O O . THR A 1 371 ? -2.332 22.516 -12.969 1 96.75 371 THR A O 1
ATOM 2887 N N . TRP A 1 372 ? -1.202 21.234 -11.57 1 98.44 372 TRP A N 1
ATOM 2888 C CA . TRP A 1 372 ? -1.777 19.984 -12.07 1 98.44 372 TRP A CA 1
ATOM 2889 C C . TRP A 1 372 ? -3.164 19.75 -11.477 1 98.44 372 TRP A C 1
ATOM 2891 O O . TRP A 1 372 ? -3.406 20.062 -10.305 1 98.44 372 TRP A O 1
ATOM 2901 N N . TYR A 1 373 ? -4.074 19.219 -12.289 1 98.5 373 TYR A N 1
ATOM 2902 C CA . TYR A 1 373 ? -5.441 18.969 -11.867 1 98.5 373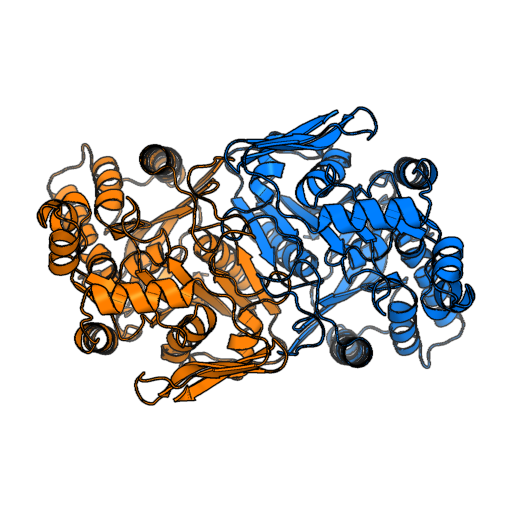 TYR A CA 1
ATOM 2903 C C . TYR A 1 373 ? -6.016 17.75 -12.586 1 98.5 373 TYR A C 1
ATOM 2905 O O . TYR A 1 373 ? -5.488 17.328 -13.617 1 98.5 373 TYR A O 1
ATOM 2913 N N . LEU A 1 374 ? -6.965 17.094 -11.961 1 98.12 374 LEU A N 1
ATOM 2914 C CA . LEU A 1 374 ? -7.758 16.062 -12.633 1 98.12 374 LEU A CA 1
ATOM 2915 C C . LEU A 1 374 ? -8.656 16.688 -13.695 1 98.12 374 LEU A C 1
ATOM 2917 O O . LEU A 1 374 ? -9.586 17.438 -13.375 1 98.12 374 LEU A O 1
ATOM 2921 N N . ALA A 1 375 ? -8.43 16.344 -14.883 1 97.94 375 ALA A N 1
ATOM 2922 C CA . ALA A 1 375 ? -9.133 16.969 -16 1 97.94 375 ALA A CA 1
ATOM 2923 C C . ALA A 1 375 ? -10.375 16.172 -16.375 1 97.94 375 ALA A C 1
ATOM 2925 O O . ALA A 1 375 ? -11.164 16.594 -17.219 1 97.94 375 ALA A O 1
ATOM 2926 N N . GLY A 1 376 ? -10.547 15.078 -15.781 1 96.62 376 GLY A N 1
ATOM 2927 C CA . GLY A 1 376 ? -11.703 14.242 -16.047 1 96.62 376 GLY A CA 1
ATOM 2928 C C . GLY A 1 376 ? -11.352 12.773 -16.234 1 96.62 376 GLY A C 1
ATOM 2929 O O . GLY A 1 376 ? -10.422 12.273 -15.609 1 96.62 376 GLY A O 1
ATOM 2930 N N . GLN A 1 377 ? -12.219 12.117 -16.812 1 94.62 377 GLN A N 1
ATOM 2931 C CA . GLN A 1 377 ? -12.078 10.68 -17.047 1 94.62 377 GLN A CA 1
ATOM 2932 C C . GLN A 1 377 ? -12.547 10.297 -18.453 1 94.62 377 GLN A C 1
ATOM 2934 O O . GLN A 1 377 ? -13.562 10.812 -18.938 1 94.62 377 GLN A O 1
ATOM 2939 N N . GLU A 1 378 ? -11.727 9.469 -19.125 1 92.31 378 GLU A N 1
ATOM 2940 C CA . GLU A 1 378 ? -12.094 8.883 -20.406 1 92.31 378 GLU A CA 1
ATOM 2941 C C . GLU A 1 378 ? -12.031 7.363 -20.359 1 92.31 378 GLU A C 1
ATOM 2943 O O . GLU A 1 378 ? -10.961 6.785 -20.156 1 92.31 378 GLU A O 1
ATOM 2948 N N . GLY A 1 379 ? -13.141 6.578 -20.641 1 86.69 379 GLY A N 1
ATOM 2949 C CA . GLY A 1 379 ? -13.148 5.133 -20.5 1 86.69 379 GLY A CA 1
ATOM 2950 C C . GLY A 1 379 ? -12.672 4.656 -19.141 1 86.69 379 GLY A C 1
ATOM 2951 O O . GLY A 1 379 ? -11.82 3.771 -19.047 1 86.69 379 GLY A O 1
ATOM 2952 N N . TYR A 1 380 ? -12.992 5.371 -18.062 1 85.81 380 TYR A N 1
ATOM 2953 C CA . TYR A 1 380 ? -12.664 5.098 -16.656 1 85.81 380 TYR A CA 1
ATOM 2954 C C . TYR A 1 380 ? -11.188 5.367 -16.391 1 85.81 380 TYR A C 1
ATOM 2956 O O . TYR A 1 380 ? -10.656 4.957 -15.352 1 85.81 380 TYR A O 1
ATOM 2964 N N . VAL A 1 381 ? -10.625 5.996 -17.406 1 90.69 381 VAL A N 1
ATOM 2965 C CA . VAL A 1 381 ? -9.227 6.348 -17.203 1 90.69 381 VAL A CA 1
ATOM 2966 C C . VAL A 1 381 ? -9.117 7.812 -16.781 1 90.69 381 VAL A C 1
ATOM 2968 O O . VAL A 1 381 ? -9.508 8.711 -17.516 1 90.69 381 VAL A O 1
ATOM 2971 N N . ARG A 1 382 ? -8.594 8.016 -15.641 1 94.94 382 ARG A N 1
ATOM 2972 C CA . ARG A 1 382 ? -8.406 9.375 -15.125 1 94.94 382 ARG A CA 1
ATOM 2973 C C . ARG A 1 382 ? -7.375 10.133 -15.945 1 94.94 382 ARG A C 1
ATOM 2975 O O . ARG A 1 382 ? -6.34 9.578 -16.328 1 94.94 382 ARG A O 1
ATOM 2982 N N . GLN A 1 383 ? -7.707 11.391 -16.266 1 96.44 383 GLN A N 1
ATOM 2983 C CA . GLN A 1 383 ? -6.836 12.273 -17.031 1 96.44 383 GLN A CA 1
ATOM 2984 C C . GLN A 1 383 ? -6.316 13.422 -16.188 1 96.44 383 GLN A C 1
ATOM 2986 O O . GLN A 1 383 ? -7.098 14.141 -15.547 1 96.44 383 GLN A O 1
ATOM 2991 N N . TYR A 1 384 ? -4.98 13.555 -16.156 1 97.94 384 TYR A N 1
ATOM 2992 C CA . TYR A 1 384 ? -4.379 14.672 -15.438 1 97.94 384 TYR A CA 1
ATOM 2993 C C . TYR A 1 384 ? -3.684 15.633 -16.391 1 97.94 384 TYR A C 1
ATOM 2995 O O . TYR A 1 384 ? -3.02 15.195 -17.344 1 97.94 384 TYR A O 1
ATOM 3003 N N . LYS A 1 385 ? -3.85 16.922 -16.156 1 97.62 385 LYS A N 1
ATOM 3004 C CA . LYS A 1 385 ? -3.264 17.969 -16.984 1 97.62 385 LYS A CA 1
ATOM 3005 C C . LYS A 1 385 ? -2.689 19.094 -16.125 1 97.62 385 LYS A C 1
ATOM 3007 O O . LYS A 1 385 ? -2.994 19.188 -14.93 1 97.62 385 LYS A O 1
ATOM 3012 N N . GLN A 1 386 ? -1.826 19.812 -16.688 1 96.38 386 GLN A N 1
ATOM 3013 C CA . GLN A 1 386 ? -1.317 21.031 -16.062 1 96.38 386 GLN A CA 1
ATOM 3014 C C . GLN A 1 386 ? -2.021 22.266 -16.609 1 96.38 386 GLN A C 1
ATOM 3016 O O . GLN A 1 386 ? -2.199 22.391 -17.828 1 96.38 386 GLN A O 1
ATOM 3021 N N . LYS A 1 387 ? -2.516 23.031 -15.766 1 93.94 387 LYS A N 1
ATOM 3022 C CA . LYS A 1 387 ? -3.238 24.234 -16.172 1 93.94 387 LYS A CA 1
ATOM 3023 C C . LYS A 1 387 ? -2.328 25.188 -16.938 1 93.94 387 LYS A C 1
ATOM 3025 O O . LYS A 1 387 ? -1.225 25.5 -16.484 1 93.94 387 LYS A O 1
ATOM 3030 N N . MET B 1 1 ? 25.703 -11.609 3.715 1 82.25 1 MET B N 1
ATOM 3031 C CA . MET B 1 1 ? 24.656 -12.391 4.367 1 82.25 1 MET B CA 1
ATOM 3032 C C . MET B 1 1 ? 23.469 -12.609 3.424 1 82.25 1 MET B C 1
ATOM 3034 O O . MET B 1 1 ? 23.016 -11.68 2.766 1 82.25 1 MET B O 1
ATOM 3038 N N . ASP B 1 2 ? 23.047 -13.891 3.242 1 95.19 2 ASP B N 1
ATOM 3039 C CA . ASP B 1 2 ? 21.969 -14.242 2.34 1 95.19 2 ASP B CA 1
ATOM 3040 C C . ASP B 1 2 ? 20.609 -13.922 2.963 1 95.19 2 ASP B C 1
ATOM 3042 O O . ASP B 1 2 ? 20.391 -14.18 4.148 1 95.19 2 ASP B O 1
ATOM 3046 N N . ILE B 1 3 ? 19.812 -13.227 2.246 1 98.56 3 ILE B N 1
ATOM 3047 C CA . ILE B 1 3 ? 18.453 -12.914 2.666 1 98.56 3 ILE B CA 1
ATOM 3048 C C . ILE B 1 3 ? 17.469 -13.484 1.655 1 98.56 3 ILE B C 1
ATOM 3050 O O . ILE B 1 3 ? 17.688 -13.422 0.445 1 98.56 3 ILE B O 1
ATOM 3054 N N . GLY B 1 4 ? 16.375 -14.07 2.16 1 98.75 4 GLY B N 1
ATOM 3055 C CA . GLY B 1 4 ? 15.383 -14.57 1.227 1 98.75 4 GLY B CA 1
ATOM 3056 C C . GLY B 1 4 ? 14.227 -15.281 1.908 1 98.75 4 GLY B C 1
ATOM 3057 O O . GLY B 1 4 ? 13.836 -14.906 3.018 1 98.75 4 GLY B O 1
ATOM 3058 N N . ILE B 1 5 ? 13.641 -16.234 1.209 1 98.94 5 ILE B N 1
ATOM 3059 C CA . ILE B 1 5 ? 12.414 -16.891 1.64 1 98.94 5 ILE B CA 1
ATOM 3060 C C . ILE B 1 5 ? 12.758 -18.047 2.574 1 98.94 5 ILE B C 1
ATOM 3062 O O . ILE B 1 5 ? 13.453 -18.984 2.18 1 98.94 5 ILE B O 1
ATOM 3066 N N . ASP B 1 6 ? 12.219 -17.969 3.777 1 98.81 6 ASP B N 1
ATOM 3067 C CA . ASP B 1 6 ? 12.477 -18.984 4.785 1 98.81 6 ASP B CA 1
ATOM 3068 C C . ASP B 1 6 ? 11.289 -19.938 4.918 1 98.81 6 ASP B C 1
ATOM 3070 O O . ASP B 1 6 ? 11.453 -21.109 5.242 1 98.81 6 ASP B O 1
ATOM 3074 N N . GLN B 1 7 ? 10.109 -19.438 4.824 1 98.75 7 GLN B N 1
ATOM 3075 C CA . GLN B 1 7 ? 8.844 -20.172 4.871 1 98.75 7 GLN B CA 1
ATOM 3076 C C . GLN B 1 7 ? 7.895 -19.688 3.775 1 98.75 7 GLN B C 1
ATOM 3078 O O . GLN B 1 7 ? 7.961 -18.547 3.342 1 98.75 7 GLN B O 1
ATOM 3083 N N . ILE B 1 8 ? 7.078 -20.625 3.338 1 98.88 8 ILE B N 1
ATOM 3084 C CA . ILE B 1 8 ? 6.031 -20.281 2.381 1 98.88 8 ILE B CA 1
ATOM 3085 C C . ILE B 1 8 ? 4.746 -21.031 2.744 1 98.88 8 ILE B C 1
ATOM 3087 O O . ILE B 1 8 ? 4.77 -22.234 3.023 1 98.88 8 ILE B O 1
ATOM 3091 N N . GLY B 1 9 ? 3.66 -20.281 2.873 1 98.88 9 GLY B N 1
ATOM 3092 C CA . GLY B 1 9 ? 2.328 -20.844 3.037 1 98.88 9 GLY B CA 1
ATOM 3093 C C . GLY B 1 9 ? 1.407 -20.547 1.868 1 98.88 9 GLY B C 1
ATOM 3094 O O . GLY B 1 9 ? 1.634 -19.594 1.119 1 98.88 9 GLY B O 1
ATOM 3095 N N . PHE B 1 10 ? 0.428 -21.422 1.724 1 98.88 10 PHE B N 1
ATOM 3096 C CA . PHE B 1 10 ? -0.487 -21.328 0.592 1 98.88 10 PHE B CA 1
ATOM 3097 C C . PHE B 1 10 ? -1.902 -21.703 1.008 1 98.88 10 PHE B C 1
ATOM 3099 O O . PHE B 1 10 ? -2.096 -22.641 1.793 1 98.88 10 PHE B O 1
ATOM 3106 N N . TYR B 1 11 ? -2.869 -20.875 0.514 1 98.88 11 TYR B N 1
ATOM 3107 C CA . TYR B 1 11 ? -4.266 -21.219 0.758 1 98.88 11 TYR B CA 1
ATOM 3108 C C . TYR B 1 11 ? -5.137 -20.844 -0.431 1 98.88 11 TYR B C 1
ATOM 3110 O O . TYR B 1 11 ? -4.934 -19.797 -1.049 1 98.88 11 TYR B O 1
ATOM 3118 N N . THR B 1 12 ? -6.059 -21.719 -0.802 1 98.81 12 THR B N 1
ATOM 3119 C CA . THR B 1 12 ? -7.145 -21.438 -1.736 1 98.81 12 THR B CA 1
ATOM 3120 C C . THR B 1 12 ? -8.469 -21.969 -1.202 1 98.81 12 THR B C 1
ATOM 3122 O O . THR B 1 12 ? -8.5 -22.922 -0.422 1 98.81 12 THR B O 1
ATOM 3125 N N . PRO B 1 13 ? -9.57 -21.328 -1.519 1 97.94 13 PRO B N 1
ATOM 3126 C CA . PRO B 1 13 ? -10.867 -21.719 -0.967 1 97.94 13 PRO B CA 1
ATOM 3127 C C . PRO B 1 13 ? -11.242 -23.156 -1.31 1 97.94 13 PRO B C 1
ATOM 3129 O O . PRO B 1 13 ? -10.688 -23.734 -2.25 1 97.94 13 PRO B O 1
ATOM 3132 N N . ASN B 1 14 ? -12.242 -23.672 -0.641 1 98.25 14 ASN B N 1
ATOM 3133 C CA . ASN B 1 14 ? -12.555 -25.094 -0.72 1 98.25 14 ASN B CA 1
ATOM 3134 C C . ASN B 1 14 ? -13.547 -25.391 -1.845 1 98.25 14 ASN B C 1
ATOM 3136 O O . ASN B 1 14 ? -14.203 -26.422 -1.841 1 98.25 14 ASN B O 1
ATOM 3140 N N . LYS B 1 15 ? -13.695 -24.516 -2.832 1 98.75 15 LYS B N 1
ATOM 3141 C CA . LYS B 1 15 ? -14.633 -24.719 -3.938 1 98.75 15 LYS B CA 1
ATOM 3142 C C . LYS B 1 15 ? -13.977 -24.391 -5.277 1 98.75 15 LYS B C 1
ATOM 3144 O O . LYS B 1 15 ? -13.102 -23.516 -5.348 1 98.75 15 LYS B O 1
ATOM 3149 N N . PHE B 1 16 ? -14.422 -25.031 -6.316 1 98.69 16 PHE B N 1
ATOM 3150 C CA . PHE B 1 16 ? -13.914 -24.734 -7.648 1 98.69 16 PHE B CA 1
ATOM 3151 C C . PHE B 1 16 ? -14.969 -25.047 -8.711 1 98.69 16 PHE B C 1
ATOM 3153 O O . PHE B 1 16 ? -15.953 -25.734 -8.43 1 98.69 16 PHE B O 1
ATOM 3160 N N . VAL B 1 17 ? -14.82 -24.453 -9.836 1 98.44 17 VAL B N 1
ATOM 3161 C CA . VAL B 1 17 ? -15.57 -24.812 -11.031 1 98.44 17 VAL B CA 1
ATOM 3162 C C . VAL B 1 17 ? -14.633 -25.484 -12.039 1 98.44 17 VAL B C 1
ATOM 3164 O O . VAL B 1 17 ? -13.492 -25.062 -12.211 1 98.44 17 VAL B O 1
ATOM 3167 N N . ASP B 1 18 ? -15.156 -26.531 -12.656 1 98.62 18 ASP B N 1
ATOM 3168 C CA . ASP B 1 18 ? -14.422 -27.219 -13.703 1 98.62 18 ASP B CA 1
ATOM 3169 C C . ASP B 1 18 ? -14.461 -26.438 -15.016 1 98.62 18 ASP B C 1
ATOM 3171 O O . ASP B 1 18 ? -15.539 -26.047 -15.477 1 98.62 18 ASP B O 1
ATOM 3175 N N . MET B 1 19 ? -13.305 -26.344 -15.664 1 98.38 19 MET B N 1
ATOM 3176 C CA . MET B 1 19 ? -13.242 -25.453 -16.812 1 98.38 19 MET B CA 1
ATOM 3177 C C . MET B 1 19 ? -13.969 -26.062 -18.016 1 98.38 19 MET B C 1
ATOM 3179 O O . MET B 1 19 ? -14.445 -25.344 -18.891 1 98.38 19 MET B O 1
ATOM 3183 N N . VAL B 1 20 ? -14.047 -27.359 -18.078 1 98.69 20 VAL B N 1
ATOM 3184 C CA . VAL B 1 20 ? -14.852 -28 -19.125 1 98.69 20 VAL B CA 1
ATOM 3185 C C . VAL B 1 20 ? -16.328 -27.656 -18.922 1 98.69 20 VAL B C 1
ATOM 3187 O O . VAL B 1 20 ? -17.031 -27.328 -19.875 1 98.69 20 VAL B O 1
ATOM 3190 N N . ASP B 1 21 ? -16.797 -27.781 -17.641 1 98.69 21 ASP B N 1
ATOM 3191 C CA . ASP B 1 21 ? -18.172 -27.406 -17.328 1 98.69 21 ASP B CA 1
ATOM 3192 C C . ASP B 1 21 ? -18.453 -25.953 -17.703 1 98.69 21 ASP B C 1
ATOM 3194 O O . ASP B 1 21 ? -19.516 -25.656 -18.25 1 98.69 21 ASP B O 1
ATOM 3198 N N . LEU B 1 22 ? -17.531 -25.094 -17.359 1 98.69 22 LEU B N 1
ATOM 3199 C CA . LEU B 1 22 ? -17.703 -23.688 -17.672 1 98.69 22 LEU B CA 1
ATOM 3200 C C . LEU B 1 22 ? -17.734 -23.453 -19.172 1 98.69 22 LEU B C 1
ATOM 3202 O O . LEU B 1 22 ? -18.562 -22.672 -19.656 1 98.69 22 LEU B O 1
ATOM 3206 N N . ALA B 1 23 ? -16.812 -24.047 -19.906 1 98.5 23 ALA B N 1
ATOM 3207 C CA . ALA B 1 23 ? -16.781 -23.906 -21.359 1 98.5 23 ALA B CA 1
ATOM 3208 C C . ALA B 1 23 ? -18.109 -24.344 -21.969 1 98.5 23 ALA B C 1
ATOM 3210 O O . ALA B 1 23 ? -18.656 -23.656 -22.844 1 98.5 23 ALA B O 1
ATOM 3211 N N . ASN B 1 24 ? -18.625 -25.438 -21.531 1 98.5 24 ASN B N 1
ATOM 3212 C CA . ASN B 1 24 ? -19.906 -25.922 -22.047 1 98.5 24 ASN B CA 1
ATOM 3213 C C . ASN B 1 24 ? -21.031 -24.953 -21.75 1 98.5 24 ASN B C 1
ATOM 3215 O O . ASN B 1 24 ? -21.859 -24.672 -22.625 1 98.5 24 ASN B O 1
ATOM 3219 N N . ALA B 1 25 ? -21.062 -24.5 -20.516 1 98.25 25 ALA B N 1
ATOM 3220 C CA . ALA B 1 25 ? -22.109 -23.578 -20.125 1 98.25 25 ALA B CA 1
ATOM 3221 C C . ALA B 1 25 ? -22.031 -22.281 -20.922 1 98.25 25 ALA B C 1
ATOM 3223 O O . ALA B 1 25 ? -23.047 -21.594 -21.109 1 98.25 25 ALA B O 1
ATOM 3224 N N . ARG B 1 26 ? -20.828 -21.953 -21.406 1 98.06 26 ARG B N 1
ATOM 3225 C CA . ARG B 1 26 ? -20.625 -20.734 -22.188 1 98.06 26 ARG B CA 1
ATOM 3226 C C . ARG B 1 26 ? -20.672 -21.031 -23.688 1 98.06 26 ARG B C 1
ATOM 3228 O O . ARG B 1 26 ? -20.344 -20.172 -24.5 1 98.06 26 ARG B O 1
ATOM 3235 N N . ASN B 1 27 ? -20.938 -22.156 -24.047 1 97.69 27 ASN B N 1
ATOM 3236 C CA . ASN B 1 27 ? -21 -22.594 -25.438 1 97.69 27 ASN B CA 1
ATOM 3237 C C . ASN B 1 27 ? -19.672 -22.375 -26.156 1 97.69 27 ASN B C 1
ATOM 3239 O O . ASN B 1 27 ? -19.641 -21.828 -27.266 1 97.69 27 ASN B O 1
ATOM 3243 N N . GLN B 1 28 ? -18.625 -22.719 -25.469 1 97.75 28 GLN B N 1
ATOM 3244 C CA . GLN B 1 28 ? -17.281 -22.625 -26.016 1 97.75 28 GLN B CA 1
ATOM 3245 C C . GLN B 1 28 ? -16.625 -24.016 -26.109 1 97.75 28 GLN B C 1
ATOM 3247 O O . GLN B 1 28 ? -16.984 -24.922 -25.344 1 97.75 28 GLN B O 1
ATOM 3252 N N . ASP B 1 29 ? -15.695 -24.141 -27.016 1 98.06 29 ASP B N 1
ATOM 3253 C CA . ASP B 1 29 ? -14.844 -25.328 -27.062 1 98.06 29 ASP B CA 1
ATOM 3254 C C . ASP B 1 29 ? -13.992 -25.438 -25.797 1 98.06 29 ASP B C 1
ATOM 3256 O O . ASP B 1 29 ? -13.219 -24.531 -25.484 1 98.06 29 ASP B O 1
ATOM 3260 N N . PRO B 1 30 ? -14.148 -26.547 -25.062 1 98.19 30 PRO B N 1
ATOM 3261 C CA . PRO B 1 30 ? -13.359 -26.703 -23.844 1 98.19 30 PRO B CA 1
ATOM 3262 C C . PRO B 1 30 ? -11.867 -26.5 -24.062 1 98.19 30 PRO B C 1
ATOM 3264 O O . PRO B 1 30 ? -11.156 -26.031 -23.172 1 98.19 30 PRO B O 1
ATOM 3267 N N . ASN B 1 31 ? -11.391 -26.766 -25.219 1 98.12 31 ASN B N 1
ATOM 3268 C CA . ASN B 1 31 ? -9.969 -26.641 -25.516 1 98.12 31 ASN B CA 1
ATOM 3269 C C . ASN B 1 31 ? -9.531 -25.172 -25.516 1 98.12 31 ASN B C 1
ATOM 3271 O O . ASN B 1 31 ? -8.344 -24.875 -25.344 1 98.12 31 ASN B O 1
ATOM 3275 N N . LYS B 1 32 ? -10.414 -24.281 -25.781 1 97.38 32 LYS B N 1
ATOM 3276 C CA . LYS B 1 32 ? -10.094 -22.875 -25.625 1 97.38 32 LYS B CA 1
ATOM 3277 C C . LYS B 1 32 ? -9.648 -22.547 -24.203 1 97.38 32 LYS B C 1
ATOM 3279 O O . LYS B 1 32 ? -8.789 -21.688 -24 1 97.38 32 LYS B O 1
ATOM 3284 N N . PHE B 1 33 ? -10.25 -23.234 -23.266 1 97.69 33 PHE B N 1
ATOM 3285 C CA . PHE B 1 33 ? -9.922 -22.984 -21.859 1 97.69 33 PHE B CA 1
ATOM 3286 C C . PHE B 1 33 ? -8.766 -23.859 -21.406 1 97.69 33 PHE B C 1
ATOM 3288 O O . PHE B 1 33 ? -7.805 -23.375 -20.797 1 97.69 33 PHE B O 1
ATOM 3295 N N . LEU B 1 34 ? -8.797 -25.172 -21.766 1 97.81 34 LEU B N 1
ATOM 3296 C CA . LEU B 1 34 ? -7.828 -26.156 -21.281 1 97.81 34 LEU B CA 1
ATOM 3297 C C . LEU B 1 34 ? -6.465 -25.938 -21.922 1 97.81 34 LEU B C 1
ATOM 3299 O O . LEU B 1 34 ? -5.43 -26.078 -21.266 1 97.81 34 LEU B O 1
ATOM 3303 N N . ILE B 1 35 ? -6.449 -25.609 -23.234 1 96.94 35 ILE B N 1
ATOM 3304 C CA . ILE B 1 35 ? -5.215 -25.469 -24 1 96.94 35 ILE B CA 1
ATOM 3305 C C . ILE B 1 35 ? -4.949 -23.984 -24.281 1 96.94 35 ILE B C 1
ATOM 3307 O O . ILE B 1 35 ? -3.852 -23.484 -24.016 1 96.94 35 ILE B O 1
ATOM 3311 N N . GLY B 1 36 ? -5.922 -23.266 -24.75 1 96.38 36 GLY B N 1
ATOM 3312 C CA . GLY B 1 36 ? -5.77 -21.875 -25.141 1 96.38 36 GLY B CA 1
ATOM 3313 C C . GLY B 1 36 ? -5.426 -20.969 -23.969 1 96.38 36 GLY B C 1
ATOM 3314 O O . GLY B 1 36 ? -4.621 -20.047 -24.109 1 96.38 36 GLY B O 1
ATOM 3315 N N . ILE B 1 37 ? -6.051 -21.203 -22.859 1 96 37 ILE B N 1
ATOM 3316 C CA . ILE B 1 37 ? -5.797 -20.438 -21.641 1 96 37 ILE B CA 1
ATOM 3317 C C . ILE B 1 37 ? -4.852 -21.219 -20.734 1 96 37 ILE B C 1
ATOM 3319 O O . ILE B 1 37 ? -3.977 -20.625 -20.094 1 96 37 ILE B O 1
ATOM 3323 N N . GLY B 1 38 ? -4.992 -22.484 -20.75 1 97.5 38 GLY B N 1
ATOM 3324 C CA . GLY B 1 38 ? -4.176 -23.344 -19.906 1 97.5 38 GLY B CA 1
ATOM 3325 C C . GLY B 1 38 ? -4.699 -23.469 -18.484 1 97.5 38 GLY B C 1
ATOM 3326 O O . GLY B 1 38 ? -3.924 -23.438 -17.531 1 97.5 38 GLY B O 1
ATOM 3327 N N . GLN B 1 39 ? -6.055 -23.594 -18.297 1 98 39 GLN B N 1
ATOM 3328 C CA . GLN B 1 39 ? -6.676 -23.703 -16.984 1 98 39 GLN B CA 1
ATOM 3329 C C . GLN B 1 39 ? -7.562 -24.953 -16.906 1 98 39 GLN B C 1
ATOM 3331 O O . GLN B 1 39 ? -8.312 -25.25 -17.828 1 98 39 GLN B O 1
ATOM 3336 N N . ASP B 1 40 ? -7.445 -25.656 -15.781 1 98.62 40 ASP B N 1
ATOM 3337 C CA . ASP B 1 40 ? -8.234 -26.859 -15.578 1 98.62 40 ASP B CA 1
ATOM 3338 C C . ASP B 1 40 ? -9.414 -26.594 -14.641 1 98.62 40 ASP B C 1
ATOM 3340 O O . ASP B 1 40 ? -10.508 -27.141 -14.844 1 98.62 40 ASP B O 1
ATOM 3344 N N . ARG B 1 41 ? -9.156 -25.906 -13.609 1 98.56 41 ARG B N 1
ATOM 3345 C CA . ARG B 1 41 ? -10.141 -25.547 -12.602 1 98.56 41 ARG B CA 1
ATOM 3346 C C . ARG B 1 41 ? -10.008 -24.062 -12.219 1 98.56 41 ARG B C 1
ATOM 3348 O O . ARG B 1 41 ? -9.023 -23.422 -12.555 1 98.56 41 ARG B O 1
ATOM 3355 N N . MET B 1 42 ? -11 -23.562 -11.625 1 98.56 42 MET B N 1
ATOM 3356 C CA . MET B 1 42 ? -11.023 -22.172 -11.156 1 98.56 42 MET B CA 1
ATOM 3357 C C . MET B 1 42 ? -11.555 -22.094 -9.727 1 98.56 42 MET B C 1
ATOM 3359 O O . MET B 1 42 ? -12.68 -22.516 -9.453 1 98.56 42 MET B O 1
ATOM 3363 N N . ALA B 1 43 ? -10.742 -21.594 -8.828 1 98.81 43 ALA B N 1
ATOM 3364 C CA . ALA B 1 43 ? -11.148 -21.469 -7.434 1 98.81 43 ALA B CA 1
ATOM 3365 C C . ALA B 1 43 ? -12.273 -20.438 -7.281 1 98.81 43 ALA B C 1
ATOM 3367 O O . ALA B 1 43 ? -12.273 -19.406 -7.949 1 98.81 43 ALA B O 1
ATOM 3368 N N . VAL B 1 44 ? -13.219 -20.766 -6.418 1 98.62 44 VAL B N 1
ATOM 3369 C CA . VAL B 1 44 ? -14.367 -19.906 -6.156 1 98.62 44 VAL B CA 1
ATOM 3370 C C . VAL B 1 44 ? -14.414 -19.547 -4.672 1 98.62 44 VAL B C 1
ATOM 3372 O O . VAL B 1 44 ? -14.469 -20.438 -3.818 1 98.62 44 VAL B O 1
ATOM 3375 N N . ALA B 1 45 ? -14.312 -18.297 -4.383 1 97.94 45 ALA B N 1
ATOM 3376 C CA . ALA B 1 45 ? -14.422 -17.812 -3.008 1 97.94 45 ALA B CA 1
ATOM 3377 C C . ALA B 1 45 ? -15.852 -17.391 -2.689 1 97.94 45 ALA B C 1
ATOM 3379 O O . ALA B 1 45 ? -16.406 -16.5 -3.332 1 97.94 45 ALA B O 1
ATOM 3380 N N . ASP B 1 46 ? -16.453 -18.031 -1.741 1 97.56 46 ASP B N 1
ATOM 3381 C CA . ASP B 1 46 ? -17.781 -17.578 -1.311 1 97.56 46 ASP B CA 1
ATOM 3382 C C . ASP B 1 46 ? -17.656 -16.438 -0.304 1 97.56 46 ASP B C 1
ATOM 3384 O O . ASP B 1 46 ? -16.562 -15.914 -0.07 1 97.56 46 ASP B O 1
ATOM 3388 N N . LYS B 1 47 ? -18.734 -15.992 0.292 1 95.75 47 LYS B N 1
ATOM 3389 C CA . LYS B 1 47 ? -18.781 -14.797 1.126 1 95.75 47 LYS B CA 1
ATOM 3390 C C . LYS B 1 47 ? -17.922 -14.969 2.381 1 95.75 47 LYS B C 1
ATOM 3392 O O . LYS B 1 47 ? -17.547 -13.984 3.021 1 95.75 47 LYS B O 1
ATOM 3397 N N . THR B 1 48 ? -17.609 -16.156 2.732 1 97.38 48 THR B N 1
ATOM 3398 C CA . THR B 1 48 ? -16.891 -16.391 3.98 1 97.38 48 THR B CA 1
ATOM 3399 C C . THR B 1 48 ? -15.383 -16.391 3.744 1 97.38 48 THR B C 1
ATOM 3401 O O . THR B 1 48 ? -14.594 -16.391 4.695 1 97.38 48 THR B O 1
ATOM 3404 N N . GLN B 1 49 ? -14.961 -16.422 2.521 1 97.75 49 GLN B N 1
ATOM 3405 C CA . GLN B 1 49 ? -13.547 -16.391 2.193 1 97.75 49 GLN B CA 1
ATOM 3406 C C . GLN B 1 49 ? -13.172 -15.125 1.433 1 97.75 49 GLN B C 1
ATOM 3408 O O . GLN B 1 49 ? -13.375 -15.039 0.219 1 97.75 49 GLN B O 1
ATOM 3413 N N . ASP B 1 50 ? -12.625 -14.203 2.152 1 97.56 50 ASP B N 1
ATOM 3414 C CA . ASP B 1 50 ? -12.141 -12.977 1.526 1 97.56 50 ASP B CA 1
ATOM 3415 C C . ASP B 1 50 ? -10.617 -12.891 1.587 1 97.56 50 ASP B C 1
ATOM 3417 O O . ASP B 1 50 ? -9.953 -13.844 2.002 1 97.56 50 ASP B O 1
ATOM 3421 N N . ALA B 1 51 ? -10.055 -11.844 1.04 1 98.25 51 ALA B N 1
ATOM 3422 C CA . ALA B 1 51 ? -8.602 -11.703 0.966 1 98.25 51 ALA B CA 1
ATOM 3423 C C . ALA B 1 51 ? -7.965 -11.867 2.342 1 98.25 51 ALA B C 1
ATOM 3425 O O . ALA B 1 51 ? -6.922 -12.508 2.475 1 98.25 51 ALA B O 1
ATOM 3426 N N . VAL B 1 52 ? -8.602 -11.312 3.393 1 98.69 52 VAL B N 1
ATOM 3427 C CA . VAL B 1 52 ? -8.047 -11.328 4.742 1 98.69 52 VAL B CA 1
ATOM 3428 C C . VAL B 1 52 ? -8.039 -12.75 5.285 1 98.69 52 VAL B C 1
ATOM 3430 O O . VAL B 1 52 ? -7 -13.242 5.738 1 98.69 52 VAL B O 1
ATOM 3433 N N . SER B 1 53 ? -9.195 -13.43 5.23 1 98.75 53 SER B N 1
ATOM 3434 C CA . SER B 1 53 ? -9.266 -14.789 5.77 1 98.75 53 SER B CA 1
ATOM 3435 C C . SER B 1 53 ? -8.312 -15.727 5.031 1 98.75 53 SER B C 1
ATOM 3437 O O . SER B 1 53 ? -7.66 -16.562 5.652 1 98.75 53 SER B O 1
ATOM 3439 N N . MET B 1 54 ? -8.203 -15.594 3.73 1 98.88 54 MET B N 1
ATOM 3440 C CA . MET B 1 54 ? -7.281 -16.438 2.973 1 98.88 54 MET B CA 1
ATOM 3441 C C . MET B 1 54 ? -5.836 -16.156 3.381 1 98.88 54 MET B C 1
ATOM 3443 O O . MET B 1 54 ? -5.031 -17.078 3.496 1 98.88 54 MET B O 1
ATOM 3447 N N . GLY B 1 55 ? -5.523 -14.859 3.578 1 98.94 55 GLY B N 1
ATOM 3448 C CA . GLY B 1 55 ? -4.199 -14.508 4.055 1 98.94 55 GLY B CA 1
ATOM 3449 C C . GLY B 1 55 ? -3.875 -15.094 5.414 1 98.94 55 GLY B C 1
ATOM 3450 O O . GLY B 1 55 ? -2.758 -15.562 5.645 1 98.94 55 GLY B O 1
ATOM 3451 N N . ILE B 1 56 ? -4.871 -15.047 6.34 1 98.88 56 ILE B N 1
ATOM 3452 C CA . ILE B 1 56 ? -4.703 -15.641 7.664 1 98.88 56 ILE B CA 1
ATOM 3453 C C . ILE B 1 56 ? -4.383 -17.125 7.523 1 98.88 56 ILE B C 1
ATOM 3455 O O . ILE B 1 56 ? -3.436 -17.625 8.133 1 98.88 56 ILE B O 1
ATOM 3459 N N . ASN B 1 57 ? -5.152 -17.812 6.73 1 98.88 57 ASN B N 1
ATOM 3460 C CA . ASN B 1 57 ? -5.004 -19.25 6.578 1 98.88 57 ASN B CA 1
ATOM 3461 C C . ASN B 1 57 ? -3.648 -19.609 5.977 1 98.88 57 ASN B C 1
ATOM 3463 O O . ASN B 1 57 ? -3.002 -20.562 6.422 1 98.88 57 ASN B O 1
ATOM 3467 N N . ALA B 1 58 ? -3.193 -18.922 4.926 1 98.88 58 ALA B N 1
ATOM 3468 C CA . ALA B 1 58 ? -1.884 -19.172 4.332 1 98.88 58 ALA B CA 1
ATOM 3469 C C . ALA B 1 58 ? -0.769 -18.984 5.355 1 98.88 58 ALA B C 1
ATOM 3471 O O . ALA B 1 58 ? 0.188 -19.766 5.395 1 98.88 58 ALA B O 1
ATOM 3472 N N . THR B 1 59 ? -0.866 -17.969 6.168 1 98.88 59 THR B N 1
ATOM 3473 C CA . THR B 1 59 ? 0.165 -17.641 7.145 1 98.88 59 THR B CA 1
ATOM 3474 C C . THR B 1 59 ? 0.169 -18.641 8.289 1 98.88 59 THR B C 1
ATOM 3476 O O . THR B 1 59 ? 1.23 -19.016 8.797 1 98.88 59 THR B O 1
ATOM 3479 N N . ALA B 1 60 ? -1 -19.078 8.688 1 98.38 60 ALA B N 1
ATOM 3480 C CA . ALA B 1 60 ? -1.149 -20 9.82 1 98.38 60 ALA B CA 1
ATOM 3481 C C . ALA B 1 60 ? -0.411 -21.312 9.562 1 98.38 60 ALA B C 1
ATOM 3483 O O . ALA B 1 60 ? -0.004 -22 10.5 1 98.38 60 ALA B O 1
ATOM 3484 N N . GLU B 1 61 ? -0.171 -21.641 8.328 1 97.69 61 GLU B N 1
ATOM 3485 C CA . GLU B 1 61 ? 0.452 -22.906 7.949 1 97.69 61 GLU B CA 1
ATOM 3486 C C . GLU B 1 61 ? 1.85 -23.047 8.547 1 97.69 61 GLU B C 1
ATOM 3488 O O . GLU B 1 61 ? 2.316 -24.156 8.812 1 97.69 61 GLU B O 1
ATOM 3493 N N . TYR B 1 62 ? 2.525 -21.891 8.703 1 98.25 62 TYR B N 1
ATOM 3494 C CA . TYR B 1 62 ? 3.922 -22.016 9.109 1 98.25 62 TYR B CA 1
ATOM 3495 C C . TYR B 1 62 ? 4.199 -21.203 10.359 1 98.25 62 TYR B C 1
ATOM 3497 O O . TYR B 1 62 ? 5.352 -21.047 10.766 1 98.25 62 TYR B O 1
ATOM 3505 N N . LEU B 1 63 ? 3.207 -20.672 11 1 98.12 63 LEU B N 1
ATOM 3506 C CA . LEU B 1 63 ? 3.385 -19.719 12.094 1 98.12 63 LEU B CA 1
ATOM 3507 C C . LEU B 1 63 ? 4.141 -20.359 13.25 1 98.12 63 LEU B C 1
ATOM 3509 O O . LEU B 1 63 ? 4.906 -19.688 13.953 1 98.12 63 LEU B O 1
ATOM 3513 N N . ASP B 1 64 ? 3.934 -21.641 13.461 1 97.31 64 ASP B N 1
ATOM 3514 C CA . ASP B 1 64 ? 4.559 -22.359 14.578 1 97.31 64 ASP B CA 1
ATOM 3515 C C . ASP B 1 64 ? 6.07 -22.453 14.383 1 97.31 64 ASP B C 1
ATOM 3517 O O . ASP B 1 64 ? 6.805 -22.766 15.328 1 97.31 64 ASP B O 1
ATOM 3521 N N . GLN B 1 65 ? 6.598 -22.109 13.195 1 97.12 65 GLN B N 1
ATOM 3522 C CA . GLN B 1 65 ? 8.023 -22.188 12.891 1 97.12 65 GLN B CA 1
ATOM 3523 C C . GLN B 1 65 ? 8.664 -20.797 12.961 1 97.12 65 GLN B C 1
ATOM 3525 O O . GLN B 1 65 ? 9.859 -20.656 12.703 1 97.12 65 GLN B O 1
ATOM 3530 N N . VAL B 1 66 ? 7.91 -19.828 13.312 1 98 66 VAL B N 1
ATOM 3531 C CA . VAL B 1 66 ? 8.383 -18.453 13.273 1 98 66 VAL B CA 1
ATOM 3532 C C . VAL B 1 66 ? 8.766 -18 14.688 1 98 66 VAL B C 1
ATOM 3534 O O . VAL B 1 66 ? 8 -18.188 15.633 1 98 66 VAL B O 1
ATOM 3537 N N . ASP B 1 67 ? 9.953 -17.469 14.883 1 98.19 67 ASP B N 1
ATOM 3538 C CA . ASP B 1 67 ? 10.32 -16.781 16.109 1 98.19 67 ASP B CA 1
ATOM 3539 C C . ASP B 1 67 ? 9.672 -15.391 16.172 1 98.19 67 ASP B C 1
ATOM 3541 O O . ASP B 1 67 ? 10.227 -14.422 15.648 1 98.19 67 ASP B O 1
ATOM 3545 N N . LEU B 1 68 ? 8.625 -15.281 16.859 1 98.12 68 LEU B N 1
ATOM 3546 C CA . LEU B 1 68 ? 7.824 -14.062 16.891 1 98.12 68 LEU B CA 1
ATOM 3547 C C . LEU B 1 68 ? 8.594 -12.93 17.562 1 98.12 68 LEU B C 1
ATOM 3549 O O . LEU B 1 68 ? 8.273 -11.75 17.359 1 98.12 68 LEU B O 1
ATOM 3553 N N . GLU B 1 69 ? 9.562 -13.219 18.312 1 97.44 69 GLU B N 1
ATOM 3554 C CA . GLU B 1 69 ? 10.375 -12.188 18.938 1 97.44 69 GLU B CA 1
ATOM 3555 C C . GLU B 1 69 ? 11.227 -11.445 17.922 1 97.44 69 GLU B C 1
ATOM 3557 O O . GLU B 1 69 ? 11.586 -10.281 18.109 1 97.44 69 GLU B O 1
ATOM 3562 N N . GLN B 1 70 ? 11.477 -12.164 16.812 1 97.94 70 GLN B N 1
ATOM 3563 C CA . GLN B 1 70 ? 12.336 -11.57 15.789 1 97.94 70 GLN B CA 1
ATOM 3564 C C . GLN B 1 70 ? 11.5 -10.945 14.672 1 97.94 70 GLN B C 1
ATOM 3566 O O . GLN B 1 70 ? 12.031 -10.211 13.828 1 97.94 70 GLN B O 1
ATOM 3571 N N . LEU B 1 71 ? 10.227 -11.234 14.68 1 98.62 71 LEU B N 1
ATOM 3572 C CA . LEU B 1 71 ? 9.367 -10.68 13.641 1 98.62 71 LEU B CA 1
ATOM 3573 C C . LEU B 1 71 ? 9.172 -9.18 13.836 1 98.62 71 LEU B C 1
ATOM 3575 O O . LEU B 1 71 ? 8.68 -8.75 14.883 1 98.62 71 LEU B O 1
ATOM 3579 N N . GLY B 1 72 ? 9.547 -8.375 12.844 1 98.5 72 GLY B N 1
ATOM 3580 C CA . GLY B 1 72 ? 9.484 -6.941 13.047 1 98.5 72 GLY B CA 1
ATOM 3581 C C . GLY B 1 72 ? 8.617 -6.234 12.023 1 98.5 72 GLY B C 1
ATOM 3582 O O . GLY B 1 72 ? 8.25 -5.07 12.211 1 98.5 72 GLY B O 1
ATOM 3583 N N . LEU B 1 73 ? 8.234 -6.941 10.961 1 98.81 73 LEU B N 1
ATOM 3584 C CA . LEU B 1 73 ? 7.508 -6.316 9.859 1 98.81 73 LEU B CA 1
ATOM 3585 C C . LEU B 1 73 ? 6.445 -7.262 9.305 1 98.81 73 LEU B C 1
ATOM 3587 O O . LEU B 1 73 ? 6.715 -8.445 9.094 1 98.81 73 LEU B O 1
ATOM 3591 N N . LEU B 1 74 ? 5.223 -6.801 9.18 1 98.88 74 LEU B N 1
ATOM 3592 C CA . LEU B 1 74 ? 4.121 -7.504 8.523 1 98.88 74 LEU B CA 1
ATOM 3593 C C . LEU B 1 74 ? 3.531 -6.668 7.398 1 98.88 74 LEU B C 1
ATOM 3595 O O . LEU B 1 74 ? 3.053 -5.555 7.629 1 98.88 74 LEU B O 1
ATOM 3599 N N . ILE B 1 75 ? 3.59 -7.207 6.152 1 98.94 75 ILE B N 1
ATOM 3600 C CA . ILE B 1 75 ? 3.033 -6.492 5.008 1 98.94 75 ILE B CA 1
ATOM 3601 C C . ILE B 1 75 ? 1.942 -7.34 4.352 1 98.94 75 ILE B C 1
ATOM 3603 O O . ILE B 1 75 ? 2.143 -8.531 4.094 1 98.94 75 ILE B O 1
ATOM 3607 N N . PHE B 1 76 ? 0.792 -6.777 4.191 1 98.88 76 PHE B N 1
ATOM 3608 C CA . PHE B 1 76 ? -0.291 -7.383 3.424 1 98.88 76 PHE B CA 1
ATOM 3609 C C . PHE B 1 76 ? -0.404 -6.738 2.047 1 98.88 76 PHE B C 1
ATOM 3611 O O . PHE B 1 76 ? -0.594 -5.523 1.938 1 98.88 76 PHE B O 1
ATOM 3618 N N . ALA B 1 77 ? -0.221 -7.504 0.953 1 98.81 77 ALA B N 1
ATOM 3619 C CA . ALA B 1 77 ? -0.306 -7.039 -0.43 1 98.81 77 ALA B CA 1
ATOM 3620 C C . ALA B 1 77 ? -1.58 -7.543 -1.101 1 98.81 77 ALA B C 1
ATOM 3622 O O . ALA B 1 77 ? -1.839 -8.75 -1.131 1 98.81 77 ALA B O 1
ATOM 3623 N N . THR B 1 78 ? -2.389 -6.598 -1.694 1 98.19 78 THR B N 1
ATOM 3624 C CA . THR B 1 78 ? -3.648 -7.051 -2.273 1 98.19 78 THR B CA 1
ATOM 3625 C C . THR B 1 78 ? -4.23 -5.988 -3.201 1 98.19 78 THR B C 1
ATOM 3627 O O . THR B 1 78 ? -3.953 -4.797 -3.043 1 98.19 78 THR B O 1
ATOM 3630 N N . GLU B 1 79 ? -4.887 -6.441 -4.227 1 94.31 79 GLU B N 1
ATOM 3631 C CA . GLU B 1 79 ? -5.789 -5.598 -5.004 1 94.31 79 GLU B CA 1
ATOM 3632 C C . GLU B 1 79 ? -7.238 -5.797 -4.57 1 94.31 79 GLU B C 1
ATOM 3634 O O . GLU B 1 79 ? -8.125 -5.059 -5 1 94.31 79 GLU B O 1
ATOM 3639 N N . SER B 1 80 ? -7.496 -6.773 -3.742 1 95.5 80 SER B N 1
ATOM 3640 C CA . SER B 1 80 ? -8.812 -7.094 -3.201 1 95.5 80 SER B CA 1
ATOM 3641 C C . SER B 1 80 ? -8.984 -6.523 -1.799 1 95.5 80 SER B C 1
ATOM 3643 O O . SER B 1 80 ? -9.422 -7.227 -0.885 1 95.5 80 SER B O 1
ATOM 3645 N N . GLY B 1 81 ? -8.586 -5.266 -1.671 1 93.19 81 GLY B N 1
ATOM 3646 C CA . GLY B 1 81 ? -8.672 -4.633 -0.363 1 93.19 81 GLY B CA 1
ATOM 3647 C C . GLY B 1 81 ? -10.094 -4.488 0.14 1 93.19 81 GLY B C 1
ATOM 3648 O O . GLY B 1 81 ? -11.039 -4.418 -0.654 1 93.19 81 GLY B O 1
ATOM 3649 N N . ILE B 1 82 ? -10.273 -4.418 1.464 1 93.38 82 ILE B N 1
ATOM 3650 C CA . ILE B 1 82 ? -11.602 -4.434 2.066 1 93.38 82 ILE B CA 1
ATOM 3651 C C . ILE B 1 82 ? -11.938 -3.049 2.613 1 93.38 82 ILE B C 1
ATOM 3653 O O . ILE B 1 82 ? -13.078 -2.791 3.006 1 93.38 82 ILE B O 1
ATOM 3657 N N . ASP B 1 83 ? -11.008 -2.215 2.654 1 93.75 83 ASP B N 1
ATOM 3658 C CA . ASP B 1 83 ? -11.109 -0.9 3.277 1 93.75 83 ASP B CA 1
ATOM 3659 C C . ASP B 1 83 ? -10.133 0.088 2.641 1 93.75 83 ASP B C 1
ATOM 3661 O O . ASP B 1 83 ? -9.031 -0.29 2.25 1 93.75 83 ASP B O 1
ATOM 3665 N N . GLN B 1 84 ? -10.523 1.395 2.549 1 93.94 84 GLN B N 1
ATOM 3666 C CA . GLN B 1 84 ? -9.672 2.408 1.938 1 93.94 84 GLN B CA 1
ATOM 3667 C C . GLN B 1 84 ? -8.695 2.992 2.955 1 93.94 84 GLN B C 1
ATOM 3669 O O . GLN B 1 84 ? -7.715 3.645 2.58 1 93.94 84 GLN B O 1
ATOM 3674 N N . SER B 1 85 ? -8.938 2.791 4.18 1 94.31 85 SER B N 1
ATOM 3675 C CA . SER B 1 85 ? -8.125 3.398 5.223 1 94.31 85 SER B CA 1
ATOM 3676 C C . SER B 1 85 ? -7.371 2.342 6.023 1 94.31 85 SER B C 1
ATOM 3678 O O . SER B 1 85 ? -6.141 2.371 6.098 1 94.31 85 SER B O 1
ATOM 3680 N N . LYS B 1 86 ? -8.07 1.413 6.57 1 95.19 86 LYS B N 1
ATOM 3681 C CA . LYS B 1 86 ? -7.527 0.399 7.465 1 95.19 86 LYS B CA 1
ATOM 3682 C C . LYS B 1 86 ? -6.871 -0.732 6.676 1 95.19 86 LYS B C 1
ATOM 3684 O O . LYS B 1 86 ? -7.438 -1.229 5.703 1 95.19 86 LYS B O 1
ATOM 3689 N N . SER B 1 87 ? -5.707 -1.132 7.086 1 96.75 87 SER B N 1
ATOM 3690 C CA . SER B 1 87 ? -4.984 -2.215 6.426 1 96.75 87 SER B CA 1
ATOM 3691 C C . SER B 1 87 ? -5.543 -3.576 6.824 1 96.75 87 SER B C 1
ATOM 3693 O O . SER B 1 87 ? -5.926 -3.783 7.98 1 96.75 87 SER B O 1
ATOM 3695 N N . ALA B 1 88 ? -5.473 -4.5 5.863 1 97.5 88 ALA B N 1
ATOM 3696 C CA . ALA B 1 88 ? -5.875 -5.883 6.117 1 97.5 88 ALA B CA 1
ATOM 3697 C C . ALA B 1 88 ? -4.914 -6.566 7.082 1 97.5 88 ALA B C 1
ATOM 3699 O O . ALA B 1 88 ? -5.297 -7.5 7.789 1 97.5 88 ALA B O 1
ATOM 3700 N N . SER B 1 89 ? -3.68 -6.102 7.125 1 98.06 89 SER B N 1
ATOM 3701 C CA . SER B 1 89 ? -2.635 -6.723 7.93 1 98.06 89 SER B CA 1
ATOM 3702 C C . SER B 1 89 ? -3.002 -6.715 9.406 1 98.06 89 SER B C 1
ATOM 3704 O O . SER B 1 89 ? -2.602 -7.609 10.156 1 98.06 89 SER B O 1
ATOM 3706 N N . LEU B 1 90 ? -3.766 -5.75 9.852 1 97.94 90 LEU B N 1
ATOM 3707 C CA . LEU B 1 90 ? -4.117 -5.637 11.266 1 97.94 90 LEU B CA 1
ATOM 3708 C C . LEU B 1 90 ? -5.062 -6.754 11.68 1 97.94 90 LEU B C 1
ATOM 3710 O O . LEU B 1 90 ? -5.012 -7.227 12.82 1 97.94 90 LEU B O 1
ATOM 3714 N N . PHE B 1 91 ? -5.957 -7.219 10.781 1 97.69 91 PHE B N 1
ATOM 3715 C CA . PHE B 1 91 ? -6.828 -8.352 11.055 1 97.69 91 PHE B CA 1
ATOM 3716 C C . PHE B 1 91 ? -6.02 -9.641 11.18 1 97.69 91 PHE B C 1
ATOM 3718 O O . PHE B 1 91 ? -6.293 -10.469 12.055 1 97.69 91 PHE B O 1
ATOM 3725 N N . VAL B 1 92 ? -5.047 -9.773 10.297 1 98.5 92 VAL B N 1
ATOM 3726 C CA . VAL B 1 92 ? -4.168 -10.938 10.344 1 98.5 92 VAL B CA 1
ATOM 3727 C C . VAL B 1 92 ? -3.41 -10.961 11.664 1 98.5 92 VAL B C 1
ATOM 3729 O O . VAL B 1 92 ? -3.293 -12.008 12.305 1 98.5 92 VAL B O 1
ATOM 3732 N N . LYS B 1 93 ? -2.83 -9.812 12 1 98.06 93 LYS B N 1
ATOM 3733 C CA . LYS B 1 93 ? -2.072 -9.688 13.242 1 98.06 93 LYS B CA 1
ATOM 3734 C C . LYS B 1 93 ? -2.898 -10.148 14.445 1 98.06 93 LYS B C 1
ATOM 3736 O O . LYS B 1 93 ? -2.408 -10.906 15.289 1 98.06 93 LYS B O 1
ATOM 3741 N N . GLU B 1 94 ? -4.125 -9.648 14.5 1 97.75 94 GLU B N 1
ATOM 3742 C CA . GLU B 1 94 ? -4.984 -10.039 15.617 1 97.75 94 GLU B CA 1
ATOM 3743 C C . GLU B 1 94 ? -5.281 -11.531 15.594 1 97.75 94 GLU B C 1
ATOM 3745 O O . GLU B 1 94 ? -5.156 -12.211 16.625 1 97.75 94 GLU B O 1
ATOM 3750 N N . ALA B 1 95 ? -5.738 -12.031 14.445 1 98.12 95 ALA B N 1
ATOM 3751 C CA . ALA B 1 95 ? -6.137 -13.43 14.312 1 98.12 95 ALA B CA 1
ATOM 3752 C C . ALA B 1 95 ? -5.008 -14.359 14.734 1 98.12 95 ALA B C 1
ATOM 3754 O O . ALA B 1 95 ? -5.254 -15.406 15.344 1 98.12 95 ALA B O 1
ATOM 3755 N N . LEU B 1 96 ? -3.777 -14 14.398 1 98.25 96 LEU B N 1
ATOM 3756 C CA . LEU B 1 96 ? -2.643 -14.891 14.617 1 98.25 96 LEU B CA 1
ATOM 3757 C C . LEU B 1 96 ? -1.863 -14.484 15.859 1 98.25 96 LEU B C 1
ATOM 3759 O O . LEU B 1 96 ? -0.772 -15 16.109 1 98.25 96 LEU B O 1
ATOM 3763 N N . ASN B 1 97 ? -2.355 -13.523 16.625 1 97.81 97 ASN B N 1
ATOM 3764 C CA . ASN B 1 97 ? -1.785 -13.07 17.875 1 97.81 97 ASN B CA 1
ATOM 3765 C C . ASN B 1 97 ? -0.327 -12.648 17.719 1 97.81 97 ASN B C 1
ATOM 3767 O O . ASN B 1 97 ? 0.544 -13.117 18.453 1 97.81 97 ASN B O 1
ATOM 3771 N N . LEU B 1 98 ? -0.053 -11.828 16.75 1 98.44 98 LEU B N 1
ATOM 3772 C CA . LEU B 1 98 ? 1.3 -11.32 16.531 1 98.44 98 LEU B CA 1
ATOM 3773 C C . LEU B 1 98 ? 1.628 -10.203 17.516 1 98.44 98 LEU B C 1
ATOM 3775 O O . LEU B 1 98 ? 0.726 -9.531 18.016 1 98.44 98 LEU B O 1
ATOM 3779 N N . PRO B 1 99 ? 2.893 -9.945 17.75 1 97.75 99 PRO B N 1
ATOM 3780 C CA . PRO B 1 99 ? 3.297 -8.984 18.781 1 97.75 99 PRO B CA 1
ATOM 3781 C C . PRO B 1 99 ? 2.877 -7.559 18.453 1 97.75 99 PRO B C 1
ATOM 3783 O O . PRO B 1 99 ? 2.908 -7.152 17.297 1 97.75 99 PRO B O 1
ATOM 3786 N N . ALA B 1 100 ? 2.639 -6.746 19.453 1 97.31 100 ALA B N 1
ATOM 3787 C CA . ALA B 1 100 ? 2.162 -5.371 19.328 1 97.31 100 ALA B CA 1
ATOM 3788 C C . ALA B 1 100 ? 3.238 -4.473 18.719 1 97.31 100 ALA B C 1
ATOM 3790 O O . ALA B 1 100 ? 2.93 -3.469 18.078 1 97.31 100 ALA B O 1
ATOM 3791 N N . ARG B 1 101 ? 4.434 -4.805 18.812 1 96.94 101 ARG B N 1
ATOM 3792 C CA . ARG B 1 101 ? 5.543 -3.939 18.453 1 96.94 101 ARG B CA 1
ATOM 3793 C C . ARG B 1 101 ? 5.809 -3.996 16.953 1 96.94 101 ARG B C 1
ATOM 3795 O O . ARG B 1 101 ? 6.613 -3.223 16.422 1 96.94 101 ARG B O 1
ATOM 3802 N N . ILE B 1 102 ? 5.223 -4.938 16.266 1 97.56 102 ILE B N 1
ATOM 3803 C CA . ILE B 1 102 ? 5.586 -5.094 14.859 1 97.56 102 ILE B CA 1
ATOM 3804 C C . ILE B 1 102 ? 4.992 -3.945 14.047 1 97.56 102 ILE B C 1
ATOM 3806 O O . ILE B 1 102 ? 3.881 -3.488 14.32 1 97.56 102 ILE B O 1
ATOM 3810 N N . ARG B 1 103 ? 5.746 -3.4 13.141 1 98.06 103 ARG B N 1
ATOM 3811 C CA . ARG B 1 103 ? 5.215 -2.484 12.133 1 98.06 103 ARG B CA 1
ATOM 3812 C C . ARG B 1 103 ? 4.391 -3.234 11.094 1 98.06 103 ARG B C 1
ATOM 3814 O O . ARG B 1 103 ? 4.781 -4.312 10.641 1 98.06 103 ARG B O 1
ATOM 3821 N N . THR B 1 104 ? 3.252 -2.744 10.695 1 98.25 104 THR B N 1
ATOM 3822 C CA . THR B 1 104 ? 2.436 -3.441 9.711 1 98.25 104 THR B CA 1
ATOM 3823 C C . THR B 1 104 ? 1.695 -2.447 8.82 1 98.25 104 THR B C 1
ATOM 3825 O O . THR B 1 104 ? 1.315 -1.365 9.266 1 98.25 104 THR B O 1
ATOM 3828 N N . PHE B 1 105 ? 1.522 -2.754 7.543 1 98.69 105 PHE B N 1
ATOM 3829 C CA . PHE B 1 105 ? 0.811 -1.922 6.578 1 98.69 105 PHE B CA 1
ATOM 3830 C C . PHE B 1 105 ? 0.427 -2.73 5.348 1 98.69 105 PHE B C 1
ATOM 3832 O O . PHE B 1 105 ? 0.651 -3.941 5.297 1 98.69 105 PHE B O 1
ATOM 3839 N N . GLU B 1 106 ? -0.297 -2.141 4.414 1 98.62 106 GLU B N 1
ATOM 3840 C CA . GLU B 1 106 ? -0.779 -2.762 3.182 1 98.62 106 GLU B CA 1
ATOM 3841 C C . GLU B 1 106 ? -0.148 -2.111 1.954 1 98.62 106 GLU B C 1
ATOM 3843 O O . GLU B 1 106 ? 0.051 -0.895 1.922 1 98.62 106 GLU B O 1
ATOM 3848 N N . ILE B 1 107 ? 0.278 -2.939 0.946 1 98.81 107 ILE B N 1
ATOM 3849 C CA . ILE B 1 107 ? 0.854 -2.453 -0.302 1 98.81 107 ILE B CA 1
ATOM 3850 C C . ILE B 1 107 ? -0.073 -2.797 -1.467 1 98.81 107 ILE B C 1
ATOM 3852 O O . ILE B 1 107 ? -0.652 -3.883 -1.507 1 98.81 107 ILE B O 1
ATOM 3856 N N . LYS B 1 108 ? -0.135 -1.778 -2.412 1 97.56 108 LYS B N 1
ATOM 3857 C CA . LYS B 1 108 ? -0.991 -1.945 -3.584 1 97.56 108 LYS B CA 1
ATOM 3858 C C . LYS B 1 108 ? -0.252 -1.562 -4.863 1 97.56 108 LYS B C 1
ATOM 3860 O O . LYS B 1 108 ? 0.291 -0.46 -4.969 1 97.56 108 LYS B O 1
ATOM 3865 N N . GLU B 1 109 ? -0.208 -2.463 -5.844 1 96.44 109 GLU B N 1
ATOM 3866 C CA . GLU B 1 109 ? 0.143 -2.254 -7.242 1 96.44 109 GLU B CA 1
ATOM 3867 C C . GLU B 1 109 ? -0.192 -3.482 -8.086 1 96.44 109 GLU B C 1
ATOM 3869 O O . GLU B 1 109 ? 0.705 -4.145 -8.617 1 96.44 109 GLU B O 1
ATOM 3874 N N . ALA B 1 110 ? -1.521 -3.701 -8.203 1 95.31 110 ALA B N 1
ATOM 3875 C CA . ALA B 1 110 ? -2.041 -4.871 -8.906 1 95.31 110 ALA B CA 1
ATOM 3876 C C . ALA B 1 110 ? -1.228 -6.117 -8.57 1 95.31 110 ALA B C 1
ATOM 3878 O O . ALA B 1 110 ? -0.991 -6.414 -7.398 1 95.31 110 ALA B O 1
ATOM 3879 N N . CYS B 1 111 ? -0.9 -6.91 -9.562 1 97.25 111 CYS B N 1
ATOM 3880 C CA . CYS B 1 111 ? -0.272 -8.203 -9.312 1 97.25 111 CYS B CA 1
ATOM 3881 C C . CYS B 1 111 ? 1.182 -8.031 -8.891 1 97.25 111 CYS B C 1
ATOM 3883 O O . CYS B 1 111 ? 1.824 -8.984 -8.453 1 97.25 111 CYS B O 1
ATOM 3885 N N . PHE B 1 112 ? 1.742 -6.816 -8.875 1 98.38 112 PHE B N 1
ATOM 3886 C CA . PHE B 1 112 ? 3.129 -6.57 -8.5 1 98.38 112 PHE B CA 1
ATOM 3887 C C . PHE B 1 112 ? 3.256 -6.383 -6.988 1 98.38 112 PHE B C 1
ATOM 3889 O O . PHE B 1 112 ? 4.363 -6.414 -6.445 1 98.38 112 PHE B O 1
ATOM 3896 N N . ALA B 1 113 ? 2.238 -6.27 -6.266 1 98.69 113 ALA B N 1
ATOM 3897 C CA . ALA B 1 113 ? 2.24 -5.805 -4.879 1 98.69 113 ALA B CA 1
ATOM 3898 C C . ALA B 1 113 ? 3.039 -6.75 -3.986 1 98.69 113 ALA B C 1
ATOM 3900 O O . ALA B 1 113 ? 3.748 -6.305 -3.08 1 98.69 113 ALA B O 1
ATOM 3901 N N . LEU B 1 114 ? 2.92 -8 -4.164 1 98.88 114 LEU B N 1
ATOM 3902 C CA . LEU B 1 114 ? 3.662 -8.914 -3.297 1 98.88 114 LEU B CA 1
ATOM 3903 C C . LEU B 1 114 ? 5.152 -8.875 -3.617 1 98.88 114 LEU B C 1
ATOM 3905 O O . LEU B 1 114 ? 5.988 -9.039 -2.725 1 98.88 114 LEU B O 1
ATOM 3909 N N . THR B 1 115 ? 5.52 -8.703 -4.891 1 98.88 115 THR B N 1
ATOM 3910 C CA . THR B 1 115 ? 6.926 -8.523 -5.23 1 98.88 115 THR B CA 1
ATOM 3911 C C . THR B 1 115 ? 7.477 -7.242 -4.609 1 98.88 115 THR B C 1
ATOM 3913 O O . THR B 1 115 ? 8.594 -7.227 -4.086 1 98.88 115 THR B O 1
ATOM 3916 N N . ALA B 1 116 ? 6.652 -6.156 -4.691 1 98.81 116 ALA B N 1
ATOM 3917 C CA . ALA B 1 116 ? 7.059 -4.953 -3.973 1 98.81 116 ALA B CA 1
ATOM 3918 C C . ALA B 1 116 ? 7.32 -5.258 -2.5 1 98.81 116 ALA B C 1
ATOM 3920 O O . ALA B 1 116 ? 8.312 -4.797 -1.93 1 98.81 116 ALA B O 1
ATOM 3921 N N . SER B 1 117 ? 6.445 -6.043 -1.892 1 98.94 117 SER B N 1
ATOM 3922 C CA . SER B 1 117 ? 6.57 -6.414 -0.486 1 98.94 117 SER B CA 1
ATOM 3923 C C . SER B 1 117 ? 7.836 -7.227 -0.241 1 98.94 117 SER B C 1
ATOM 3925 O O . SER B 1 117 ? 8.5 -7.062 0.787 1 98.94 117 SER B O 1
ATOM 3927 N N . LEU B 1 118 ? 8.148 -8.094 -1.154 1 98.94 118 LEU B N 1
ATOM 3928 C CA . LEU B 1 118 ? 9.344 -8.914 -1.025 1 98.94 118 LEU B CA 1
ATOM 3929 C C . LEU B 1 118 ? 10.602 -8.055 -1.032 1 98.94 118 LEU B C 1
ATOM 3931 O O . LEU B 1 118 ? 11.508 -8.266 -0.226 1 98.94 118 LEU B O 1
ATOM 3935 N N . GLN B 1 119 ? 10.68 -7.125 -1.956 1 98.75 119 GLN B N 1
ATOM 3936 C CA . GLN B 1 119 ? 11.828 -6.23 -2.043 1 98.75 119 GLN B CA 1
ATOM 3937 C C . GLN B 1 119 ? 11.938 -5.352 -0.798 1 98.75 119 GLN B C 1
ATOM 3939 O O . GLN B 1 119 ? 13.039 -5.121 -0.289 1 98.75 119 GLN B O 1
ATOM 3944 N N . VAL B 1 120 ? 10.766 -4.855 -0.293 1 98.81 120 VAL B N 1
ATOM 3945 C CA . VAL B 1 120 ? 10.742 -4.074 0.938 1 98.81 120 VAL B CA 1
ATOM 3946 C C . VAL B 1 120 ? 11.234 -4.926 2.104 1 98.81 120 VAL B C 1
ATOM 3948 O O . VAL B 1 120 ? 12.055 -4.473 2.908 1 98.81 120 VAL B O 1
ATOM 3951 N N . ALA B 1 121 ? 10.75 -6.125 2.195 1 98.88 121 ALA B N 1
ATOM 3952 C CA . ALA B 1 121 ? 11.133 -7.035 3.27 1 98.88 121 ALA B CA 1
ATOM 3953 C C . ALA B 1 121 ? 12.633 -7.336 3.227 1 98.88 121 ALA B C 1
ATOM 3955 O O . ALA B 1 121 ? 13.289 -7.402 4.27 1 98.88 121 ALA B O 1
ATOM 3956 N N . ARG B 1 122 ? 13.148 -7.574 2.029 1 98.62 122 ARG B N 1
ATOM 3957 C CA . ARG B 1 122 ? 14.57 -7.832 1.872 1 98.62 122 ARG B CA 1
ATOM 3958 C C . ARG B 1 122 ? 15.406 -6.668 2.4 1 98.62 122 ARG B C 1
ATOM 3960 O O . ARG B 1 122 ? 16.375 -6.875 3.141 1 98.62 122 ARG B O 1
ATOM 3967 N N . ASP B 1 123 ? 15.07 -5.445 1.998 1 98.19 123 ASP B N 1
ATOM 3968 C CA . ASP B 1 123 ? 15.773 -4.258 2.463 1 98.19 123 ASP B CA 1
ATOM 3969 C C . ASP B 1 123 ? 15.625 -4.086 3.973 1 98.19 123 ASP B C 1
ATOM 3971 O O . ASP B 1 123 ? 16.562 -3.658 4.648 1 98.19 123 ASP B O 1
ATOM 3975 N N . TYR B 1 124 ? 14.422 -4.383 4.523 1 98.56 124 TYR B N 1
ATOM 3976 C CA . TYR B 1 124 ? 14.172 -4.301 5.961 1 98.56 124 TYR B CA 1
ATOM 3977 C C . TYR B 1 124 ? 15.102 -5.23 6.727 1 98.56 124 TYR B C 1
ATOM 3979 O O . TYR B 1 124 ? 15.742 -4.812 7.699 1 98.56 124 TYR B O 1
ATOM 3987 N N . VAL B 1 125 ? 15.148 -6.48 6.277 1 98.5 125 VAL B N 1
ATOM 3988 C CA . VAL B 1 125 ? 15.969 -7.473 6.961 1 98.5 125 VAL B CA 1
ATOM 3989 C C . VAL B 1 125 ? 17.438 -7.074 6.879 1 98.5 125 VAL B C 1
ATOM 3991 O O . VAL B 1 125 ? 18.203 -7.266 7.832 1 98.5 125 VAL B O 1
ATOM 3994 N N . ARG B 1 126 ? 17.844 -6.547 5.719 1 97.12 126 ARG B N 1
ATOM 3995 C CA . ARG B 1 126 ? 19.219 -6.082 5.562 1 97.12 126 ARG B CA 1
ATOM 3996 C C . ARG B 1 126 ? 19.531 -4.961 6.547 1 97.12 126 ARG B C 1
ATOM 3998 O O . ARG B 1 126 ? 20.625 -4.91 7.113 1 97.12 126 ARG B O 1
ATOM 4005 N N . ALA B 1 127 ? 18.578 -4.043 6.758 1 95.62 127 ALA B N 1
ATOM 4006 C CA . ALA B 1 127 ? 18.766 -2.867 7.602 1 95.62 127 ALA B CA 1
ATOM 4007 C C . ALA B 1 127 ? 18.594 -3.215 9.078 1 95.62 127 ALA B C 1
ATOM 4009 O O . ALA B 1 127 ? 19.031 -2.469 9.953 1 95.62 127 ALA B O 1
ATOM 4010 N N . HIS B 1 128 ? 17.922 -4.336 9.375 1 96.06 128 HIS B N 1
ATOM 4011 C CA . HIS B 1 128 ? 17.625 -4.766 10.734 1 96.06 128 HIS B CA 1
ATOM 4012 C C . HIS B 1 128 ? 18.062 -6.211 10.961 1 96.06 128 HIS B C 1
ATOM 4014 O O . HIS B 1 128 ? 17.234 -7.102 11.117 1 96.06 128 HIS B O 1
ATOM 4020 N N . PRO B 1 129 ? 19.312 -6.359 11.148 1 93.44 129 PRO B N 1
ATOM 4021 C CA . PRO B 1 129 ? 19.812 -7.727 11.312 1 93.44 129 PRO B CA 1
ATOM 4022 C C . PRO B 1 129 ? 19.094 -8.492 12.422 1 93.44 129 PRO B C 1
ATOM 4024 O O . PRO B 1 129 ? 18.781 -7.918 13.461 1 93.44 129 PRO B O 1
ATOM 4027 N N . HIS B 1 130 ? 18.797 -9.703 12.211 1 93.62 130 HIS B N 1
ATOM 4028 C CA . HIS B 1 130 ? 18.172 -10.656 13.125 1 93.62 130 HIS B CA 1
ATOM 4029 C C . HIS B 1 130 ? 16.656 -10.5 13.156 1 93.62 130 HIS B C 1
ATOM 4031 O O . HIS B 1 130 ? 15.961 -11.297 13.781 1 93.62 130 HIS B O 1
ATOM 4037 N N . HIS B 1 131 ? 16.203 -9.477 12.5 1 97.25 131 HIS B N 1
ATOM 4038 C CA . HIS B 1 131 ? 14.75 -9.352 12.383 1 97.25 131 HIS B CA 1
ATOM 4039 C C . HIS B 1 131 ? 14.234 -10.047 11.125 1 97.25 131 HIS B C 1
ATOM 4041 O O . HIS B 1 131 ? 14.961 -10.148 10.133 1 97.25 131 HIS B O 1
ATOM 4047 N N . SER B 1 132 ? 13.047 -10.547 11.211 1 98.75 132 SER B N 1
ATOM 4048 C CA . SER B 1 132 ? 12.383 -11.141 10.055 1 98.75 132 SER B CA 1
ATOM 4049 C C . SER B 1 132 ? 11.172 -10.32 9.633 1 98.75 132 SER B C 1
ATOM 4051 O O . SER B 1 132 ? 10.742 -9.414 10.359 1 98.75 132 SER B O 1
ATOM 4053 N N . ALA B 1 133 ? 10.734 -10.57 8.438 1 98.88 133 ALA B N 1
ATOM 4054 C CA . ALA B 1 133 ? 9.555 -9.93 7.879 1 98.88 133 ALA B CA 1
ATOM 4055 C C . ALA B 1 133 ? 8.578 -10.961 7.32 1 98.88 133 ALA B C 1
ATOM 4057 O O . ALA B 1 133 ? 8.992 -11.953 6.711 1 98.88 133 ALA B O 1
ATOM 4058 N N . MET B 1 134 ? 7.344 -10.773 7.59 1 98.94 134 MET B N 1
ATOM 4059 C CA . MET B 1 134 ? 6.258 -11.594 7.055 1 98.94 134 MET B CA 1
ATOM 4060 C C . MET B 1 134 ? 5.473 -10.828 5.992 1 98.94 134 MET B C 1
ATOM 4062 O O . MET B 1 134 ? 5 -9.719 6.242 1 98.94 134 MET B O 1
ATOM 4066 N N . ILE B 1 135 ? 5.363 -11.422 4.777 1 98.94 135 ILE B N 1
ATOM 4067 C CA . ILE B 1 135 ? 4.633 -10.766 3.693 1 98.94 135 ILE B CA 1
ATOM 4068 C C . ILE B 1 135 ? 3.547 -11.703 3.166 1 98.94 135 ILE B C 1
ATOM 4070 O O . ILE B 1 135 ? 3.746 -12.914 3.096 1 98.94 135 ILE B O 1
ATOM 4074 N N . ILE B 1 136 ? 2.406 -11.133 2.885 1 98.94 136 ILE B N 1
ATOM 4075 C CA . ILE B 1 136 ? 1.234 -11.898 2.477 1 98.94 136 ILE B CA 1
ATOM 4076 C C . ILE B 1 136 ? 0.66 -11.312 1.188 1 98.94 136 ILE B C 1
ATOM 4078 O O . ILE B 1 136 ? 0.444 -10.109 1.088 1 98.94 136 ILE B O 1
ATOM 4082 N N . GLY B 1 137 ? 0.528 -12.094 0.14 1 98.94 137 GLY B N 1
ATOM 4083 C CA . GLY B 1 137 ? -0.275 -11.789 -1.032 1 98.94 137 GLY B CA 1
ATOM 4084 C C . GLY B 1 137 ? -1.589 -12.547 -1.073 1 98.94 137 GLY B C 1
ATOM 4085 O O . GLY B 1 137 ? -1.607 -13.773 -0.949 1 98.94 137 GLY B O 1
ATOM 4086 N N . SER B 1 138 ? -2.717 -11.844 -1.21 1 98.88 138 SER B N 1
ATOM 4087 C CA . SER B 1 138 ? -4.031 -12.469 -1.16 1 98.88 138 SER B CA 1
ATOM 4088 C C . SER B 1 138 ? -5.043 -11.711 -2.012 1 98.88 138 SER B C 1
ATOM 4090 O O . SER B 1 138 ? -5.207 -10.5 -1.857 1 98.88 138 SER B O 1
ATOM 4092 N N . ASP B 1 139 ? -5.719 -12.508 -2.912 1 98.69 139 ASP B N 1
ATOM 4093 C CA . ASP B 1 139 ? -6.633 -11.805 -3.812 1 98.69 139 ASP B CA 1
ATOM 4094 C C . ASP B 1 139 ? -7.738 -12.734 -4.305 1 98.69 139 ASP B C 1
ATOM 4096 O O . ASP B 1 139 ? -7.59 -13.961 -4.262 1 98.69 139 ASP B O 1
ATOM 4100 N N . ILE B 1 140 ? -8.766 -12.18 -4.684 1 98 140 ILE B N 1
ATOM 4101 C CA . ILE B 1 140 ? -9.844 -12.773 -5.469 1 98 140 ILE B CA 1
ATOM 4102 C C . ILE B 1 140 ? -9.938 -12.07 -6.824 1 98 140 ILE B C 1
ATOM 4104 O O . ILE B 1 140 ? -10.227 -10.875 -6.895 1 98 140 ILE B O 1
ATOM 4108 N N . ALA B 1 141 ? -9.641 -12.773 -7.844 1 96.88 141 ALA B N 1
ATOM 4109 C CA . ALA B 1 141 ? -9.727 -12.211 -9.188 1 96.88 141 ALA B CA 1
ATOM 4110 C C . ALA B 1 141 ? -11.172 -12.219 -9.695 1 96.88 141 ALA B C 1
ATOM 4112 O O . ALA B 1 141 ? -11.789 -13.281 -9.805 1 96.88 141 ALA B O 1
ATOM 4113 N N . ARG B 1 142 ? -11.703 -11.047 -10.055 1 94.69 142 ARG B N 1
ATOM 4114 C CA . ARG B 1 142 ? -13.078 -10.906 -10.523 1 94.69 142 ARG B CA 1
ATOM 4115 C C . ARG B 1 142 ? -13.133 -10.102 -11.82 1 94.69 142 ARG B C 1
ATOM 4117 O O . ARG B 1 142 ? -12.883 -8.891 -11.812 1 94.69 142 ARG B O 1
ATOM 4124 N N . TYR B 1 143 ? -13.594 -10.727 -12.82 1 94.06 143 TYR B N 1
ATOM 4125 C CA . TYR B 1 143 ? -13.711 -10.055 -14.109 1 94.06 143 TYR B CA 1
ATOM 4126 C C . TYR B 1 143 ? -15.172 -9.984 -14.555 1 94.06 143 TYR B C 1
ATOM 4128 O O . TYR B 1 143 ? -15.508 -9.211 -15.453 1 94.06 143 TYR B O 1
ATOM 4136 N N . GLY B 1 144 ? -16.031 -10.734 -13.945 1 94 144 GLY B N 1
ATOM 4137 C CA . GLY B 1 144 ? -17.438 -10.734 -14.297 1 94 144 GLY B CA 1
ATOM 4138 C C . GLY B 1 144 ? -17.875 -12.008 -14.984 1 94 144 GLY B C 1
ATOM 4139 O O . GLY B 1 144 ? -17.047 -12.781 -15.477 1 94 144 GLY B O 1
ATOM 4140 N N . LEU B 1 145 ? -19.172 -12.234 -15 1 95.69 145 LEU B N 1
ATOM 4141 C CA . LEU B 1 145 ? -19.75 -13.422 -15.633 1 95.69 145 LEU B CA 1
ATOM 4142 C C . LEU B 1 145 ? -19.859 -13.234 -17.141 1 95.69 145 LEU B C 1
ATOM 4144 O O . LEU B 1 145 ? -20.188 -12.141 -17.609 1 95.69 145 LEU B O 1
ATOM 4148 N N . ALA B 1 146 ? -19.5 -14.281 -17.875 1 95.38 146 ALA B N 1
ATOM 4149 C CA . ALA B 1 146 ? -19.656 -14.32 -19.328 1 95.38 146 ALA B CA 1
ATOM 4150 C C . ALA B 1 146 ? -18.844 -13.219 -20 1 95.38 146 ALA B C 1
ATOM 4152 O O . ALA B 1 146 ? -19.312 -12.609 -20.969 1 95.38 146 ALA B O 1
ATOM 4153 N N . THR B 1 147 ? -17.812 -12.812 -19.359 1 93.69 147 THR B N 1
ATOM 4154 C CA . THR B 1 147 ? -16.844 -11.898 -19.953 1 93.69 147 THR B CA 1
ATOM 4155 C C . THR B 1 147 ? -15.617 -12.656 -20.453 1 93.69 147 THR B C 1
ATOM 4157 O O . THR B 1 147 ? -15.438 -13.836 -20.109 1 93.69 147 THR B O 1
ATOM 4160 N N . ALA B 1 148 ? -14.781 -11.977 -21.188 1 90.62 148 ALA B N 1
ATOM 4161 C CA . ALA B 1 148 ? -13.57 -12.594 -21.719 1 90.62 148 ALA B CA 1
ATOM 4162 C C . ALA B 1 148 ? -12.594 -12.953 -20.609 1 90.62 148 ALA B C 1
ATOM 4164 O O . ALA B 1 148 ? -11.836 -13.914 -20.719 1 90.62 148 ALA B O 1
ATOM 4165 N N . GLY B 1 149 ? -12.648 -12.234 -19.516 1 93.81 149 GLY B N 1
ATOM 4166 C CA . GLY B 1 149 ? -11.727 -12.461 -18.422 1 93.81 149 GLY B CA 1
ATOM 4167 C C . GLY B 1 149 ? -12.227 -13.492 -17.422 1 93.81 149 GLY B C 1
ATOM 4168 O O . GLY B 1 149 ? -11.469 -13.961 -16.578 1 93.81 149 GLY B O 1
ATOM 4169 N N . GLU B 1 150 ? -13.492 -13.938 -17.562 1 96.62 150 GLU B N 1
ATOM 4170 C CA . GLU B 1 150 ? -14.109 -14.844 -16.609 1 96.62 150 GLU B CA 1
ATOM 4171 C C . GLU B 1 150 ? -13.266 -16.094 -16.406 1 96.62 150 GLU B C 1
ATOM 4173 O O . GLU B 1 150 ? -13.094 -16.562 -15.281 1 96.62 150 GLU B O 1
ATOM 4178 N N . VAL B 1 151 ? -12.688 -16.562 -17.422 1 96.12 151 VAL B N 1
ATOM 4179 C CA . VAL B 1 151 ? -12.062 -17.891 -17.453 1 96.12 151 VAL B CA 1
ATOM 4180 C C . VAL B 1 151 ? -10.703 -17.828 -16.766 1 96.12 151 VAL B C 1
ATOM 4182 O O . VAL B 1 151 ? -10.102 -18.875 -16.484 1 96.12 151 VAL B O 1
ATOM 4185 N N . THR B 1 152 ? -10.219 -16.656 -16.391 1 96.31 152 THR B N 1
ATOM 4186 C CA . THR B 1 152 ? -8.914 -16.547 -15.742 1 96.31 152 THR B CA 1
ATOM 4187 C C . THR B 1 152 ? -9.07 -16.281 -14.25 1 96.31 152 THR B C 1
ATOM 4189 O O . THR B 1 152 ? -8.078 -16.188 -13.523 1 96.31 152 THR B O 1
ATOM 4192 N N . GLN B 1 153 ? -10.32 -16.188 -13.812 1 97.69 153 GLN B N 1
ATOM 4193 C CA . GLN B 1 153 ? -10.57 -15.836 -12.414 1 97.69 153 GLN B CA 1
ATOM 4194 C C . GLN B 1 153 ? -9.992 -16.875 -11.469 1 97.69 153 GLN B C 1
ATOM 4196 O O . GLN B 1 153 ? -9.508 -17.922 -11.914 1 97.69 153 GLN B O 1
ATOM 4201 N N . GLY B 1 154 ? -10.039 -16.594 -10.188 1 98.44 154 GLY B N 1
ATOM 4202 C CA . GLY B 1 154 ? -9.539 -17.438 -9.117 1 98.44 154 GLY B CA 1
ATOM 4203 C C . GLY B 1 154 ? -9.477 -16.734 -7.777 1 98.44 154 GLY B C 1
ATOM 4204 O O . GLY B 1 154 ? -9.945 -15.602 -7.645 1 98.44 154 GLY B O 1
ATOM 4205 N N . ALA B 1 155 ? -8.953 -17.438 -6.793 1 98.81 155 ALA B N 1
ATOM 4206 C CA . ALA B 1 155 ? -8.82 -16.906 -5.441 1 98.81 155 ALA B CA 1
ATOM 4207 C C . ALA B 1 155 ? -7.801 -17.688 -4.633 1 98.81 155 ALA B C 1
ATOM 4209 O O . ALA B 1 155 ? -7.742 -18.922 -4.723 1 98.81 155 ALA B O 1
ATOM 4210 N N . GLY B 1 156 ? -7.008 -16.953 -3.924 1 98.81 156 GLY B N 1
ATOM 4211 C CA . GLY B 1 156 ? -6.023 -17.609 -3.084 1 98.81 156 GLY B CA 1
ATOM 4212 C C . GLY B 1 156 ? -5.047 -16.656 -2.434 1 98.81 156 GLY B C 1
ATOM 4213 O O . GLY B 1 156 ? -5.188 -15.438 -2.568 1 98.81 156 GLY B O 1
ATOM 4214 N N . ALA B 1 157 ? -4.125 -17.234 -1.654 1 98.94 157 ALA B N 1
ATOM 4215 C CA . ALA B 1 157 ? -3.162 -16.438 -0.906 1 98.94 157 ALA B CA 1
ATOM 4216 C C . ALA B 1 157 ? -1.835 -17.172 -0.754 1 98.94 157 ALA B C 1
ATOM 4218 O O . ALA B 1 157 ? -1.811 -18.406 -0.646 1 98.94 157 ALA B O 1
ATOM 4219 N N . ILE B 1 158 ? -0.756 -16.453 -0.816 1 98.94 158 ILE B N 1
ATOM 4220 C CA . ILE B 1 158 ? 0.586 -16.891 -0.455 1 98.94 158 ILE B CA 1
ATOM 4221 C C . ILE B 1 158 ? 1.125 -16.031 0.685 1 98.94 158 ILE B C 1
ATOM 4223 O O . ILE B 1 158 ? 0.944 -14.812 0.687 1 98.94 158 ILE B O 1
ATOM 4227 N N . SER B 1 159 ? 1.667 -16.625 1.668 1 98.94 159 SER B N 1
ATOM 4228 C CA . SER B 1 159 ? 2.391 -15.945 2.736 1 98.94 159 SER B CA 1
ATOM 4229 C C . SER B 1 159 ? 3.838 -16.422 2.814 1 98.94 159 SER B C 1
ATOM 4231 O O . SER B 1 159 ? 4.117 -17.609 2.646 1 98.94 159 SER B O 1
ATOM 4233 N N . MET B 1 160 ? 4.777 -15.531 2.992 1 98.94 160 MET B N 1
ATOM 4234 C CA . MET B 1 160 ? 6.191 -15.883 3.062 1 98.94 160 MET B CA 1
ATOM 4235 C C . MET B 1 160 ? 6.867 -15.195 4.246 1 98.94 160 MET B C 1
ATOM 4237 O O . MET B 1 160 ? 6.531 -14.062 4.582 1 98.94 160 MET B O 1
ATOM 4241 N N . LEU B 1 161 ? 7.723 -15.883 4.871 1 98.94 161 LEU B N 1
ATOM 4242 C CA . LEU B 1 161 ? 8.625 -15.305 5.855 1 98.94 161 LEU B CA 1
ATOM 4243 C C . LEU B 1 161 ? 9.992 -15.016 5.238 1 98.94 161 LEU B C 1
ATOM 4245 O O . LEU B 1 161 ? 10.617 -15.906 4.66 1 98.94 161 LEU B O 1
ATOM 4249 N N . ILE B 1 162 ? 10.477 -13.805 5.332 1 98.94 162 ILE B N 1
ATOM 4250 C CA . ILE B 1 162 ? 11.758 -13.367 4.785 1 98.94 162 ILE B CA 1
ATOM 4251 C C . ILE B 1 162 ? 12.75 -13.125 5.922 1 98.94 162 ILE B C 1
ATOM 4253 O O . ILE B 1 162 ? 12.453 -12.391 6.867 1 98.94 162 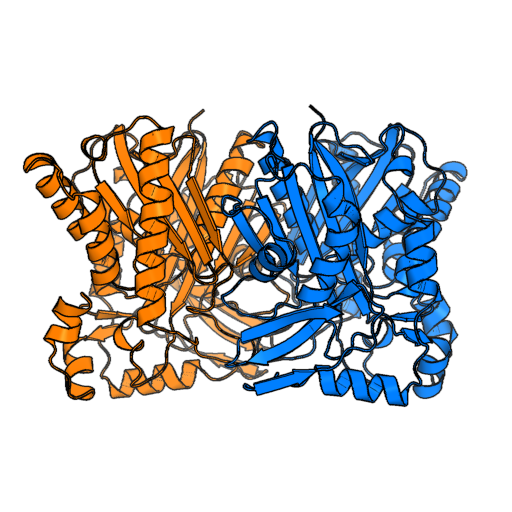ILE B O 1
ATOM 4257 N N . LYS B 1 163 ? 13.844 -13.695 5.891 1 98.25 163 LYS B N 1
ATOM 4258 C CA . LYS B 1 163 ? 14.844 -13.469 6.926 1 98.25 163 LYS B CA 1
ATOM 4259 C C . LYS B 1 163 ? 16.25 -13.766 6.406 1 98.25 163 LYS B C 1
ATOM 4261 O O . LYS B 1 163 ? 16.422 -14.125 5.238 1 98.25 163 LYS B O 1
ATOM 4266 N N . GLU B 1 164 ? 17.281 -13.484 7.207 1 98.12 164 GLU B N 1
ATOM 4267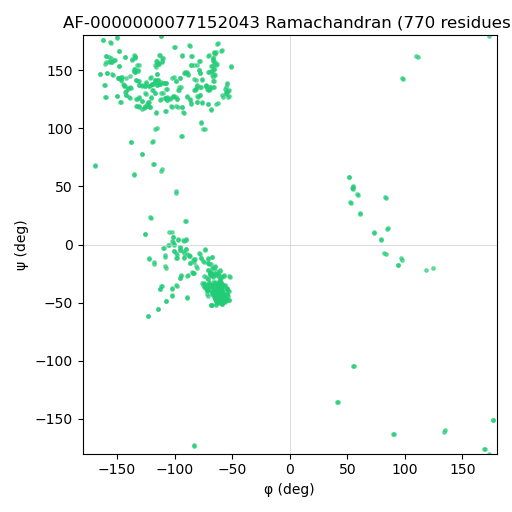 C CA . GLU B 1 164 ? 18.656 -13.891 6.934 1 98.12 164 GLU B CA 1
ATOM 4268 C C . GLU B 1 164 ? 18.812 -15.406 7.035 1 98.12 164 GLU B C 1
ATOM 4270 O O . GLU B 1 164 ? 18.109 -16.062 7.816 1 98.12 164 GLU B O 1
ATOM 4275 N N . ASN B 1 165 ? 19.734 -15.914 6.246 1 97.81 165 ASN B N 1
ATOM 4276 C CA . ASN B 1 165 ? 19.984 -17.359 6.191 1 97.81 165 ASN B CA 1
ATOM 4277 C C . ASN B 1 165 ? 18.703 -18.141 5.969 1 97.81 165 ASN B C 1
ATOM 4279 O O . ASN B 1 165 ? 18.359 -19.016 6.762 1 97.81 165 ASN B O 1
ATOM 4283 N N . PRO B 1 166 ? 18.078 -17.812 4.875 1 98.5 166 PRO B N 1
ATOM 4284 C CA . PRO B 1 166 ? 16.781 -18.438 4.602 1 98.5 166 PRO B CA 1
ATOM 4285 C C . PRO B 1 166 ? 16.891 -19.938 4.359 1 98.5 166 PRO B C 1
ATOM 4287 O O . PRO B 1 166 ? 17.969 -20.438 4.023 1 98.5 166 PRO B O 1
ATOM 4290 N N . ALA B 1 167 ? 15.773 -20.609 4.395 1 98.62 167 ALA B N 1
ATOM 4291 C CA . ALA B 1 167 ? 15.789 -22.078 4.324 1 98.62 167 ALA B CA 1
ATOM 4292 C C . ALA B 1 167 ? 15.219 -22.562 3 1 98.62 167 ALA B C 1
ATOM 4294 O O . ALA B 1 167 ? 15.242 -23.766 2.711 1 98.62 167 ALA B O 1
ATOM 4295 N N . ILE B 1 168 ? 14.742 -21.719 2.123 1 98.88 168 ILE B N 1
ATOM 4296 C CA . ILE B 1 168 ? 14.125 -22.188 0.885 1 98.88 168 ILE B CA 1
ATOM 4297 C C . ILE B 1 168 ? 14.844 -21.562 -0.313 1 98.88 168 ILE B C 1
ATOM 4299 O O . ILE B 1 168 ? 15.422 -22.281 -1.133 1 98.88 168 ILE B O 1
ATOM 4303 N N . ILE B 1 169 ? 14.82 -20.203 -0.417 1 98.94 169 ILE B N 1
ATOM 4304 C CA . ILE B 1 169 ? 15.438 -19.469 -1.517 1 98.94 169 ILE B CA 1
ATOM 4305 C C . ILE B 1 169 ? 16.297 -18.328 -0.963 1 98.94 169 ILE B C 1
ATOM 4307 O O . ILE B 1 169 ? 15.82 -17.531 -0.149 1 98.94 169 ILE B O 1
ATOM 4311 N N . ALA B 1 170 ? 17.531 -18.266 -1.337 1 98.88 170 ALA B N 1
ATOM 4312 C CA . ALA B 1 170 ? 18.375 -17.109 -1.104 1 98.88 170 ALA B CA 1
ATOM 4313 C C . ALA B 1 170 ? 18.328 -16.141 -2.287 1 98.88 170 ALA B C 1
ATOM 4315 O O . ALA B 1 170 ? 18.75 -16.484 -3.393 1 98.88 170 ALA B O 1
ATOM 4316 N N . LEU B 1 171 ? 17.781 -14.969 -2.076 1 98.75 171 LEU B N 1
ATOM 4317 C CA . LEU B 1 171 ? 17.656 -13.984 -3.148 1 98.75 171 LEU B CA 1
ATOM 4318 C C . LEU B 1 171 ? 19.031 -13.438 -3.543 1 98.75 171 LEU B C 1
ATOM 4320 O O . LEU B 1 171 ? 19.859 -13.156 -2.678 1 98.75 171 LEU B O 1
ATOM 4324 N N . GLU B 1 172 ? 19.234 -13.344 -4.785 1 98.06 172 GLU B N 1
ATOM 4325 C CA . GLU B 1 172 ? 20.484 -12.742 -5.266 1 98.06 172 GLU B CA 1
ATOM 4326 C C . GLU B 1 172 ? 20.359 -11.219 -5.355 1 98.06 172 GLU B C 1
ATOM 4328 O O . GLU B 1 172 ? 19.25 -10.688 -5.477 1 98.06 172 GLU B O 1
ATOM 4333 N N . ASP B 1 173 ? 21.484 -10.547 -5.254 1 95.06 173 ASP B N 1
ATOM 4334 C CA . ASP B 1 173 ? 21.484 -9.094 -5.41 1 95.06 173 ASP B CA 1
ATOM 4335 C C . ASP B 1 173 ? 21.219 -8.703 -6.863 1 95.06 173 ASP B C 1
ATOM 4337 O O . ASP B 1 173 ? 21.594 -9.422 -7.789 1 95.06 173 ASP B O 1
ATOM 4341 N N . GLY B 1 174 ? 20.594 -7.605 -6.98 1 93.06 174 GLY B N 1
ATOM 4342 C CA . GLY B 1 174 ? 20.344 -7.062 -8.305 1 93.06 174 GLY B CA 1
ATOM 4343 C C . GLY B 1 174 ? 18.953 -7.379 -8.828 1 93.06 174 GLY B C 1
ATOM 4344 O O . GLY B 1 174 ? 18.406 -8.445 -8.531 1 93.06 174 GLY B O 1
ATOM 4345 N N . HIS B 1 175 ? 18.391 -6.551 -9.484 1 96.88 175 HIS B N 1
ATOM 4346 C CA . HIS B 1 175 ? 17.109 -6.668 -10.18 1 96.88 175 HIS B CA 1
ATOM 4347 C C . HIS B 1 175 ? 17.016 -5.652 -11.312 1 96.88 175 HIS B C 1
ATOM 4349 O O . HIS B 1 175 ? 17.781 -4.688 -11.359 1 96.88 175 HIS B O 1
ATOM 4355 N N . THR B 1 176 ? 16.172 -5.949 -12.258 1 98.12 176 THR B N 1
ATOM 4356 C CA . THR B 1 176 ? 15.766 -4.969 -13.266 1 98.12 176 THR B CA 1
ATOM 4357 C C . THR B 1 176 ? 14.273 -4.672 -13.164 1 98.12 176 THR B C 1
ATOM 4359 O O . THR B 1 176 ? 13.477 -5.566 -12.898 1 98.12 176 THR B O 1
ATOM 4362 N N . SER B 1 177 ? 13.93 -3.434 -13.344 1 98 177 SER B N 1
ATOM 4363 C CA . SER B 1 177 ? 12.539 -3.008 -13.227 1 98 177 SER B CA 1
ATOM 4364 C C . SER B 1 177 ? 12.133 -2.133 -14.406 1 98 177 SER B C 1
ATOM 4366 O O . SER B 1 177 ? 12.984 -1.518 -15.055 1 98 177 SER B O 1
ATOM 4368 N N . HIS B 1 178 ? 10.914 -2.115 -14.695 1 98 178 HIS B N 1
ATOM 4369 C CA . HIS B 1 178 ? 10.289 -1.273 -15.711 1 98 178 HIS B CA 1
ATOM 4370 C C . HIS B 1 178 ? 8.867 -0.882 -15.305 1 98 178 HIS B C 1
ATOM 4372 O O . HIS B 1 178 ? 8.047 -1.746 -14.984 1 98 178 HIS B O 1
ATOM 4378 N N . SER B 1 179 ? 8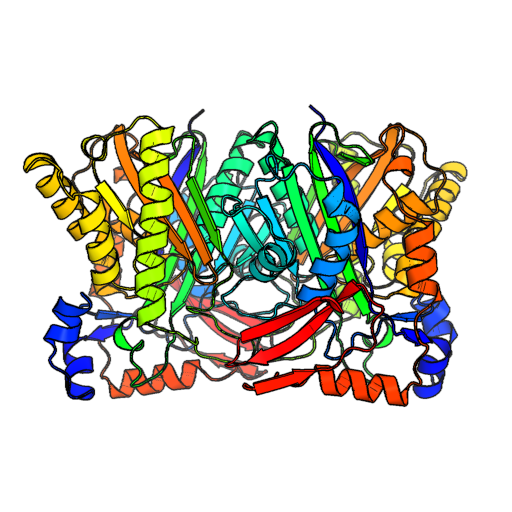.617 0.412 -15.242 1 97.44 179 SER B N 1
ATOM 4379 C CA . SER B 1 179 ? 7.285 0.898 -14.891 1 97.44 179 SER B CA 1
ATOM 4380 C C . SER B 1 179 ? 6.809 1.965 -15.867 1 97.44 179 SER B C 1
ATOM 4382 O O . SER B 1 179 ? 7.609 2.771 -16.359 1 97.44 179 SER B O 1
ATOM 4384 N N . GLU B 1 180 ? 5.578 1.916 -16.188 1 96.56 180 GLU B N 1
ATOM 4385 C CA . GLU B 1 180 ? 4.891 2.861 -17.062 1 96.56 180 GLU B CA 1
ATOM 4386 C C . GLU B 1 180 ? 3.422 3 -16.672 1 96.56 180 GLU B C 1
ATOM 4388 O O . GLU B 1 180 ? 2.783 2.025 -16.281 1 96.56 180 GLU B O 1
ATOM 4393 N N . ASN B 1 181 ? 2.896 4.227 -16.797 1 96.31 181 ASN B N 1
ATOM 4394 C CA . ASN B 1 181 ? 1.469 4.418 -16.562 1 96.31 181 ASN B CA 1
ATOM 4395 C C . ASN B 1 181 ? 0.643 3.938 -17.766 1 96.31 181 ASN B C 1
ATOM 4397 O O . ASN B 1 181 ? 0.552 4.629 -18.781 1 96.31 181 ASN B O 1
ATOM 4401 N N . ILE B 1 182 ? 0.038 2.803 -17.547 1 93.5 182 ILE B N 1
ATOM 4402 C CA . ILE B 1 182 ? -0.805 2.289 -18.625 1 93.5 182 ILE B CA 1
ATOM 4403 C C . ILE B 1 182 ? -2.137 1.811 -18.047 1 93.5 182 ILE B C 1
ATOM 4405 O O . ILE B 1 182 ? -2.252 1.578 -16.844 1 93.5 182 ILE B O 1
ATOM 4409 N N . ASN B 1 183 ? -3.105 1.698 -18.906 1 90.19 183 ASN B N 1
ATOM 4410 C CA . ASN B 1 183 ? -4.441 1.274 -18.484 1 90.19 183 ASN B CA 1
ATOM 4411 C C . ASN B 1 183 ? -4.852 -0.026 -19.172 1 90.19 183 ASN B C 1
ATOM 4413 O O . ASN B 1 183 ? -5.859 -0.067 -19.875 1 90.19 183 ASN B O 1
ATOM 4417 N N . ASP B 1 184 ? -4.16 -1.05 -18.75 1 89.19 184 ASP B N 1
ATOM 4418 C CA . ASP B 1 184 ? -4.441 -2.385 -19.281 1 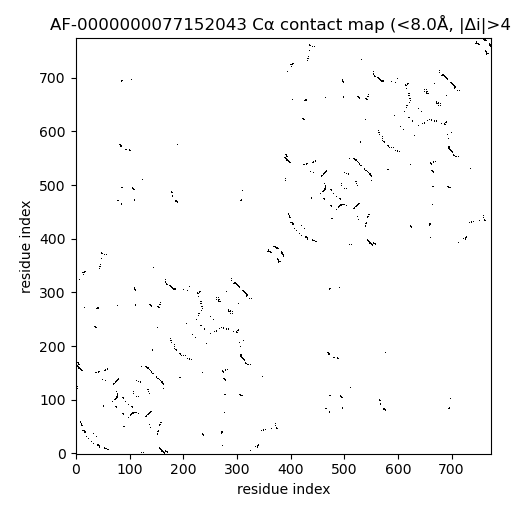89.19 184 ASP B CA 1
ATOM 4419 C C . ASP B 1 184 ? -5.391 -3.146 -18.359 1 89.19 184 ASP B C 1
ATOM 4421 O O . ASP B 1 184 ? -6.055 -4.094 -18.781 1 89.19 184 ASP B O 1
ATOM 4425 N N . PHE B 1 185 ? -5.359 -2.861 -17.141 1 88.69 185 PHE B N 1
ATOM 4426 C CA . PHE B 1 185 ? -6.176 -3.469 -16.094 1 88.69 185 PHE B CA 1
ATOM 4427 C C . PHE B 1 185 ? -6.242 -2.568 -14.867 1 88.69 185 PHE B C 1
ATOM 4429 O O . PHE B 1 185 ? -5.211 -2.125 -14.359 1 88.69 185 PHE B O 1
ATOM 4436 N N . TRP B 1 186 ? -7.34 -2.256 -14.414 1 88.31 186 TRP B N 1
ATOM 4437 C CA . TRP B 1 186 ? -7.57 -1.447 -13.227 1 88.31 186 TRP B CA 1
ATOM 4438 C C . TRP B 1 186 ? -8.977 -1.662 -12.68 1 88.31 186 TRP B C 1
ATOM 4440 O O . TRP B 1 186 ? -9.805 -2.322 -13.32 1 88.31 186 TRP B O 1
ATOM 4450 N N . ARG B 1 187 ? -9.156 -1.276 -11.453 1 90.94 187 ARG B N 1
ATOM 4451 C CA . ARG B 1 187 ? -10.445 -1.453 -10.805 1 90.94 187 ARG B CA 1
ATOM 4452 C C . ARG B 1 187 ? -10.82 -0.224 -9.984 1 90.94 187 ARG B C 1
ATOM 4454 O O . ARG B 1 187 ? -10.594 -0.19 -8.766 1 90.94 187 ARG B O 1
ATOM 4461 N N . PRO B 1 188 ? -11.469 0.731 -10.609 1 86.81 188 PRO B N 1
ATOM 4462 C CA . PRO B 1 188 ? -11.906 1.92 -9.875 1 86.81 188 PRO B CA 1
ATOM 4463 C C . PRO B 1 188 ? -12.688 1.576 -8.602 1 86.81 188 PRO B C 1
ATOM 4465 O O . PRO B 1 188 ? -13.375 0.558 -8.562 1 86.81 188 PRO B O 1
ATOM 4468 N N . ASN B 1 189 ? -12.648 2.467 -7.613 1 85.25 189 ASN B N 1
ATOM 4469 C CA . ASN B 1 189 ? -13.219 2.217 -6.293 1 85.25 189 ASN B CA 1
ATOM 4470 C C . ASN B 1 189 ? -14.711 1.92 -6.371 1 85.25 189 ASN B C 1
ATOM 4472 O O . ASN B 1 189 ? -15.25 1.204 -5.527 1 85.25 189 ASN B O 1
ATOM 4476 N N . ASN B 1 190 ? -15.32 2.428 -7.34 1 81.31 190 ASN B N 1
ATOM 4477 C CA . ASN B 1 190 ? -16.766 2.293 -7.398 1 81.31 190 ASN B CA 1
ATOM 4478 C C . ASN B 1 190 ? -17.188 1.054 -8.188 1 81.31 190 ASN B C 1
ATOM 4480 O O . ASN B 1 190 ? -18.375 0.836 -8.422 1 81.31 190 ASN B O 1
ATOM 4484 N N . LEU B 1 191 ? -16.203 0.279 -8.625 1 80.25 191 LEU B N 1
ATOM 4485 C CA . LEU B 1 191 ? -16.516 -0.94 -9.359 1 80.25 191 LEU B CA 1
ATOM 4486 C C . LEU B 1 191 ? -16.141 -2.176 -8.555 1 80.25 191 LEU B C 1
ATOM 4488 O O . LEU B 1 191 ? -15.055 -2.23 -7.965 1 80.25 191 LEU B O 1
ATOM 4492 N N . ALA B 1 192 ? -17.031 -3.203 -8.625 1 82.56 192 ALA B N 1
ATOM 4493 C CA . ALA B 1 192 ? -16.781 -4.461 -7.922 1 82.56 192 ALA B CA 1
ATOM 4494 C C . ALA B 1 192 ? -15.906 -5.391 -8.766 1 82.56 192 ALA B C 1
ATOM 4496 O O . ALA B 1 192 ? -15.273 -6.305 -8.234 1 82.56 192 ALA B O 1
ATOM 4497 N N . THR B 1 193 ? -15.938 -5.176 -10.055 1 84.44 193 THR B N 1
ATOM 4498 C CA . THR B 1 193 ? -15.148 -5.992 -10.969 1 84.44 193 THR B CA 1
ATOM 4499 C C . THR B 1 193 ? -14.086 -5.148 -11.656 1 84.44 193 THR B C 1
ATOM 4501 O O . THR B 1 193 ? -14.242 -3.936 -11.805 1 84.44 193 THR B O 1
ATOM 4504 N N . ALA B 1 194 ? -13.086 -5.797 -12.086 1 87.94 194 ALA B N 1
ATOM 4505 C CA . ALA B 1 194 ? -11.984 -5.109 -12.758 1 87.94 194 ALA B CA 1
ATOM 4506 C C . ALA B 1 194 ? -12.344 -4.785 -14.211 1 87.94 194 ALA B C 1
ATOM 4508 O O . ALA B 1 194 ? -13.156 -5.48 -14.828 1 87.94 194 ALA B O 1
ATOM 4509 N N . VAL B 1 195 ? -11.766 -3.697 -14.703 1 88.06 195 VAL B N 1
ATOM 4510 C CA . VAL B 1 195 ? -11.766 -3.369 -16.125 1 88.06 195 VAL B CA 1
ATOM 4511 C C . VAL B 1 195 ? -10.461 -3.85 -16.766 1 88.06 195 VAL B C 1
ATOM 4513 O O . VAL B 1 195 ? -9.383 -3.686 -16.188 1 88.06 195 VAL B O 1
ATOM 4516 N N . VAL B 1 196 ? -10.586 -4.539 -17.953 1 88.88 196 VAL B N 1
ATOM 4517 C CA . VAL B 1 196 ? -9.375 -5.082 -18.562 1 88.88 196 VAL B CA 1
ATOM 4518 C C . VAL B 1 196 ? -9.469 -4.953 -20.078 1 88.88 196 VAL B C 1
ATOM 4520 O O . VAL B 1 196 ? -10.547 -5.133 -20.656 1 88.88 196 VAL B O 1
ATOM 4523 N N . ASP B 1 197 ? -8.406 -4.43 -20.688 1 87.56 197 ASP B N 1
ATOM 4524 C CA . ASP B 1 197 ? -8.148 -4.617 -22.109 1 87.56 197 ASP B CA 1
ATOM 4525 C C . ASP B 1 197 ? -7.227 -5.809 -22.359 1 87.56 197 ASP B C 1
ATOM 4527 O O . ASP B 1 197 ? -6.008 -5.652 -22.422 1 87.56 197 ASP B O 1
ATOM 4531 N N . GLY B 1 198 ? -7.824 -6.949 -22.594 1 85.81 198 GLY B N 1
ATOM 4532 C CA . GLY B 1 198 ? -7.098 -8.211 -22.594 1 85.81 198 GLY B CA 1
ATOM 4533 C C . GLY B 1 198 ? -5.988 -8.25 -23.641 1 85.81 198 GLY B C 1
ATOM 4534 O O . GLY B 1 198 ? -4.883 -8.711 -23.359 1 85.81 198 GLY B O 1
ATOM 4535 N N . HIS B 1 199 ? -6.254 -7.828 -24.812 1 86.44 199 HIS B N 1
ATOM 4536 C CA . HIS B 1 199 ? -5.258 -7.84 -25.891 1 86.44 199 HIS B CA 1
ATOM 4537 C C . HIS B 1 199 ? -4.105 -6.891 -25.578 1 86.44 199 HIS B C 1
ATOM 4539 O O . HIS B 1 199 ? -2.938 -7.262 -25.703 1 86.44 199 HIS B O 1
ATOM 4545 N N . TYR B 1 200 ? -4.461 -5.762 -25.141 1 89.94 200 TYR B N 1
ATOM 4546 C CA . TYR B 1 200 ? -3.445 -4.777 -24.781 1 89.94 200 TYR B CA 1
ATOM 4547 C C . TYR B 1 200 ? -2.611 -5.258 -23.594 1 89.94 200 TYR B C 1
ATOM 4549 O O . TYR B 1 200 ? -1.384 -5.133 -23.609 1 89.94 200 TYR B O 1
ATOM 4557 N N . SER B 1 201 ? -3.266 -5.906 -22.672 1 90.38 201 SER B N 1
ATOM 4558 C CA . SER B 1 201 ? -2.594 -6.402 -21.469 1 90.38 201 SER B CA 1
ATOM 4559 C C . SER B 1 201 ? -1.559 -7.465 -21.812 1 90.38 201 SER B C 1
ATOM 4561 O O . SER B 1 201 ? -0.475 -7.5 -21.234 1 90.38 201 SER B O 1
ATOM 4563 N N . ARG B 1 202 ? -1.909 -8.312 -22.719 1 91.44 202 ARG B N 1
ATOM 4564 C CA . ARG B 1 202 ? -0.997 -9.367 -23.156 1 91.44 202 ARG B CA 1
ATOM 4565 C C . ARG B 1 202 ? 0.251 -8.781 -23.797 1 91.44 202 ARG B C 1
ATOM 4567 O O . ARG B 1 202 ? 1.373 -9.172 -23.469 1 91.44 202 ARG B O 1
ATOM 4574 N N . ASP B 1 203 ? 0.093 -7.852 -24.625 1 94.69 203 ASP B N 1
ATOM 4575 C CA . ASP B 1 203 ? 1.216 -7.242 -25.344 1 94.69 203 ASP B CA 1
ATOM 4576 C C . ASP B 1 203 ? 2.143 -6.512 -24.375 1 94.69 203 ASP B C 1
ATOM 4578 O O . ASP B 1 203 ? 3.367 -6.625 -24.469 1 94.69 203 ASP B O 1
ATOM 4582 N N . VAL B 1 204 ? 1.545 -5.848 -23.5 1 95.44 204 VAL B N 1
ATOM 4583 C CA . VAL B 1 204 ? 2.328 -5.082 -22.531 1 95.44 204 VAL B CA 1
ATOM 4584 C C . VAL B 1 204 ? 3.096 -6.035 -21.609 1 95.44 204 VAL B C 1
ATOM 4586 O O . VAL B 1 204 ? 4.266 -5.797 -21.297 1 95.44 204 VAL B O 1
ATOM 4589 N N . TYR B 1 205 ? 2.422 -7.07 -21.25 1 96.75 205 TYR B N 1
ATOM 4590 C CA . TYR B 1 205 ? 3.051 -8.102 -20.422 1 96.75 205 TYR B CA 1
ATOM 4591 C C . TYR B 1 205 ? 4.32 -8.625 -21.094 1 96.75 205 TYR B C 1
ATOM 4593 O O . TYR B 1 205 ? 5.375 -8.695 -20.453 1 96.75 205 TYR B O 1
ATOM 4601 N N . LEU B 1 206 ? 4.266 -8.938 -22.312 1 98 206 LEU B N 1
ATOM 4602 C CA . LEU B 1 206 ? 5.402 -9.5 -23.031 1 98 206 LEU B CA 1
ATOM 4603 C C . LEU B 1 206 ? 6.48 -8.445 -23.266 1 98 206 LEU B C 1
ATOM 4605 O O . LEU B 1 206 ? 7.672 -8.75 -23.188 1 98 206 LEU B O 1
ATOM 4609 N N . ASP B 1 207 ? 6.078 -7.238 -23.531 1 97.56 207 ASP B N 1
ATOM 4610 C CA . ASP B 1 207 ? 7.031 -6.145 -23.703 1 97.56 207 ASP B CA 1
ATOM 4611 C C . ASP B 1 207 ? 7.789 -5.867 -22.406 1 97.56 207 ASP B C 1
ATOM 4613 O O . ASP B 1 207 ? 8.992 -5.613 -22.438 1 97.56 207 ASP B O 1
ATOM 4617 N N . PHE B 1 208 ? 7.051 -5.895 -21.359 1 98 208 PHE B N 1
ATOM 4618 C CA . PHE B 1 208 ? 7.672 -5.648 -20.062 1 98 208 PHE B CA 1
ATOM 4619 C C . PHE B 1 208 ? 8.617 -6.785 -19.703 1 98 208 PHE B C 1
ATOM 4621 O O . PHE B 1 208 ? 9.664 -6.555 -19.078 1 98 208 PHE B O 1
ATOM 4628 N N . PHE B 1 209 ? 8.273 -8.039 -20.062 1 98.56 209 PHE B N 1
ATOM 4629 C CA . PHE B 1 209 ? 9.188 -9.156 -19.844 1 98.56 209 PHE B CA 1
ATOM 4630 C C . PHE B 1 209 ? 10.5 -8.922 -20.594 1 98.56 209 PHE B C 1
ATOM 4632 O O . PHE B 1 209 ? 11.578 -9.031 -20 1 98.56 209 PHE B O 1
ATOM 4639 N N . LYS B 1 210 ? 10.406 -8.547 -21.812 1 98.31 210 LYS B N 1
ATOM 4640 C CA . LYS B 1 210 ? 11.602 -8.281 -22.594 1 98.31 210 LYS B CA 1
ATOM 4641 C C . LYS B 1 210 ? 12.422 -7.148 -22 1 98.31 210 LYS B 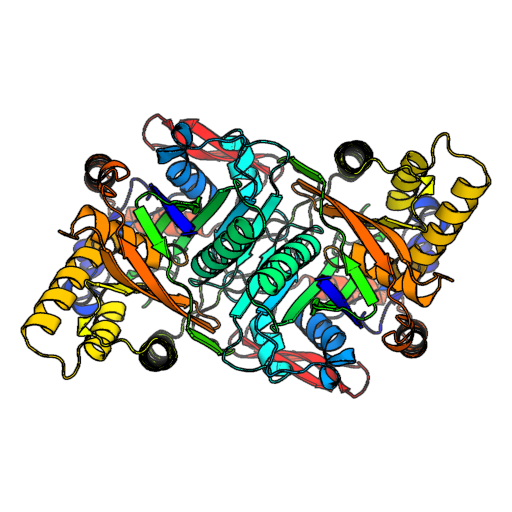C 1
ATOM 4643 O O . LYS B 1 210 ? 13.648 -7.227 -21.938 1 98.31 210 LYS B O 1
ATOM 4648 N N . SER B 1 211 ? 11.734 -6.164 -21.469 1 98 211 SER B N 1
ATOM 4649 C CA . SER B 1 211 ? 12.383 -4.953 -20.969 1 98 211 SER B CA 1
ATOM 4650 C C . SER B 1 211 ? 13.078 -5.203 -19.641 1 98 211 SER B C 1
ATOM 4652 O O . SER B 1 211 ? 13.891 -4.395 -19.188 1 98 211 SER B O 1
ATOM 4654 N N . THR B 1 212 ? 12.781 -6.297 -19 1 98.62 212 THR B N 1
ATOM 4655 C CA . THR B 1 212 ? 13.391 -6.574 -17.703 1 98.62 212 THR B CA 1
ATOM 4656 C C . THR B 1 212 ? 14.336 -7.77 -17.797 1 98.62 212 THR B C 1
ATOM 4658 O O . THR B 1 212 ? 15.43 -7.754 -17.234 1 98.62 212 THR B O 1
ATOM 4661 N N . PHE B 1 213 ? 13.945 -8.805 -18.594 1 98.69 213 PHE B N 1
ATOM 4662 C CA . PHE B 1 213 ? 14.688 -10.055 -18.672 1 98.69 213 PHE B CA 1
ATOM 4663 C C . PHE B 1 213 ? 16.031 -9.844 -19.344 1 98.69 213 PHE B C 1
ATOM 4665 O O . PHE B 1 213 ? 17.078 -10.188 -18.781 1 98.69 213 PHE B O 1
ATOM 4672 N N . LYS B 1 214 ? 16.062 -9.25 -20.484 1 97.69 214 LYS B N 1
ATOM 4673 C CA . LYS B 1 214 ? 17.297 -9.047 -21.234 1 97.69 214 LYS B CA 1
ATOM 4674 C C . LYS B 1 214 ? 18.266 -8.141 -20.484 1 97.69 214 LYS B C 1
ATOM 4676 O O . LYS B 1 214 ? 19.453 -8.469 -20.344 1 97.69 214 LYS B O 1
ATOM 4681 N N . PRO B 1 215 ? 17.781 -7.027 -20.016 1 98.25 215 PRO B N 1
ATOM 4682 C CA . PRO B 1 215 ? 18.688 -6.184 -19.234 1 98.25 215 PRO B CA 1
ATOM 4683 C C . PRO B 1 215 ? 19.25 -6.898 -18 1 98.25 215 PRO B C 1
ATOM 4685 O O . PRO B 1 215 ? 20.391 -6.672 -17.609 1 98.25 215 PRO B O 1
ATOM 4688 N N . PHE B 1 216 ? 18.469 -7.727 -17.391 1 98.5 216 PHE B N 1
ATOM 4689 C CA . PHE B 1 216 ? 18.922 -8.461 -16.219 1 98.5 216 PHE B CA 1
ATOM 4690 C C . PHE B 1 216 ? 20.094 -9.383 -16.562 1 98.5 216 PHE B C 1
ATOM 4692 O O . PHE B 1 216 ? 21.094 -9.422 -15.852 1 98.5 216 PHE B O 1
ATOM 4699 N N . LEU B 1 217 ? 19.891 -10.141 -17.641 1 98.5 217 LEU B N 1
ATOM 4700 C CA . LEU B 1 217 ? 20.953 -11.039 -18.078 1 98.5 217 LEU B CA 1
ATOM 4701 C C . LEU B 1 217 ? 22.234 -10.266 -18.359 1 98.5 217 LEU B C 1
ATOM 4703 O O . LEU B 1 217 ? 23.328 -10.695 -17.969 1 98.5 217 LEU B O 1
ATOM 4707 N N . ALA B 1 218 ? 22.031 -9.133 -19.016 1 98.19 218 ALA B N 1
ATOM 4708 C CA . ALA B 1 218 ? 23.188 -8.312 -19.359 1 98.19 218 ALA B CA 1
ATOM 4709 C C . ALA B 1 218 ? 23.875 -7.773 -18.094 1 98.19 218 ALA B C 1
ATOM 4711 O O . ALA B 1 218 ? 25.094 -7.848 -17.969 1 98.19 218 ALA B O 1
ATOM 4712 N N . GLU B 1 219 ? 23.109 -7.266 -17.188 1 97.06 219 GLU B N 1
ATOM 4713 C CA . GLU B 1 219 ? 23.641 -6.656 -15.977 1 97.06 219 GLU B CA 1
ATOM 4714 C C . GLU B 1 219 ? 24.344 -7.688 -15.102 1 97.06 219 GLU B C 1
ATOM 4716 O O . GLU B 1 219 ? 25.391 -7.395 -14.508 1 97.06 219 GLU B O 1
ATOM 4721 N N . LYS B 1 220 ? 23.75 -8.836 -15.023 1 97.81 220 LYS B N 1
ATOM 4722 C CA . LYS B 1 220 ? 24.266 -9.867 -14.125 1 97.81 220 LYS B CA 1
ATOM 4723 C C . LYS B 1 220 ? 25.281 -10.766 -14.836 1 97.81 220 LYS B C 1
ATOM 4725 O O . LYS B 1 220 ? 25.875 -11.641 -14.219 1 97.81 220 LYS B O 1
ATOM 4730 N N . GLN B 1 221 ? 25.453 -10.516 -16.156 1 98.12 221 GLN B N 1
ATOM 4731 C CA . GLN B 1 221 ? 26.328 -11.344 -16.984 1 98.12 221 GLN B CA 1
ATOM 4732 C C . GLN B 1 221 ? 25.953 -12.812 -16.875 1 98.12 221 GLN B C 1
ATOM 4734 O O . GLN B 1 221 ? 26.797 -13.664 -16.625 1 98.12 221 GLN B O 1
ATOM 4739 N N . LEU B 1 222 ? 24.688 -13.055 -17.016 1 98.5 222 LEU B N 1
ATOM 4740 C CA . LEU B 1 222 ? 24.141 -14.406 -16.984 1 98.5 222 LEU B CA 1
ATOM 4741 C C . LEU B 1 222 ? 23.641 -14.812 -18.375 1 98.5 222 LEU B C 1
ATOM 4743 O O . LEU B 1 222 ? 23.375 -13.961 -19.219 1 98.5 222 LEU B O 1
ATOM 4747 N N . GLN B 1 223 ? 23.578 -16.094 -18.531 1 98.38 223 GLN B N 1
ATOM 4748 C CA . GLN B 1 223 ? 22.938 -16.703 -19.672 1 98.38 223 GLN B CA 1
ATOM 4749 C C . GLN B 1 223 ? 21.641 -17.422 -19.266 1 98.38 223 GLN B C 1
ATOM 4751 O O . GLN B 1 223 ? 21.484 -17.781 -18.094 1 98.38 223 GLN B O 1
ATOM 4756 N N . VAL B 1 224 ? 20.812 -17.641 -20.281 1 98.75 224 VAL B N 1
ATOM 4757 C CA . VAL B 1 224 ? 19.547 -18.328 -20.016 1 98.75 224 VAL B CA 1
ATOM 4758 C C . VAL B 1 224 ? 19.828 -19.719 -19.438 1 98.75 224 VAL B C 1
ATOM 4760 O O . VAL B 1 224 ? 19.094 -20.188 -18.562 1 98.75 224 VAL B O 1
ATOM 4763 N N . SER B 1 225 ? 20.906 -20.312 -19.875 1 98.5 225 SER B N 1
ATOM 4764 C CA . SER B 1 225 ? 21.25 -21.672 -19.469 1 98.5 225 SER B CA 1
ATOM 4765 C C . SER B 1 225 ? 21.688 -21.719 -18 1 98.5 225 SER B C 1
ATOM 4767 O O . SER B 1 225 ? 21.781 -22.781 -17.406 1 98.5 225 SER B O 1
ATOM 4769 N N . ASP B 1 226 ? 21.922 -20.562 -17.391 1 98.56 226 ASP B N 1
ATOM 4770 C CA . ASP B 1 226 ? 22.344 -20.5 -15.992 1 98.56 226 ASP B CA 1
ATOM 4771 C C . ASP B 1 226 ? 21.141 -20.734 -15.062 1 98.56 226 ASP B C 1
ATOM 4773 O O . ASP B 1 226 ? 21.328 -20.953 -13.867 1 98.56 226 ASP B O 1
ATOM 4777 N N . PHE B 1 227 ? 19.969 -20.703 -15.594 1 98.81 227 PHE B N 1
ATOM 4778 C CA . PHE B 1 227 ? 18.766 -20.891 -14.781 1 98.81 227 PHE B CA 1
ATOM 4779 C C . PHE B 1 227 ? 18.312 -22.344 -14.797 1 98.81 227 PHE B C 1
ATOM 4781 O O . PHE B 1 227 ? 18.297 -22.984 -15.852 1 98.81 227 PHE B O 1
ATOM 4788 N N . ALA B 1 228 ? 17.969 -22.828 -13.633 1 98.81 228 ALA B N 1
ATOM 4789 C CA . ALA B 1 228 ? 17.281 -24.125 -13.539 1 98.81 228 ALA B CA 1
ATOM 4790 C C . ALA B 1 228 ? 15.82 -24 -13.953 1 98.81 228 ALA B C 1
ATOM 4792 O O . ALA B 1 228 ? 15.242 -24.938 -14.5 1 98.81 228 ALA B O 1
ATOM 4793 N N . GLY B 1 229 ? 15.234 -22.953 -13.664 1 98.75 229 GLY B N 1
ATOM 4794 C CA . GLY B 1 229 ? 13.867 -22.594 -14.008 1 98.75 229 GLY B CA 1
ATOM 4795 C C . GLY B 1 229 ? 13.602 -21.109 -13.961 1 98.75 229 GLY B C 1
ATOM 4796 O O . GLY B 1 229 ? 14.344 -20.359 -13.328 1 98.75 229 GLY B O 1
ATOM 4797 N N . ILE B 1 230 ? 12.609 -20.672 -14.672 1 98.88 230 ILE B N 1
ATOM 4798 C CA . ILE B 1 230 ? 12.094 -19.312 -14.617 1 98.88 230 ILE B CA 1
ATOM 4799 C C . ILE B 1 230 ? 10.609 -19.344 -14.266 1 98.88 230 ILE B C 1
ATOM 4801 O O . ILE B 1 230 ? 9.82 -20.031 -14.93 1 98.88 230 ILE B O 1
ATOM 4805 N N . CYS B 1 231 ? 10.273 -18.672 -13.18 1 98.94 231 CYS B N 1
ATOM 4806 C CA . CYS B 1 231 ? 8.883 -18.547 -12.766 1 98.94 231 CYS B CA 1
ATOM 4807 C C . CYS B 1 231 ? 8.305 -17.203 -13.203 1 98.94 231 CYS B C 1
ATOM 4809 O O . CYS B 1 231 ? 8.992 -16.188 -13.156 1 98.94 231 CYS B O 1
ATOM 4811 N N . TYR B 1 232 ? 7.062 -17.266 -13.633 1 98.81 232 TYR B N 1
ATOM 4812 C CA . TYR B 1 232 ? 6.391 -16.094 -14.188 1 98.81 232 TYR B CA 1
ATOM 4813 C C . TYR B 1 232 ? 5.141 -15.758 -13.391 1 98.81 232 TYR B C 1
ATOM 4815 O O . TYR B 1 232 ? 4.516 -16.641 -12.789 1 98.81 232 TYR B O 1
ATOM 4823 N N . HIS B 1 233 ? 4.855 -14.438 -13.242 1 98.5 233 HIS B N 1
ATOM 4824 C CA . HIS B 1 233 ? 3.475 -14.07 -12.945 1 98.5 233 HIS B CA 1
ATOM 4825 C C . HIS B 1 233 ? 2.514 -14.68 -13.961 1 98.5 233 HIS B C 1
ATOM 4827 O O . HIS B 1 233 ? 2.701 -14.523 -15.172 1 98.5 233 HIS B O 1
ATOM 4833 N N . LEU B 1 234 ? 1.505 -15.367 -13.477 1 98.12 234 LEU B N 1
ATOM 4834 C CA . LEU B 1 234 ? 0.579 -16.062 -14.359 1 98.12 234 LEU B CA 1
ATOM 4835 C C . LEU B 1 234 ? -0.841 -15.539 -14.188 1 98.12 234 LEU B C 1
ATOM 4837 O O . LEU B 1 234 ? -1.641 -16.125 -13.453 1 98.12 234 LEU B O 1
ATOM 4841 N N . PRO B 1 235 ? -1.206 -14.477 -14.945 1 95.19 235 PRO B N 1
ATOM 4842 C CA . PRO B 1 235 ? -2.646 -14.211 -14.992 1 95.19 235 PRO B CA 1
ATOM 4843 C C . PRO B 1 235 ? -3.451 -15.422 -15.469 1 95.19 235 PRO B C 1
ATOM 4845 O O . PRO B 1 235 ? -4.59 -15.617 -15.039 1 95.19 235 PRO B O 1
ATOM 4848 N N . TYR B 1 236 ? -2.922 -16.125 -16.328 1 96.31 236 TYR B N 1
ATOM 4849 C CA . TYR B 1 236 ? -3.268 -17.469 -16.766 1 96.31 236 TYR B CA 1
ATOM 4850 C C . TYR B 1 236 ? -2.059 -18.172 -17.375 1 96.31 236 TYR B C 1
ATOM 4852 O O . TYR B 1 236 ? -1.09 -17.531 -17.766 1 96.31 236 TYR B O 1
ATOM 4860 N N . THR B 1 237 ? -2.074 -19.453 -17.469 1 97.38 237 THR B N 1
ATOM 4861 C CA . THR B 1 237 ? -0.877 -20.25 -17.719 1 97.38 237 THR B CA 1
ATOM 4862 C C . THR B 1 237 ? -0.304 -19.938 -19.094 1 97.38 237 THR B C 1
ATOM 4864 O O . THR B 1 237 ? 0.914 -19.828 -19.266 1 97.38 237 THR B O 1
ATOM 4867 N N . LYS B 1 238 ? -1.109 -19.781 -20.078 1 96.69 238 LYS B N 1
ATOM 4868 C CA . LYS B 1 238 ? -0.652 -19.594 -21.453 1 96.69 238 LYS B CA 1
ATOM 4869 C C . LYS B 1 238 ? 0.089 -18.266 -21.594 1 96.69 238 LYS B C 1
ATOM 4871 O O . LYS B 1 238 ? 0.993 -18.141 -22.422 1 96.69 238 LYS B O 1
ATOM 4876 N N . MET B 1 239 ? -0.297 -17.312 -20.859 1 96.38 239 MET B N 1
ATOM 4877 C CA . MET B 1 239 ? 0.396 -16.031 -20.922 1 96.38 239 MET B CA 1
ATOM 4878 C C . MET B 1 239 ? 1.854 -16.188 -20.5 1 96.38 239 MET B C 1
ATOM 4880 O O . MET B 1 239 ? 2.752 -15.656 -21.172 1 96.38 239 MET B O 1
ATOM 4884 N N . GLY B 1 240 ? 2.061 -16.859 -19.391 1 97.88 240 GLY B N 1
ATOM 4885 C CA . GLY B 1 240 ? 3.422 -17.141 -18.969 1 97.88 240 GLY B CA 1
ATOM 4886 C C . GLY B 1 240 ? 4.207 -17.969 -19.969 1 97.88 240 GLY B C 1
ATOM 4887 O O . GLY B 1 240 ? 5.41 -17.766 -20.141 1 97.88 240 GLY B O 1
ATOM 4888 N N . TYR B 1 241 ? 3.506 -18.859 -20.609 1 98.19 241 TYR B N 1
ATOM 4889 C CA . TYR B 1 241 ? 4.164 -19.703 -21.609 1 98.19 241 TYR B CA 1
ATOM 4890 C C . TYR B 1 241 ? 4.684 -18.859 -22.766 1 98.19 241 TYR B C 1
ATOM 4892 O O . TYR B 1 241 ? 5.758 -19.141 -23.312 1 98.19 241 TYR B O 1
ATOM 4900 N N . LYS B 1 242 ? 3.922 -17.891 -23.188 1 97.88 242 LYS B N 1
ATOM 4901 C CA . LYS B 1 242 ? 4.367 -17 -24.25 1 97.88 242 LYS B CA 1
ATOM 4902 C C . LYS B 1 242 ? 5.652 -16.281 -23.875 1 97.88 242 LYS B C 1
ATOM 4904 O O . LYS B 1 242 ? 6.559 -16.125 -24.688 1 97.88 242 LYS B O 1
ATOM 4909 N N . ALA B 1 243 ? 5.703 -15.766 -22.656 1 98.62 243 ALA B N 1
ATOM 4910 C CA . ALA B 1 243 ? 6.934 -15.148 -22.172 1 98.62 243 ALA B CA 1
ATOM 4911 C C . ALA B 1 243 ? 8.07 -16.172 -22.109 1 98.62 243 ALA B C 1
ATOM 4913 O O . ALA B 1 243 ? 9.211 -15.852 -22.453 1 98.62 243 ALA B O 1
ATOM 4914 N N . HIS B 1 244 ? 7.742 -17.375 -21.656 1 98.81 244 HIS B N 1
ATOM 4915 C CA . HIS B 1 244 ? 8.727 -18.438 -21.578 1 98.81 244 HIS B CA 1
ATOM 4916 C C . HIS B 1 244 ? 9.336 -18.734 -22.938 1 98.81 244 HIS B C 1
ATOM 4918 O O . HIS B 1 244 ? 10.547 -18.938 -23.047 1 98.81 244 HIS B O 1
ATOM 4924 N N . LYS B 1 245 ? 8.516 -18.75 -23.953 1 98.62 245 LYS B N 1
ATOM 4925 C CA . LYS B 1 245 ? 8.992 -18.984 -25.312 1 98.62 245 LYS B CA 1
ATOM 4926 C C . LYS B 1 245 ? 10.016 -17.938 -25.734 1 98.62 245 LYS B C 1
ATOM 4928 O O . LYS B 1 245 ? 10.984 -18.25 -26.422 1 98.62 245 LYS B O 1
ATOM 4933 N N . ILE B 1 246 ? 9.773 -16.734 -25.312 1 98.56 246 ILE B N 1
ATOM 4934 C CA . ILE B 1 246 ? 10.727 -15.664 -25.594 1 98.56 246 ILE B CA 1
ATOM 4935 C C . ILE B 1 246 ? 12.039 -15.93 -24.875 1 98.56 246 ILE B C 1
ATOM 4937 O O . ILE B 1 246 ? 13.117 -15.758 -25.453 1 98.56 246 ILE B O 1
ATOM 4941 N N . ALA B 1 247 ? 11.977 -16.359 -23.656 1 98.69 247 ALA B N 1
ATOM 4942 C CA . ALA B 1 247 ? 13.164 -16.594 -22.828 1 98.69 247 ALA B CA 1
ATOM 4943 C C . ALA B 1 247 ? 14.047 -17.688 -23.438 1 98.69 247 ALA B C 1
ATOM 4945 O O . ALA B 1 247 ? 15.273 -17.609 -23.375 1 98.69 247 ALA B O 1
ATOM 4946 N N . ILE B 1 248 ? 13.453 -18.719 -24.062 1 98.56 248 ILE B N 1
ATOM 4947 C CA . ILE B 1 248 ? 14.227 -19.891 -24.453 1 98.56 248 ILE B CA 1
ATOM 4948 C C . ILE B 1 248 ? 14.562 -19.812 -25.938 1 98.56 248 ILE B C 1
ATOM 4950 O O . ILE B 1 248 ? 15.172 -20.734 -26.484 1 98.56 248 ILE B O 1
ATOM 4954 N N . GLU B 1 249 ? 14.109 -18.781 -26.547 1 98 249 GLU B N 1
ATOM 4955 C CA . GLU B 1 249 ? 14.383 -18.641 -27.969 1 98 249 GLU B CA 1
ATOM 4956 C C . GLU B 1 249 ? 15.883 -18.703 -28.25 1 98 249 GLU B C 1
ATOM 4958 O O . GLU B 1 249 ? 16.672 -18 -27.609 1 98 249 GLU B O 1
ATOM 4963 N N . GLY B 1 250 ? 16.266 -19.516 -29.188 1 97.56 250 GLY B N 1
ATOM 4964 C CA . GLY B 1 250 ? 17.641 -19.594 -29.625 1 97.56 250 GLY B CA 1
ATOM 4965 C C . GLY B 1 250 ? 18.531 -20.406 -28.688 1 97.56 250 GLY B C 1
ATOM 4966 O O . GLY B 1 250 ? 19.734 -20.516 -28.906 1 97.56 250 GLY B O 1
ATOM 4967 N N . GLN B 1 251 ? 18.031 -21.031 -27.656 1 98.25 251 GLN B N 1
ATOM 4968 C CA . GLN B 1 251 ? 18.812 -21.812 -26.703 1 98.25 251 GLN B CA 1
ATOM 4969 C C . GLN B 1 251 ? 19 -23.25 -27.203 1 98.25 251 GLN B C 1
ATOM 4971 O O . GLN B 1 251 ? 18.281 -23.703 -28.094 1 98.25 251 GLN B O 1
ATOM 4976 N N . ASP B 1 252 ? 19.953 -23.969 -26.656 1 98.31 252 ASP B N 1
ATOM 4977 C CA . ASP B 1 252 ? 20.188 -25.359 -27.016 1 98.31 252 ASP B CA 1
ATOM 4978 C C . ASP B 1 252 ? 19.062 -26.25 -26.484 1 98.31 252 ASP B C 1
ATOM 4980 O O . ASP B 1 252 ? 18.328 -25.875 -25.578 1 98.31 252 ASP B O 1
ATOM 4984 N N . ASP B 1 253 ? 18.922 -27.438 -27 1 98.25 253 ASP B N 1
ATOM 4985 C CA . ASP B 1 253 ? 17.828 -28.344 -26.719 1 98.25 253 ASP B CA 1
ATOM 4986 C C . ASP B 1 253 ? 17.766 -28.703 -25.234 1 98.25 253 ASP B C 1
ATOM 4988 O O . ASP B 1 253 ? 16.672 -28.828 -24.656 1 98.25 253 ASP B O 1
ATOM 4992 N N . GLU B 1 254 ? 18.891 -28.906 -24.688 1 98.25 254 GLU B N 1
ATOM 4993 C CA . GLU B 1 254 ? 18.938 -29.281 -23.281 1 98.25 254 GLU B CA 1
ATOM 4994 C C . GLU B 1 254 ? 18.375 -28.172 -22.406 1 98.25 254 GLU B C 1
ATOM 4996 O O . GLU B 1 254 ? 17.594 -28.438 -21.484 1 98.25 254 GLU B O 1
ATOM 5001 N N . THR B 1 255 ? 18.781 -26.938 -22.625 1 98.44 255 THR B N 1
ATOM 5002 C CA . THR B 1 255 ? 18.297 -25.781 -21.891 1 98.44 255 THR B CA 1
ATOM 5003 C C . THR B 1 255 ? 16.797 -25.594 -22.109 1 98.44 255 THR B C 1
ATOM 5005 O O . THR B 1 255 ? 16.047 -25.359 -21.156 1 98.44 255 THR B O 1
ATOM 5008 N N . VAL B 1 256 ? 16.344 -25.703 -23.344 1 98.69 256 VAL B N 1
ATOM 5009 C CA . VAL B 1 256 ? 14.93 -25.562 -23.688 1 98.69 256 VAL B CA 1
ATOM 5010 C C . VAL B 1 256 ? 14.094 -26.609 -22.938 1 98.69 256 VAL B C 1
ATOM 5012 O O . VAL B 1 256 ? 13.062 -26.281 -22.359 1 98.69 256 VAL B O 1
ATOM 5015 N N . LYS B 1 257 ? 14.555 -27.844 -23 1 98.56 257 LYS B N 1
ATOM 5016 C CA . LYS B 1 257 ? 13.812 -28.938 -22.344 1 98.56 257 LYS B CA 1
ATOM 5017 C C . LYS B 1 257 ? 13.719 -28.703 -20.844 1 98.56 257 LYS B C 1
ATOM 5019 O O . LYS B 1 257 ? 12.633 -28.812 -20.266 1 98.56 257 LYS B O 1
ATOM 5024 N N . ARG B 1 258 ? 14.844 -28.406 -20.172 1 98.56 258 ARG B N 1
ATOM 5025 C CA . ARG B 1 258 ? 14.875 -28.203 -18.734 1 98.56 258 ARG B CA 1
ATOM 5026 C C . ARG B 1 258 ? 13.953 -27.062 -18.312 1 98.56 258 ARG B C 1
ATOM 5028 O O . ARG B 1 258 ? 13.125 -27.219 -17.422 1 98.56 258 ARG B O 1
ATOM 5035 N N . LEU B 1 259 ? 14.117 -25.953 -19 1 98.81 259 LEU B N 1
ATOM 5036 C CA . LEU B 1 259 ? 13.344 -24.766 -18.625 1 98.81 259 LEU B CA 1
ATOM 5037 C C . LEU B 1 259 ? 11.867 -24.969 -18.938 1 98.81 259 LEU B C 1
ATOM 5039 O O . LEU B 1 259 ? 11 -24.484 -18.203 1 98.81 259 LEU B O 1
ATOM 5043 N N . SER B 1 260 ? 11.516 -25.656 -20 1 98.75 260 SER B N 1
ATOM 5044 C CA . SER B 1 260 ? 10.117 -25.906 -20.359 1 98.75 260 SER B CA 1
ATOM 5045 C C . SER B 1 260 ? 9.469 -26.906 -19.406 1 98.75 260 SER B C 1
ATOM 5047 O O . SER B 1 260 ? 8.312 -26.734 -19.031 1 98.75 260 SER B O 1
ATOM 5049 N N . ASP B 1 261 ? 10.219 -27.969 -19.078 1 98.75 261 ASP B N 1
ATOM 5050 C CA . ASP B 1 261 ? 9.703 -28.906 -18.094 1 98.75 261 ASP B CA 1
ATOM 5051 C C . ASP B 1 261 ? 9.422 -28.219 -16.766 1 98.75 261 ASP B C 1
ATOM 5053 O O . ASP B 1 261 ? 8.359 -28.422 -16.172 1 98.75 261 ASP B O 1
ATOM 5057 N N . ASN B 1 262 ? 10.352 -27.406 -16.344 1 98.81 262 ASN B N 1
ATOM 5058 C CA . ASN B 1 262 ? 10.195 -26.719 -15.062 1 98.81 262 ASN B CA 1
ATOM 5059 C C . ASN B 1 262 ? 9.117 -25.641 -15.125 1 98.81 262 ASN B C 1
ATOM 5061 O O . ASN B 1 262 ? 8.453 -25.359 -14.133 1 98.81 262 ASN B O 1
ATOM 5065 N N . PHE B 1 263 ? 8.898 -25.016 -16.328 1 98.81 263 PHE B N 1
ATOM 5066 C CA . PHE B 1 263 ? 7.766 -24.109 -16.484 1 98.81 263 PHE B CA 1
ATOM 5067 C C . PHE B 1 263 ? 6.453 -24.844 -16.25 1 98.81 263 PHE B C 1
ATOM 5069 O O . PHE B 1 263 ? 5.574 -24.344 -15.547 1 98.81 263 PHE B O 1
ATOM 5076 N N . GLN B 1 264 ? 6.336 -26.031 -16.859 1 98.62 264 GLN B N 1
ATOM 5077 C CA . GLN B 1 264 ? 5.113 -26.812 -16.703 1 98.62 264 GLN B CA 1
ATOM 5078 C C . GLN B 1 264 ? 4.871 -27.172 -15.234 1 98.62 264 GLN B C 1
ATOM 5080 O O . GLN B 1 264 ? 3.736 -27.109 -14.75 1 98.62 264 GLN B O 1
ATOM 5085 N N . LEU B 1 265 ? 5.91 -27.531 -14.57 1 98.81 265 LEU B N 1
ATOM 5086 C CA . LEU B 1 265 ? 5.805 -27.875 -13.156 1 98.81 265 LEU B CA 1
ATOM 5087 C C . LEU B 1 265 ? 5.441 -26.656 -12.328 1 98.81 265 LEU B C 1
ATOM 5089 O O . LEU B 1 265 ? 4.691 -26.766 -11.352 1 98.81 265 LEU B O 1
ATOM 5093 N N . SER B 1 266 ? 5.938 -25.469 -12.695 1 98.81 266 SER B N 1
ATOM 5094 C CA . SER B 1 266 ? 5.652 -24.219 -11.992 1 98.81 266 SER B CA 1
ATOM 5095 C C . SER B 1 266 ? 4.207 -23.781 -12.211 1 98.81 266 SER B C 1
ATOM 5097 O O . SER B 1 266 ? 3.645 -23.062 -11.391 1 98.81 266 SER B O 1
ATOM 5099 N N . ALA B 1 267 ? 3.549 -24.234 -13.25 1 98.69 267 ALA B N 1
ATOM 5100 C CA . ALA B 1 267 ? 2.215 -23.766 -13.625 1 98.69 267 ALA B CA 1
ATOM 5101 C C . ALA B 1 267 ? 1.136 -24.688 -13.062 1 98.69 267 ALA B C 1
ATOM 5103 O O . ALA B 1 267 ? -0.057 -24.391 -13.164 1 98.69 267 ALA B O 1
ATOM 5104 N N . LYS B 1 268 ? 1.514 -25.781 -12.422 1 98.62 268 LYS B N 1
ATOM 5105 C CA . LYS B 1 268 ? 0.561 -26.797 -12 1 98.62 268 LYS B CA 1
ATOM 5106 C C . LYS B 1 268 ? -0.486 -26.219 -11.055 1 98.62 268 LYS B C 1
ATOM 5108 O O . LYS B 1 268 ? -1.683 -26.469 -11.219 1 98.62 268 LYS B O 1
ATOM 5113 N N . TYR B 1 269 ? -0.05 -25.516 -10.031 1 98.75 269 TYR B N 1
ATOM 5114 C CA . TYR B 1 269 ? -0.996 -24.969 -9.062 1 98.75 269 TYR B CA 1
ATOM 5115 C C . TYR B 1 269 ? -1.887 -23.906 -9.703 1 98.75 269 TYR B C 1
ATOM 5117 O O . TYR B 1 269 ? -3.086 -23.844 -9.422 1 98.75 269 TYR B O 1
ATOM 5125 N N . SER B 1 270 ? -1.309 -23.078 -10.562 1 98.56 270 SER B N 1
ATOM 5126 C CA . SER B 1 270 ? -2.098 -22.062 -11.242 1 98.56 270 SER B CA 1
ATOM 5127 C C . SER B 1 270 ? -3.209 -22.688 -12.078 1 98.56 270 SER B C 1
ATOM 5129 O O . SER B 1 270 ? -4.309 -22.141 -12.172 1 98.56 270 SER B O 1
ATOM 5131 N N . ARG B 1 271 ? -2.945 -23.781 -12.734 1 98.56 271 ARG B N 1
ATOM 5132 C CA . ARG B 1 271 ? -3.93 -24.469 -13.57 1 98.56 271 ARG B CA 1
ATOM 5133 C C . ARG B 1 271 ? -5.109 -24.953 -12.734 1 98.56 271 ARG B C 1
ATOM 5135 O O . ARG B 1 271 ? -6.223 -25.094 -13.25 1 98.56 271 ARG B O 1
ATOM 5142 N N . GLN B 1 272 ? -4.879 -25.156 -11.445 1 98.5 272 GLN B N 1
ATOM 5143 C CA . GLN B 1 272 ? -5.898 -25.703 -10.555 1 98.5 272 GLN B CA 1
ATOM 5144 C C . GLN B 1 272 ? -6.664 -24.578 -9.859 1 98.5 272 GLN B C 1
ATOM 5146 O O . GLN B 1 272 ? -7.789 -24.766 -9.398 1 98.5 272 GLN B O 1
ATOM 5151 N N . VAL B 1 273 ? -6.051 -23.422 -9.68 1 98.75 273 VAL B N 1
ATOM 5152 C CA . VAL B 1 273 ? -6.57 -22.406 -8.781 1 98.75 273 VAL B CA 1
ATOM 5153 C C . VAL B 1 273 ? -7.066 -21.203 -9.594 1 98.75 273 VAL B C 1
ATOM 5155 O O . VAL B 1 273 ? -8.055 -20.562 -9.227 1 98.75 273 VAL B O 1
ATOM 5158 N N . GLY B 1 274 ? -6.418 -20.891 -10.656 1 98.56 274 GLY B N 1
ATOM 5159 C CA . GLY B 1 274 ? -6.66 -19.672 -11.406 1 98.56 274 GLY B CA 1
ATOM 5160 C C . GLY B 1 274 ? -5.801 -18.516 -10.945 1 98.56 274 GLY B C 1
ATOM 5161 O O . GLY B 1 274 ? -4.734 -18.719 -10.359 1 98.56 274 GLY B O 1
ATOM 5162 N N . ASN B 1 275 ? -6.23 -17.344 -11.344 1 97.81 275 ASN B N 1
ATOM 5163 C CA . ASN B 1 275 ? -5.469 -16.141 -11.047 1 97.81 275 ASN B CA 1
ATOM 5164 C C . ASN B 1 275 ? -5.711 -15.656 -9.625 1 97.81 275 ASN B C 1
ATOM 5166 O O . ASN B 1 275 ? -6.855 -15.469 -9.211 1 97.81 275 ASN B O 1
ATOM 5170 N N . ILE B 1 276 ? -4.605 -15.469 -8.945 1 98.38 276 ILE B N 1
ATOM 5171 C CA . ILE B 1 276 ? -4.742 -14.938 -7.598 1 98.38 276 ILE B CA 1
ATOM 5172 C C . ILE B 1 276 ? -3.98 -13.617 -7.477 1 98.38 276 ILE B C 1
ATOM 5174 O O . ILE B 1 276 ? -3.52 -13.258 -6.391 1 98.38 276 ILE B O 1
ATOM 5178 N N . TYR B 1 277 ? -3.764 -12.961 -8.594 1 97.56 277 TYR B N 1
ATOM 5179 C CA . TYR B 1 277 ? -3.225 -11.617 -8.766 1 97.56 277 TYR B CA 1
ATOM 5180 C C . TYR B 1 277 ? -1.867 -11.484 -8.086 1 97.56 277 TYR B C 1
ATOM 5182 O O . TYR B 1 277 ? -0.882 -12.078 -8.531 1 97.56 277 TYR B O 1
ATOM 5190 N N . THR B 1 278 ? -1.706 -10.844 -6.93 1 97.94 278 THR B N 1
ATOM 5191 C CA . THR B 1 278 ? -0.425 -10.469 -6.34 1 97.94 278 THR B CA 1
ATOM 5192 C C . THR B 1 278 ? 0.369 -11.703 -5.938 1 97.94 278 THR B C 1
ATOM 5194 O O . THR B 1 278 ? 1.602 -11.688 -5.938 1 97.94 278 THR B O 1
ATOM 5197 N N . ALA B 1 279 ? -0.321 -12.797 -5.684 1 98.38 279 ALA B N 1
ATOM 5198 C CA . ALA B 1 279 ? 0.347 -14 -5.188 1 98.38 279 ALA B CA 1
ATOM 5199 C C . ALA B 1 279 ? 0.689 -14.953 -6.328 1 98.38 279 ALA B C 1
ATOM 5201 O O . ALA B 1 279 ? 1.331 -15.984 -6.113 1 98.38 279 ALA B O 1
ATOM 5202 N N . SER B 1 280 ? 0.325 -14.602 -7.512 1 98.56 280 SER B N 1
ATOM 5203 C CA . SER B 1 280 ? 0.383 -15.516 -8.648 1 98.56 280 SER B CA 1
ATOM 5204 C C . SER B 1 280 ? 1.811 -15.992 -8.906 1 98.56 280 SER B C 1
ATOM 5206 O O . SER B 1 280 ? 2.053 -17.188 -9.078 1 98.56 280 SER B O 1
ATOM 5208 N N . LEU B 1 281 ? 2.762 -15.094 -8.953 1 98.88 281 LEU B N 1
ATOM 5209 C CA . LEU B 1 281 ? 4.152 -15.469 -9.195 1 98.88 281 LEU B CA 1
ATOM 5210 C C . LEU B 1 281 ? 4.641 -16.453 -8.125 1 98.88 281 LEU B C 1
ATOM 5212 O O . LEU B 1 281 ? 5.312 -17.438 -8.445 1 98.88 281 LEU B O 1
ATOM 5216 N N . TYR B 1 282 ? 4.289 -16.25 -6.949 1 98.94 282 TYR B N 1
ATOM 5217 C CA . TYR B 1 282 ? 4.84 -17.031 -5.844 1 98.94 282 TYR B CA 1
ATOM 5218 C C . TYR B 1 282 ? 4.102 -18.344 -5.688 1 98.94 282 TYR B C 1
ATOM 5220 O O . TYR B 1 282 ? 4.652 -19.312 -5.148 1 98.94 282 TYR B O 1
ATOM 5228 N N . MET B 1 283 ? 2.824 -18.344 -6.172 1 98.88 283 MET B N 1
ATOM 5229 C CA . MET B 1 283 ? 2.193 -19.641 -6.34 1 98.88 283 MET B CA 1
ATOM 5230 C C . MET B 1 283 ? 2.951 -20.484 -7.359 1 98.88 283 MET B C 1
ATOM 5232 O O . MET B 1 283 ? 3.111 -21.688 -7.176 1 98.88 283 MET B O 1
ATOM 5236 N N . SER B 1 284 ? 3.453 -19.844 -8.438 1 98.88 284 SER B N 1
ATOM 5237 C CA . SER B 1 284 ? 4.281 -20.516 -9.43 1 98.88 284 SER B CA 1
ATOM 5238 C C . SER B 1 284 ? 5.586 -21.016 -8.82 1 98.88 284 SER B C 1
ATOM 5240 O O . SER B 1 284 ? 6.043 -22.125 -9.117 1 98.88 284 SER B O 1
ATOM 5242 N N . VAL B 1 285 ? 6.184 -20.203 -7.98 1 98.94 285 VAL B N 1
ATOM 5243 C CA . VAL B 1 285 ? 7.426 -20.578 -7.305 1 98.94 285 VAL B CA 1
ATOM 5244 C C . VAL B 1 285 ? 7.188 -21.797 -6.414 1 98.94 285 VAL B C 1
ATOM 5246 O O . VAL B 1 285 ? 7.949 -22.766 -6.465 1 98.94 285 VAL B O 1
ATOM 5249 N N . LEU B 1 286 ? 6.129 -21.719 -5.625 1 98.94 286 LEU B N 1
ATOM 5250 C CA . LEU B 1 286 ? 5.805 -22.828 -4.734 1 98.94 286 LEU B CA 1
ATOM 5251 C C . LEU B 1 286 ? 5.562 -24.109 -5.523 1 98.94 286 LEU B C 1
ATOM 5253 O O . LEU B 1 286 ? 6.02 -25.188 -5.129 1 98.94 286 LEU B O 1
ATOM 5257 N N . SER B 1 287 ? 4.773 -23.969 -6.586 1 98.88 287 SER B N 1
ATOM 5258 C CA . SER B 1 287 ? 4.473 -25.125 -7.43 1 98.88 287 SER B CA 1
ATOM 5259 C C . SER B 1 287 ? 5.75 -25.781 -7.949 1 98.88 287 SER B C 1
ATOM 5261 O O . SER B 1 287 ? 5.879 -27 -7.926 1 98.88 287 SER B O 1
ATOM 5263 N N . LEU B 1 288 ? 6.688 -25 -8.422 1 98.94 288 LEU B N 1
ATOM 5264 C CA . LEU B 1 288 ? 7.953 -25.516 -8.922 1 98.94 288 LEU B CA 1
ATOM 5265 C C . LEU B 1 288 ? 8.734 -26.203 -7.809 1 98.94 288 LEU B C 1
ATOM 5267 O O . LEU B 1 288 ? 9.289 -27.281 -8.008 1 98.94 288 LEU B O 1
ATOM 5271 N N . LEU B 1 289 ? 8.812 -25.594 -6.656 1 98.88 289 LEU B N 1
ATOM 5272 C CA . LEU B 1 289 ? 9.555 -26.125 -5.52 1 98.88 289 LEU B CA 1
ATOM 5273 C C . LEU B 1 289 ? 9.008 -27.484 -5.094 1 98.88 289 LEU B C 1
ATOM 5275 O O . LEU B 1 289 ? 9.773 -28.375 -4.719 1 98.88 289 LEU B O 1
ATOM 5279 N N . GLU B 1 290 ? 7.711 -27.625 -5.141 1 98.75 290 GLU B N 1
ATOM 5280 C CA . GLU B 1 290 ? 7.086 -28.828 -4.598 1 98.75 290 GLU B CA 1
ATOM 5281 C C . GLU B 1 290 ? 6.996 -29.938 -5.652 1 98.75 290 GLU B C 1
ATOM 5283 O O . GLU B 1 290 ? 6.93 -31.109 -5.316 1 98.75 290 GLU B O 1
ATOM 5288 N N . ASN B 1 291 ? 6.949 -29.562 -6.895 1 98.25 291 ASN B N 1
ATOM 5289 C CA . ASN B 1 291 ? 6.715 -30.562 -7.93 1 98.25 291 ASN B CA 1
ATOM 5290 C C . ASN B 1 291 ? 7.977 -30.828 -8.742 1 98.25 291 ASN B C 1
ATOM 5292 O O . ASN B 1 291 ? 8.055 -31.828 -9.453 1 98.25 291 ASN B O 1
ATOM 5296 N N . GLY B 1 292 ? 8.922 -29.891 -8.664 1 97.5 292 GLY B N 1
ATOM 5297 C CA . GLY B 1 292 ? 10.148 -30.031 -9.438 1 97.5 292 GLY B CA 1
ATOM 5298 C C . GLY B 1 292 ? 11.219 -30.828 -8.703 1 97.5 292 GLY B C 1
ATOM 5299 O O . GLY B 1 292 ? 11.023 -31.234 -7.559 1 97.5 292 GLY B O 1
ATOM 5300 N N . ASP B 1 293 ? 12.312 -31.156 -9.406 1 96 293 ASP B N 1
ATOM 5301 C CA . ASP B 1 293 ? 13.484 -31.828 -8.844 1 96 293 ASP B CA 1
ATOM 5302 C C . ASP B 1 293 ? 14.695 -30.891 -8.828 1 96 293 ASP B C 1
ATOM 5304 O O . ASP B 1 293 ? 15.719 -31.188 -9.453 1 96 293 ASP B O 1
ATOM 5308 N N . LEU B 1 294 ? 14.547 -29.859 -8.086 1 98.31 294 LEU B N 1
ATOM 5309 C CA . LEU B 1 294 ? 15.586 -28.844 -8 1 98.31 294 LEU B CA 1
ATOM 5310 C C . LEU B 1 294 ? 16.688 -29.266 -7.039 1 98.31 294 LEU B C 1
ATOM 5312 O O . LEU B 1 294 ? 16.453 -30.062 -6.121 1 98.31 294 LEU B O 1
ATOM 5316 N N . GLU B 1 295 ? 17.875 -28.75 -7.238 1 98.06 295 GLU B N 1
ATOM 5317 C CA . GLU B 1 295 ? 19.031 -29 -6.375 1 98.06 295 GLU B CA 1
ATOM 5318 C C . GLU B 1 295 ? 19.5 -27.719 -5.691 1 98.06 295 GLU B C 1
ATOM 5320 O O . GLU B 1 295 ? 19.219 -26.625 -6.176 1 98.06 295 GLU B O 1
ATOM 5325 N N . ALA B 1 296 ? 20.203 -27.984 -4.57 1 98 296 ALA B N 1
ATOM 5326 C CA . ALA B 1 296 ? 20.812 -26.844 -3.893 1 98 296 ALA B CA 1
ATOM 5327 C C . ALA B 1 296 ? 21.703 -26.047 -4.848 1 98 296 ALA B C 1
ATOM 5329 O O . ALA B 1 296 ? 22.484 -26.625 -5.605 1 98 296 ALA B O 1
ATOM 5330 N N . GLY B 1 297 ? 21.469 -24.719 -4.805 1 98.38 297 GLY B N 1
ATOM 5331 C CA . GLY B 1 297 ? 22.297 -23.859 -5.637 1 98.38 297 GLY B CA 1
ATOM 5332 C C . GLY B 1 297 ? 21.672 -23.547 -6.98 1 98.38 297 GLY B C 1
ATOM 5333 O O . GLY B 1 297 ? 22.109 -22.625 -7.684 1 98.38 297 GLY B O 1
ATOM 5334 N N . ASP B 1 298 ? 20.672 -24.344 -7.387 1 98.81 298 ASP B N 1
ATOM 5335 C CA . ASP B 1 298 ? 19.969 -24.031 -8.633 1 98.81 298 ASP B CA 1
ATOM 5336 C C . ASP B 1 298 ? 19.453 -22.594 -8.633 1 98.81 298 ASP B C 1
ATOM 5338 O O . ASP B 1 298 ? 18.859 -22.141 -7.648 1 98.81 298 ASP B O 1
ATOM 5342 N N . ARG B 1 299 ? 19.688 -21.875 -9.703 1 98.81 299 ARG B N 1
ATOM 5343 C CA . ARG B 1 299 ? 19.203 -20.516 -9.852 1 98.81 299 ARG B CA 1
ATOM 5344 C C . ARG B 1 299 ? 17.812 -20.484 -10.477 1 98.81 299 ARG B C 1
ATOM 5346 O O . ARG B 1 299 ? 17.578 -21.109 -11.516 1 98.81 299 ARG B O 1
ATOM 5353 N N . ILE B 1 300 ? 16.938 -19.844 -9.852 1 98.94 300 ILE B N 1
ATOM 5354 C CA . ILE B 1 300 ? 15.594 -19.625 -10.359 1 98.94 300 ILE B CA 1
ATOM 5355 C C . ILE B 1 300 ? 15.406 -18.156 -10.719 1 98.94 300 ILE B C 1
ATOM 5357 O O . ILE B 1 300 ? 15.781 -17.266 -9.945 1 98.94 300 ILE B O 1
ATOM 5361 N N . GLY B 1 301 ? 14.898 -17.859 -11.906 1 98.88 301 GLY B N 1
ATOM 5362 C CA . GLY B 1 301 ? 14.477 -16.516 -12.289 1 98.88 301 GLY B CA 1
ATOM 5363 C C . GLY B 1 301 ? 13.039 -16.219 -11.938 1 98.88 301 GLY B C 1
ATOM 5364 O O . GLY B 1 301 ? 12.188 -17.125 -11.961 1 98.88 301 GLY B O 1
ATOM 5365 N N . PHE B 1 302 ? 12.75 -14.977 -11.594 1 98.94 302 PHE B N 1
ATOM 5366 C CA . PHE B 1 302 ? 11.414 -14.531 -11.219 1 98.94 302 PHE B CA 1
ATOM 5367 C C . PHE B 1 302 ? 10.984 -13.344 -12.07 1 98.94 302 PHE B C 1
ATOM 5369 O O . PHE B 1 302 ? 11.633 -12.297 -12.062 1 98.94 302 PHE B O 1
ATOM 5376 N N . PHE B 1 303 ? 9.922 -13.484 -12.82 1 98.88 303 PHE B N 1
ATOM 5377 C CA . PHE B 1 303 ? 9.336 -12.359 -13.539 1 98.88 303 PHE B CA 1
ATOM 5378 C C . PHE B 1 303 ? 8.016 -11.945 -12.906 1 98.88 303 PHE B C 1
ATOM 5380 O O . PHE B 1 303 ? 7.051 -12.719 -12.898 1 98.88 303 PHE B O 1
ATOM 5387 N N . SER B 1 304 ? 7.98 -10.75 -12.367 1 98.75 304 SER B N 1
ATOM 5388 C CA . SER B 1 304 ? 6.781 -10.172 -11.773 1 98.75 304 SER B CA 1
ATOM 5389 C C . SER B 1 304 ? 6.207 -9.062 -12.648 1 98.75 304 SER B C 1
ATOM 5391 O O . SER B 1 304 ? 6.953 -8.273 -13.227 1 98.75 304 SER B O 1
ATOM 5393 N N . TYR B 1 305 ? 4.922 -9.086 -12.734 1 97.88 305 TYR B N 1
ATOM 5394 C CA . TYR B 1 305 ? 4.211 -8.055 -13.484 1 97.88 305 TYR B CA 1
ATOM 5395 C C . TYR B 1 305 ? 2.93 -7.641 -12.758 1 97.88 305 TYR B C 1
ATOM 5397 O O . TYR B 1 305 ? 2.211 -8.492 -12.227 1 97.88 305 TYR B O 1
ATOM 5405 N N . GLY B 1 306 ? 2.699 -6.344 -12.664 1 95.81 306 GLY B N 1
ATOM 5406 C CA . GLY B 1 306 ? 1.444 -5.785 -12.195 1 95.81 306 GLY B CA 1
ATOM 5407 C C . GLY B 1 306 ? 0.894 -4.703 -13.102 1 95.81 306 GLY B C 1
ATOM 5408 O O . GLY B 1 306 ? 1.624 -3.799 -13.516 1 95.81 306 GLY B O 1
ATOM 5409 N N . SER B 1 307 ? -0.339 -4.766 -13.32 1 89.75 307 SER B N 1
ATOM 5410 C CA . SER B 1 307 ? -1.006 -3.826 -14.219 1 89.75 307 SER B CA 1
ATOM 5411 C C . SER B 1 307 ? -0.984 -2.41 -13.648 1 89.75 307 SER B C 1
ATOM 5413 O O . SER B 1 307 ? -0.827 -2.221 -12.445 1 89.75 307 SER B O 1
ATOM 5415 N N . GLY B 1 308 ? -0.841 -1.465 -14.523 1 81.88 308 GLY B N 1
ATOM 5416 C CA . GLY B 1 308 ? -0.859 -0.068 -14.117 1 81.88 308 GLY B CA 1
ATOM 5417 C C . GLY B 1 308 ? 0.385 0.692 -14.539 1 81.88 308 GLY B C 1
ATOM 5418 O O . GLY B 1 308 ? 0.31 1.874 -14.883 1 81.88 308 GLY B O 1
ATOM 5419 N N . ALA B 1 309 ? 1.816 0.397 -14.953 1 92 309 ALA B N 1
ATOM 5420 C CA . ALA B 1 309 ? 2.252 -0.987 -14.789 1 92 309 ALA B CA 1
ATOM 5421 C C . ALA B 1 309 ? 3.672 -1.053 -14.234 1 92 309 ALA B C 1
ATOM 5423 O O . ALA B 1 309 ? 4.477 -0.149 -14.461 1 92 309 ALA B O 1
ATOM 5424 N N . MET B 1 310 ? 3.928 -2.053 -13.414 1 96.69 310 MET B N 1
ATOM 5425 C CA . MET B 1 310 ? 5.23 -2.338 -12.82 1 96.69 310 MET B CA 1
ATOM 5426 C C . MET B 1 310 ? 5.672 -3.764 -13.133 1 96.69 310 MET B C 1
ATOM 5428 O O . MET B 1 310 ? 4.879 -4.703 -13.031 1 96.69 310 MET B O 1
ATOM 5432 N N . ALA B 1 311 ? 6.898 -3.957 -13.625 1 98.31 311 ALA B N 1
ATOM 5433 C CA . ALA B 1 311 ? 7.492 -5.281 -13.797 1 98.31 311 ALA B CA 1
ATOM 5434 C C . ALA B 1 311 ? 8.906 -5.332 -13.219 1 98.31 311 ALA B C 1
ATOM 5436 O O . ALA B 1 311 ? 9.602 -4.312 -13.18 1 98.31 311 ALA B O 1
ATOM 5437 N N . GLU B 1 312 ? 9.266 -6.434 -12.781 1 98.62 312 GLU B N 1
ATOM 5438 C CA . GLU B 1 312 ? 10.625 -6.664 -12.297 1 98.62 312 GLU B CA 1
ATOM 5439 C C . GLU B 1 312 ? 11.078 -8.086 -12.594 1 98.62 312 GLU B C 1
ATOM 5441 O O . GLU B 1 312 ? 10.273 -9.016 -12.586 1 98.62 312 GLU B O 1
ATOM 5446 N N . PHE B 1 313 ? 12.32 -8.227 -12.945 1 98.88 313 PHE B N 1
ATOM 5447 C CA . PHE B 1 313 ? 12.992 -9.523 -13.039 1 98.88 313 PHE B CA 1
ATOM 5448 C C . PHE B 1 313 ? 14.141 -9.609 -12.039 1 98.88 313 PHE B C 1
ATOM 5450 O O . PHE B 1 313 ? 14.906 -8.656 -11.883 1 98.88 313 PHE B O 1
ATOM 5457 N N . PHE B 1 314 ? 14.211 -10.625 -11.305 1 98.81 314 PHE B N 1
ATOM 5458 C CA . PHE B 1 314 ? 15.258 -10.906 -10.328 1 98.81 314 PHE B CA 1
ATOM 5459 C C . PHE B 1 314 ? 15.461 -12.406 -10.172 1 98.81 314 PHE B C 1
ATOM 5461 O O . PHE B 1 314 ? 14.875 -13.203 -10.914 1 98.81 314 PHE B O 1
ATOM 5468 N N . SER B 1 315 ? 16.406 -12.844 -9.344 1 98.81 315 SER B N 1
ATOM 5469 C CA . SER B 1 315 ? 16.719 -14.266 -9.25 1 98.81 315 SER B CA 1
ATOM 5470 C C . SER B 1 315 ? 17.047 -14.664 -7.816 1 98.81 315 SER B C 1
ATOM 5472 O O . SER B 1 315 ? 17.266 -13.805 -6.961 1 98.81 315 SER B O 1
ATOM 5474 N N . GLY B 1 316 ? 16.969 -15.867 -7.566 1 98.81 316 GLY B N 1
ATOM 5475 C CA . GLY B 1 316 ? 17.375 -16.484 -6.312 1 98.81 316 GLY B CA 1
ATOM 5476 C C . GLY B 1 316 ? 17.891 -17.906 -6.48 1 98.81 316 GLY B C 1
ATOM 5477 O O . GLY B 1 316 ? 17.75 -18.5 -7.551 1 98.81 316 GLY B O 1
ATOM 5478 N N . LYS B 1 317 ? 18.516 -18.406 -5.449 1 98.81 317 LYS B N 1
ATOM 5479 C CA . LYS B 1 317 ? 19.062 -19.75 -5.48 1 98.81 317 LYS B CA 1
ATOM 5480 C C . LYS B 1 317 ? 18.391 -20.656 -4.441 1 98.81 317 LYS B C 1
ATOM 5482 O O . LYS B 1 317 ? 18.109 -20.219 -3.326 1 98.81 317 LYS B O 1
ATOM 5487 N N . VAL B 1 318 ? 18.188 -21.875 -4.848 1 98.81 318 VAL B N 1
ATOM 5488 C CA . VAL B 1 318 ? 17.594 -22.875 -3.965 1 98.81 318 VAL B CA 1
ATOM 5489 C C . VAL B 1 318 ? 18.578 -23.234 -2.855 1 98.81 318 VAL B C 1
ATOM 5491 O O . VAL B 1 318 ? 19.766 -23.469 -3.117 1 98.81 318 VAL B O 1
ATOM 5494 N N . VAL B 1 319 ? 18.078 -23.266 -1.644 1 98.69 319 VAL B N 1
ATOM 5495 C CA . VAL B 1 319 ? 18.922 -23.531 -0.485 1 98.69 319 VAL B CA 1
ATOM 5496 C C . VAL B 1 319 ? 18.922 -25.031 -0.195 1 98.69 319 VAL B C 1
ATOM 5498 O O . VAL B 1 319 ? 17.922 -25.719 -0.42 1 98.69 319 VAL B O 1
ATOM 5501 N N . ALA B 1 320 ? 20.031 -25.516 0.301 1 98.31 320 ALA B N 1
ATOM 5502 C CA . ALA B 1 320 ? 20.125 -26.922 0.671 1 98.31 320 ALA B CA 1
ATOM 5503 C C . ALA B 1 320 ? 19.078 -27.281 1.719 1 98.31 320 ALA B C 1
ATOM 5505 O O . ALA B 1 320 ? 18.922 -26.578 2.713 1 98.31 320 ALA B O 1
ATOM 5506 N N . GLY B 1 321 ? 18.328 -28.359 1.427 1 98.12 321 GLY B N 1
ATOM 5507 C CA . GLY B 1 321 ? 17.344 -28.844 2.377 1 98.12 321 GLY B CA 1
ATOM 5508 C C . GLY B 1 321 ? 16.016 -28.125 2.279 1 98.12 321 GLY B C 1
ATOM 5509 O O . GLY B 1 321 ? 15.156 -28.281 3.154 1 98.12 321 GLY B O 1
ATOM 5510 N N . TYR B 1 322 ? 15.758 -27.359 1.244 1 98.44 322 TYR B N 1
ATOM 5511 C CA . TYR B 1 322 ? 14.555 -26.531 1.103 1 98.44 322 TYR B CA 1
ATOM 5512 C C . TYR B 1 322 ? 13.297 -27.391 1.218 1 98.44 322 TYR B C 1
ATOM 5514 O O . TYR B 1 322 ? 12.258 -26.922 1.674 1 98.44 322 TYR B O 1
ATOM 5522 N N . GLN B 1 323 ? 13.352 -28.625 0.896 1 98 323 GLN B N 1
ATOM 5523 C CA . GLN B 1 323 ? 12.188 -29.516 0.879 1 98 323 GLN B CA 1
ATOM 5524 C C . GLN B 1 323 ? 11.609 -29.688 2.279 1 98 323 GLN B C 1
ATOM 5526 O O . GLN B 1 323 ? 10.406 -29.922 2.436 1 98 323 GLN B O 1
ATOM 5531 N N . LYS B 1 324 ? 12.469 -29.516 3.277 1 97.31 324 LYS B N 1
ATOM 5532 C CA . LYS B 1 324 ? 12.047 -29.703 4.664 1 97.31 324 LYS B CA 1
ATOM 5533 C C . LYS B 1 324 ? 11.078 -28.625 5.105 1 97.31 324 LYS B C 1
ATOM 5535 O O . LYS B 1 324 ? 10.367 -28.781 6.102 1 97.31 324 LYS B O 1
ATOM 5540 N N . ARG B 1 325 ? 11.016 -27.547 4.387 1 97.31 325 ARG B N 1
ATOM 5541 C CA . ARG B 1 325 ? 10.164 -26.422 4.762 1 97.31 325 ARG B CA 1
ATOM 5542 C C . ARG B 1 325 ? 8.875 -26.422 3.943 1 97.31 325 ARG B C 1
ATOM 5544 O O . ARG B 1 325 ? 7.996 -25.578 4.168 1 97.31 325 ARG B O 1
ATOM 5551 N N . LEU B 1 326 ? 8.75 -27.312 2.988 1 98.25 326 LEU B N 1
ATOM 5552 C CA . LEU B 1 326 ? 7.594 -27.375 2.104 1 98.25 326 LEU B CA 1
ATOM 5553 C C . LEU B 1 326 ? 6.547 -28.344 2.639 1 98.25 326 LEU B C 1
ATOM 5555 O O . LEU B 1 326 ? 6.832 -29.141 3.537 1 98.25 326 LEU B O 1
ATOM 5559 N N . ARG B 1 327 ? 5.336 -28.219 2.131 1 98.06 327 ARG B N 1
ATOM 5560 C CA . ARG B 1 327 ? 4.223 -29.047 2.566 1 98.06 327 ARG B CA 1
ATOM 5561 C C . ARG B 1 327 ? 3.42 -29.562 1.374 1 98.06 327 ARG B C 1
ATOM 5563 O O . ARG B 1 327 ? 2.199 -29.391 1.319 1 98.06 327 ARG B O 1
ATOM 5570 N N . PRO B 1 328 ? 4.078 -30.312 0.49 1 98.12 328 PRO B N 1
ATOM 5571 C CA . PRO B 1 328 ? 3.402 -30.734 -0.739 1 98.12 328 PRO B CA 1
ATOM 5572 C C . PRO B 1 328 ? 2.184 -31.625 -0.467 1 98.12 328 PRO B C 1
ATOM 5574 O O . PRO B 1 328 ? 1.178 -31.531 -1.175 1 98.12 328 PRO B O 1
ATOM 5577 N N . ALA B 1 329 ? 2.215 -32.469 0.545 1 97.94 329 ALA B N 1
ATOM 5578 C CA . ALA B 1 329 ? 1.081 -33.312 0.851 1 97.94 329 ALA B CA 1
ATOM 5579 C C . ALA B 1 329 ? -0.123 -32.5 1.318 1 97.94 329 ALA B C 1
ATOM 5581 O O . ALA B 1 329 ? -1.264 -32.812 0.973 1 97.94 329 ALA B O 1
ATOM 5582 N N . LEU B 1 330 ? 0.144 -31.562 2.145 1 97.56 330 LEU B N 1
ATOM 5583 C CA . LEU B 1 330 ? -0.917 -30.688 2.627 1 97.56 330 LEU B CA 1
ATOM 5584 C C . LEU B 1 330 ? -1.595 -29.953 1.467 1 97.56 330 LEU B C 1
ATOM 5586 O O . LEU B 1 330 ? -2.824 -29.906 1.395 1 97.56 330 LEU B O 1
ATOM 5590 N N . HIS B 1 331 ? -0.82 -29.422 0.564 1 98.44 331 HIS B N 1
ATOM 5591 C CA . HIS B 1 331 ? -1.362 -28.641 -0.547 1 98.44 331 HIS B CA 1
ATOM 5592 C C . HIS B 1 331 ? -2.08 -29.547 -1.546 1 98.44 331 HIS B C 1
ATOM 5594 O O . HIS B 1 331 ? -3.117 -29.172 -2.096 1 98.44 331 HIS B O 1
ATOM 5600 N N . ALA B 1 332 ? -1.533 -30.688 -1.788 1 97.56 332 ALA B N 1
ATOM 5601 C CA . ALA B 1 332 ? -2.209 -31.656 -2.652 1 97.56 332 ALA B CA 1
ATOM 5602 C C . ALA B 1 332 ? -3.576 -32.031 -2.088 1 97.56 332 ALA B C 1
ATOM 5604 O O . ALA B 1 332 ? -4.555 -32.125 -2.83 1 97.56 332 ALA B O 1
ATOM 5605 N N . ARG B 1 333 ? -3.629 -32.281 -0.798 1 97.44 333 ARG B N 1
ATOM 5606 C CA . ARG B 1 333 ? -4.887 -32.625 -0.146 1 97.44 333 ARG B CA 1
ATOM 5607 C C . ARG B 1 333 ? -5.879 -31.469 -0.21 1 97.44 333 ARG B C 1
ATOM 5609 O O . ARG B 1 333 ? -7.062 -31.672 -0.483 1 97.44 333 ARG B O 1
ATOM 5616 N N . MET B 1 334 ? -5.402 -30.266 0.079 1 97.62 334 MET B N 1
ATOM 5617 C CA . MET B 1 334 ? -6.238 -29.062 0.017 1 97.62 334 MET B CA 1
ATOM 5618 C C . MET B 1 334 ? -6.883 -28.922 -1.358 1 97.62 334 MET B C 1
ATOM 5620 O O . MET B 1 334 ? -8.078 -28.656 -1.462 1 97.62 334 MET B O 1
ATOM 5624 N N . LEU B 1 335 ? -6.137 -29.156 -2.432 1 98 335 LEU B N 1
ATOM 5625 C CA . LEU B 1 335 ? -6.629 -29 -3.797 1 98 335 LEU B CA 1
ATOM 5626 C C . LEU B 1 335 ? -7.582 -30.125 -4.164 1 98 335 LEU B C 1
ATOM 5628 O O . LEU B 1 335 ? -8.586 -29.906 -4.84 1 98 335 LEU B O 1
ATOM 5632 N N . LYS B 1 336 ? -7.305 -31.281 -3.707 1 96.88 336 LYS B N 1
ATOM 5633 C CA . LYS B 1 336 ? -8.062 -32.469 -4.062 1 96.88 336 LYS B CA 1
ATOM 5634 C C . LYS B 1 336 ? -9.422 -32.5 -3.369 1 96.88 336 LYS B C 1
ATOM 5636 O O . LYS B 1 336 ? -10.414 -32.938 -3.945 1 96.88 336 LYS B O 1
ATOM 5641 N N . GLU B 1 337 ? -9.523 -31.984 -2.193 1 96.88 337 GLU B N 1
ATOM 5642 C CA . GLU B 1 337 ? -10.703 -32.156 -1.352 1 96.88 337 GLU B CA 1
ATOM 5643 C C . GLU B 1 337 ? -11.719 -31.031 -1.594 1 96.88 337 GLU B C 1
ATOM 5645 O O . GLU B 1 337 ? -12.766 -30.984 -0.952 1 96.88 337 GLU B O 1
ATOM 5650 N N . ARG B 1 338 ? -11.461 -30.188 -2.5 1 97.94 338 ARG B N 1
ATOM 5651 C CA . ARG B 1 338 ? -12.367 -29.078 -2.779 1 97.94 338 ARG B CA 1
ATOM 5652 C C . ARG B 1 338 ? -13.688 -29.578 -3.359 1 97.94 338 ARG B C 1
ATOM 5654 O O . ARG B 1 338 ? -13.734 -30.656 -3.969 1 97.94 338 ARG B O 1
ATOM 5661 N N . ILE B 1 339 ? -14.656 -28.828 -3.15 1 98.06 339 ILE B N 1
ATOM 5662 C CA . ILE B 1 339 ? -16 -29.125 -3.631 1 98.06 339 ILE B CA 1
ATOM 5663 C C . ILE B 1 339 ? -16.172 -28.609 -5.059 1 98.06 339 ILE B C 1
ATOM 5665 O O . ILE B 1 339 ? -15.93 -27.438 -5.332 1 98.06 339 ILE B O 1
ATOM 5669 N N . ARG B 1 340 ? -16.547 -29.484 -5.984 1 98.56 340 ARG B N 1
ATOM 5670 C CA . ARG B 1 340 ? -16.875 -29.109 -7.355 1 98.56 340 ARG B CA 1
ATOM 5671 C C . ARG B 1 340 ? -18.266 -28.469 -7.426 1 98.56 340 ARG B C 1
ATOM 5673 O O . ARG B 1 340 ? -19.25 -29.078 -7.039 1 98.56 340 ARG B O 1
ATOM 5680 N N . LEU B 1 341 ? -18.312 -27.234 -7.938 1 98.69 341 LEU B N 1
ATOM 5681 C CA . LEU B 1 341 ? -19.578 -26.516 -8.086 1 98.69 341 LEU B CA 1
ATOM 5682 C C . LEU B 1 341 ? -20.141 -26.688 -9.484 1 98.69 341 LEU B C 1
ATOM 5684 O O . LEU B 1 341 ? -19.391 -26.719 -10.461 1 98.69 341 LEU B O 1
ATOM 5688 N N . GLY B 1 342 ? -21.516 -26.781 -9.508 1 98.56 342 GLY B N 1
ATOM 5689 C CA . GLY B 1 342 ? -22.125 -26.5 -10.797 1 98.56 342 GLY B CA 1
ATOM 5690 C C . GLY B 1 342 ? -21.969 -25.047 -11.227 1 98.56 342 GLY B C 1
ATOM 5691 O O . GLY B 1 342 ? -21.781 -24.156 -10.391 1 98.56 342 GLY B O 1
ATOM 5692 N N . VAL B 1 343 ? -22.094 -24.859 -12.531 1 98.5 343 VAL B N 1
ATOM 5693 C CA . VAL B 1 343 ? -21.875 -23.5 -13.055 1 98.5 343 VAL B CA 1
ATOM 5694 C C . VAL B 1 343 ? -22.906 -22.562 -12.461 1 98.5 343 VAL B C 1
ATOM 5696 O O . VAL B 1 343 ? -22.594 -21.406 -12.148 1 98.5 343 VAL B O 1
ATOM 5699 N N . GLY B 1 344 ? -24.125 -22.984 -12.352 1 98.44 344 GLY B N 1
ATOM 5700 C CA . GLY B 1 344 ? -25.141 -22.172 -11.727 1 98.44 344 GLY B CA 1
ATOM 5701 C C . GLY B 1 344 ? -24.812 -21.781 -10.305 1 98.44 344 GLY B C 1
ATOM 5702 O O . GLY B 1 344 ? -25.031 -20.625 -9.898 1 98.44 344 GLY B O 1
ATOM 5703 N N . GLN B 1 345 ? -24.359 -22.734 -9.508 1 98.25 345 GLN B N 1
ATOM 5704 C CA . GLN B 1 345 ? -23.938 -22.453 -8.141 1 98.25 345 GLN B CA 1
ATOM 5705 C C . GLN B 1 345 ? -22.812 -21.422 -8.109 1 98.25 345 GLN B C 1
ATOM 5707 O O . GLN B 1 345 ? -22.812 -20.516 -7.285 1 98.25 345 GLN B O 1
ATOM 5712 N N . TYR B 1 346 ? -21.891 -21.656 -8.984 1 98.19 346 TYR B N 1
ATOM 5713 C CA . TYR B 1 346 ? -20.781 -20.719 -9.133 1 98.19 346 TYR B CA 1
ATOM 5714 C C . TYR B 1 346 ? -21.297 -19.312 -9.422 1 98.19 346 TYR B C 1
ATOM 5716 O O . TYR B 1 346 ? -20.859 -18.344 -8.805 1 98.19 346 TYR B O 1
ATOM 5724 N N . GLU B 1 347 ? -22.172 -19.156 -10.352 1 98.31 347 GLU B N 1
ATOM 5725 C CA . GLU B 1 347 ? -22.719 -17.859 -10.727 1 98.31 347 GLU B CA 1
ATOM 5726 C C . GLU B 1 347 ? -23.422 -17.188 -9.547 1 98.31 347 GLU B C 1
ATOM 5728 O O . GLU B 1 347 ? -23.312 -15.969 -9.367 1 98.31 347 GLU B O 1
ATOM 5733 N N . ASP B 1 348 ? -24.109 -17.969 -8.75 1 97.94 348 ASP B N 1
ATOM 5734 C CA . ASP B 1 348 ? -24.766 -17.438 -7.566 1 97.94 348 ASP B CA 1
ATOM 5735 C C . ASP B 1 348 ? -23.75 -16.891 -6.566 1 97.94 348 ASP B C 1
ATOM 5737 O O . ASP B 1 348 ? -23.922 -15.789 -6.043 1 97.94 348 ASP B O 1
ATOM 5741 N N . ILE B 1 349 ? -22.766 -17.672 -6.332 1 97.5 349 ILE B N 1
ATOM 5742 C CA . ILE B 1 349 ? -21.734 -17.297 -5.383 1 97.5 349 ILE B CA 1
ATOM 5743 C C . ILE B 1 349 ? -21.031 -16.031 -5.875 1 97.5 349 ILE B C 1
ATOM 5745 O O . ILE B 1 349 ? -20.797 -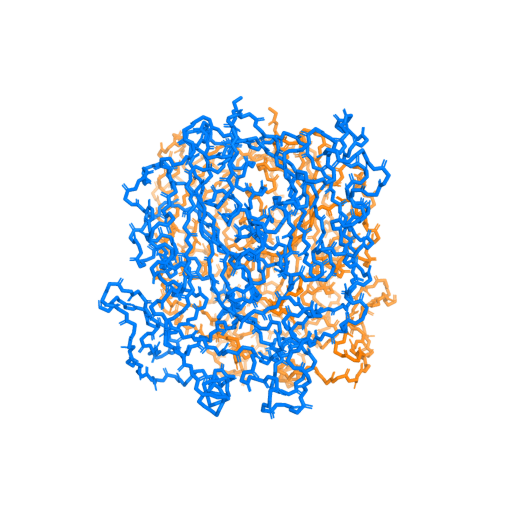15.102 -5.102 1 97.5 349 ILE B O 1
ATOM 5749 N N . PHE B 1 350 ? -20.688 -16.016 -7.148 1 96.56 350 PHE B N 1
ATOM 5750 C CA . PHE B 1 350 ? -20 -14.883 -7.75 1 96.56 350 PHE B CA 1
ATOM 5751 C C . PHE B 1 350 ? -20.812 -13.609 -7.594 1 96.56 350 PHE B C 1
ATOM 5753 O O . PHE B 1 350 ? -20.281 -12.578 -7.172 1 96.56 350 PHE B O 1
ATOM 5760 N N . THR B 1 351 ? -22.062 -13.68 -7.926 1 95.94 351 THR B N 1
ATOM 5761 C CA . THR B 1 351 ? -22.953 -12.523 -7.891 1 95.94 351 THR B CA 1
ATOM 5762 C C . THR B 1 351 ? -23.125 -12.023 -6.461 1 95.94 351 THR B C 1
ATOM 5764 O O . THR B 1 351 ? -23.094 -10.812 -6.219 1 95.94 351 THR B O 1
ATOM 5767 N N . GLU B 1 352 ? -23.203 -12.945 -5.547 1 93.5 352 GLU B N 1
ATOM 5768 C CA . GLU B 1 352 ? -23.312 -12.578 -4.137 1 93.5 352 GLU B CA 1
ATOM 5769 C C . GLU B 1 352 ? -22.062 -11.867 -3.654 1 93.5 352 GLU B C 1
ATOM 5771 O O . GLU B 1 352 ? -22.125 -10.969 -2.811 1 93.5 352 GLU B O 1
ATOM 5776 N N . GLY B 1 353 ? -20.969 -12.266 -4.207 1 91.56 353 GLY B N 1
ATOM 5777 C CA . GLY B 1 353 ? -19.688 -11.719 -3.805 1 91.56 353 GLY B CA 1
ATOM 5778 C C . GLY B 1 353 ? -19.484 -10.281 -4.258 1 91.56 353 GLY B C 1
ATOM 5779 O O . GLY B 1 353 ? -18.594 -9.586 -3.756 1 91.56 353 GLY B O 1
ATOM 5780 N N . LEU B 1 354 ? -20.266 -9.805 -5.188 1 90.88 354 LEU B N 1
ATOM 5781 C CA . LEU B 1 354 ? -20.156 -8.453 -5.711 1 90.88 354 LEU B CA 1
ATOM 5782 C C . LEU B 1 354 ? -20.906 -7.461 -4.824 1 90.88 354 LEU B C 1
ATOM 5784 O O . LEU B 1 354 ? -20.703 -6.25 -4.934 1 90.88 354 LEU B O 1
ATOM 5788 N N . GLU B 1 355 ? -21.703 -8 -3.961 1 89.81 355 GLU B N 1
ATOM 5789 C CA . GLU B 1 355 ? -22.531 -7.137 -3.121 1 89.81 355 GLU B CA 1
ATOM 5790 C C . GLU B 1 355 ? -21.75 -6.629 -1.913 1 89.81 355 GLU B C 1
ATOM 5792 O O . GLU B 1 355 ? -20.922 -7.355 -1.351 1 89.81 355 GLU B O 1
ATOM 5797 N N . ALA B 1 356 ? -22 -5.367 -1.551 1 88.06 356 ALA B N 1
ATOM 5798 C CA . ALA B 1 356 ? -21.406 -4.832 -0.323 1 88.06 356 ALA B CA 1
ATOM 5799 C C . ALA B 1 356 ? -21.969 -5.555 0.905 1 88.06 356 ALA B C 1
ATOM 5801 O O . ALA B 1 356 ? -23.141 -5.93 0.938 1 88.06 356 ALA B O 1
ATOM 5802 N N . LEU B 1 357 ? -21.078 -5.652 1.86 1 89.38 357 LEU B N 1
ATOM 5803 C CA . LEU B 1 357 ? -21.547 -6.246 3.105 1 89.38 357 LEU B CA 1
ATOM 5804 C C . LEU B 1 357 ? -22.484 -5.289 3.838 1 89.38 357 LEU B C 1
ATOM 5806 O O . LEU B 1 357 ? -22.172 -4.105 3.986 1 89.38 357 LEU B O 1
ATOM 5810 N N . PRO B 1 358 ? -23.641 -5.844 4.309 1 89.25 358 PRO B N 1
ATOM 5811 C CA . PRO B 1 358 ? -24.469 -4.992 5.164 1 89.25 358 PRO B CA 1
ATOM 5812 C C . PRO B 1 358 ? -23.812 -4.664 6.5 1 89.25 358 PRO B C 1
ATOM 5814 O O . PRO B 1 358 ? -22.844 -5.332 6.895 1 89.25 358 PRO B O 1
ATOM 5817 N N . GLU B 1 359 ? -24.281 -3.611 7.148 1 88.81 359 GLU B N 1
ATOM 5818 C CA . GLU B 1 359 ? -23.75 -3.158 8.43 1 88.81 359 GLU B CA 1
ATOM 5819 C C . GLU B 1 359 ? -23.734 -4.293 9.453 1 88.81 359 GLU B C 1
ATOM 5821 O O . GLU B 1 359 ? -22.766 -4.434 10.211 1 88.81 359 GLU B O 1
ATOM 5826 N N . ASN B 1 360 ? -24.828 -5.043 9.5 1 94.56 360 ASN B N 1
ATOM 5827 C CA . ASN B 1 360 ? -24.953 -6.188 10.391 1 94.56 360 ASN B CA 1
ATOM 5828 C C . ASN B 1 360 ? -25.359 -7.445 9.641 1 94.56 360 ASN B C 1
ATOM 5830 O O . ASN B 1 360 ? -26.422 -7.477 9.008 1 94.56 360 ASN B O 1
ATOM 5834 N N . VAL B 1 361 ? -24.453 -8.422 9.688 1 96.19 361 VAL B N 1
ATOM 5835 C CA . VAL B 1 361 ? -24.703 -9.688 9.016 1 96.19 361 VAL B CA 1
ATOM 5836 C C . VAL B 1 361 ? -23.828 -10.781 9.617 1 96.19 361 VAL B C 1
ATOM 5838 O O . VAL B 1 361 ? -22.719 -10.508 10.086 1 96.19 361 VAL B O 1
ATOM 5841 N N . GLU B 1 362 ? -24.297 -11.961 9.648 1 96.75 362 GLU B N 1
ATOM 5842 C CA . GLU B 1 362 ? -23.562 -13.133 10.102 1 96.75 362 GLU B CA 1
ATOM 5843 C C . GLU B 1 362 ? -23.484 -14.203 9.016 1 96.75 362 GLU B C 1
ATOM 5845 O O . GLU B 1 362 ? -24.469 -14.445 8.312 1 96.75 362 GLU B O 1
ATOM 5850 N N . PHE B 1 363 ? -22.297 -14.789 8.867 1 96.88 363 PHE B N 1
ATOM 5851 C CA . PHE B 1 363 ? -22.094 -15.852 7.895 1 96.88 363 PHE B CA 1
ATOM 5852 C C . PHE B 1 363 ? -21.75 -17.156 8.594 1 96.88 363 PHE B C 1
ATOM 5854 O O . PHE B 1 363 ? -21.156 -17.156 9.68 1 96.88 363 PHE B O 1
ATOM 5861 N N . THR B 1 364 ? -22.188 -18.281 8.016 1 95.62 364 THR B N 1
ATOM 5862 C CA . THR B 1 364 ? -21.734 -19.609 8.398 1 95.62 364 THR B CA 1
ATOM 5863 C C . THR B 1 364 ? -20.812 -20.188 7.328 1 95.62 364 THR B C 1
ATOM 5865 O O . THR B 1 364 ? -21.094 -20.094 6.133 1 95.62 364 THR B O 1
ATOM 5868 N N . SER B 1 365 ? -19.734 -20.734 7.777 1 96.25 365 SER B N 1
ATOM 5869 C CA . SER B 1 365 ? -18.766 -21.281 6.844 1 96.25 365 SER B CA 1
ATOM 5870 C C . SER B 1 365 ? -18.859 -22.797 6.77 1 96.25 365 SER B C 1
ATOM 5872 O O . SER B 1 365 ? -19.094 -23.469 7.781 1 96.25 365 SER B O 1
ATOM 5874 N N . ASP B 1 366 ? -18.672 -23.344 5.602 1 95.44 366 ASP B N 1
ATOM 5875 C CA . ASP B 1 366 ? -18.594 -24.781 5.434 1 95.44 366 ASP B CA 1
ATOM 5876 C C . ASP B 1 366 ? -17.156 -25.25 5.27 1 95.44 366 ASP B C 1
ATOM 5878 O O . ASP B 1 366 ? -16.906 -26.391 4.836 1 95.44 366 ASP B O 1
ATOM 5882 N N . ALA B 1 367 ? -16.188 -24.359 5.523 1 92.38 367 ALA B N 1
ATOM 5883 C CA . ALA B 1 367 ? -14.781 -24.734 5.457 1 92.38 367 ALA B CA 1
ATOM 5884 C C . ALA B 1 367 ? -14.438 -25.766 6.527 1 92.38 367 ALA B C 1
ATOM 5886 O O . ALA B 1 367 ? -15.234 -26.016 7.434 1 92.38 367 ALA B O 1
ATOM 5887 N N . ASN B 1 368 ? -13.344 -26.406 6.387 1 92.44 368 ASN B N 1
ATOM 5888 C CA . ASN B 1 368 ? -12.898 -27.422 7.336 1 92.44 368 ASN B CA 1
ATOM 5889 C C . ASN B 1 368 ? -12.609 -26.812 8.703 1 92.44 368 ASN B C 1
ATOM 5891 O O . ASN B 1 368 ? -12.305 -25.625 8.812 1 92.44 368 ASN B O 1
ATOM 5895 N N . HIS B 1 369 ? -12.664 -27.688 9.719 1 92.38 369 HIS B N 1
ATOM 5896 C CA . HIS B 1 369 ? -12.305 -27.266 11.07 1 92.38 369 HIS B CA 1
ATOM 5897 C C . HIS B 1 369 ? -10.898 -26.688 11.109 1 92.38 369 HIS B C 1
ATOM 5899 O O . HIS B 1 369 ? -9.984 -27.219 10.484 1 92.38 369 HIS B O 1
ATOM 5905 N N . GLY B 1 370 ? -10.773 -25.531 11.789 1 94.75 370 GLY B N 1
ATOM 5906 C CA . GLY B 1 370 ? -9.469 -24.906 11.93 1 94.75 370 GLY B CA 1
ATOM 5907 C C . GLY B 1 370 ? -9.234 -23.797 10.914 1 94.75 370 GLY B C 1
ATOM 5908 O O . GLY B 1 370 ? -8.328 -22.984 11.07 1 94.75 370 GLY B O 1
ATOM 5909 N N . THR B 1 371 ? -10.086 -23.75 9.93 1 96.81 371 THR B N 1
ATOM 5910 C CA . THR B 1 371 ? -9.93 -22.75 8.875 1 96.81 371 THR B CA 1
ATOM 5911 C C . THR B 1 371 ? -10.516 -21.422 9.305 1 96.81 371 THR B C 1
ATOM 5913 O O . THR B 1 371 ? -11.609 -21.359 9.875 1 96.81 371 THR B O 1
ATOM 5916 N N . TRP B 1 372 ? -9.797 -20.359 9.117 1 98.44 372 TRP B N 1
ATOM 5917 C CA . TRP B 1 372 ? -10.297 -19 9.375 1 98.44 372 TRP B CA 1
ATOM 5918 C C . TRP B 1 372 ? -11.242 -18.547 8.273 1 98.44 372 TRP B C 1
ATOM 5920 O O . TRP B 1 372 ? -11.023 -18.859 7.094 1 98.44 372 TRP B O 1
ATOM 5930 N N . TYR B 1 373 ? -12.297 -17.844 8.641 1 98.5 373 TYR B N 1
ATOM 5931 C CA . TYR B 1 373 ? -13.289 -17.359 7.691 1 98.5 373 TYR B CA 1
ATOM 5932 C C . TYR B 1 373 ? -13.883 -16.031 8.156 1 98.5 373 TYR B C 1
ATOM 5934 O O . TYR B 1 373 ? -13.773 -15.672 9.328 1 98.5 373 TYR B O 1
ATOM 5942 N N . LEU B 1 374 ? -14.336 -15.25 7.211 1 98.19 374 LEU B N 1
ATOM 5943 C CA . LEU B 1 374 ? -15.141 -14.07 7.527 1 98.19 374 LEU B CA 1
ATOM 5944 C C . LEU B 1 374 ? -16.5 -14.469 8.086 1 98.19 374 LEU B C 1
ATOM 5946 O O . LEU B 1 374 ? -17.328 -15.039 7.371 1 98.19 374 LEU B O 1
ATOM 5950 N N . ALA B 1 375 ? -16.734 -14.133 9.273 1 98.06 375 ALA B N 1
ATOM 5951 C CA . ALA B 1 375 ? -17.938 -14.57 9.969 1 98.06 375 ALA B CA 1
ATOM 5952 C C . ALA B 1 375 ? -19.062 -13.555 9.812 1 98.06 375 ALA B C 1
ATOM 5954 O O . ALA B 1 375 ? -20.203 -13.812 10.211 1 98.06 375 ALA B O 1
ATOM 5955 N N . GLY B 1 376 ? -18.766 -12.469 9.266 1 96.81 376 GLY B N 1
ATOM 5956 C CA . GLY B 1 376 ? -19.75 -11.422 9.047 1 96.81 376 GLY B CA 1
ATOM 5957 C C . GLY B 1 376 ? -19.25 -10.039 9.422 1 96.81 376 GLY B C 1
ATOM 5958 O O . GLY B 1 376 ? -18.062 -9.742 9.266 1 96.81 376 GLY B O 1
ATOM 5959 N N . GLN B 1 377 ? -20.141 -9.211 9.625 1 94.81 377 GLN B N 1
ATOM 5960 C CA . GLN B 1 377 ? -19.844 -7.82 9.953 1 94.81 377 GLN B CA 1
ATOM 5961 C C . GLN B 1 377 ? -20.781 -7.305 11.039 1 94.81 377 GLN B C 1
ATOM 5963 O O . GLN B 1 377 ? -21.984 -7.613 11.039 1 94.81 377 GLN B O 1
ATOM 5968 N N . GLU B 1 378 ? -20.203 -6.605 12.023 1 93.06 378 GLU B N 1
ATOM 5969 C CA . GLU B 1 378 ? -20.969 -5.914 13.062 1 93.06 378 GLU B CA 1
ATOM 5970 C C . GLU B 1 378 ? -20.609 -4.43 13.109 1 93.06 378 GLU B C 1
ATOM 5972 O O . GLU B 1 378 ? -19.469 -4.066 13.406 1 93.06 378 GLU B O 1
ATOM 5977 N N . GLY B 1 379 ? -21.578 -3.449 12.914 1 87.75 379 GLY B N 1
ATOM 5978 C CA . GLY B 1 379 ? -21.266 -2.031 12.844 1 87.75 379 GLY B CA 1
ATOM 5979 C C . GLY B 1 379 ? -20.188 -1.709 11.82 1 87.75 379 GLY B C 1
ATOM 5980 O O . GLY B 1 379 ? -19.219 -1 12.125 1 87.75 379 GLY B O 1
ATOM 5981 N N . TYR B 1 380 ? -20.141 -2.402 10.68 1 86.38 380 TYR B N 1
ATOM 5982 C CA . TYR B 1 380 ? -19.219 -2.258 9.562 1 86.38 380 TYR B CA 1
ATOM 5983 C C . TYR B 1 380 ? -17.844 -2.793 9.922 1 86.38 380 TYR B C 1
ATOM 5985 O O . TYR B 1 380 ? -16.859 -2.553 9.203 1 86.38 380 TYR B O 1
ATOM 5993 N N . VAL B 1 381 ? -17.859 -3.459 11.078 1 90.88 381 VAL B N 1
ATOM 5994 C CA . VAL B 1 381 ? -16.594 -4.066 11.461 1 90.88 381 VAL B CA 1
ATOM 5995 C C . VAL B 1 381 ? -16.578 -5.539 11.062 1 90.88 381 VAL B C 1
ATOM 5997 O O . VAL B 1 381 ? -17.406 -6.324 11.539 1 90.88 381 VAL B O 1
ATOM 6000 N N . ARG B 1 382 ? -15.688 -5.887 10.234 1 95.12 382 ARG B N 1
ATOM 6001 C CA . ARG B 1 382 ? -15.547 -7.27 9.797 1 95.12 382 ARG B CA 1
ATOM 6002 C C . ARG B 1 382 ? -15.117 -8.172 10.945 1 95.12 382 ARG B C 1
ATOM 6004 O O . ARG B 1 382 ? -14.258 -7.801 11.742 1 95.12 382 ARG B O 1
ATOM 6011 N N . GLN B 1 383 ? -15.773 -9.336 11.031 1 96.62 383 GLN B N 1
ATOM 6012 C CA . GLN B 1 383 ? -15.484 -10.328 12.062 1 96.62 383 GLN B CA 1
ATOM 6013 C C . GLN B 1 383 ? -14.867 -11.586 11.461 1 96.62 383 GLN B C 1
ATOM 6015 O O . GLN B 1 383 ? -15.43 -12.18 10.531 1 96.62 383 GLN B O 1
ATOM 6020 N N . TYR B 1 384 ? -13.688 -11.945 11.984 1 98 384 TYR B N 1
ATOM 6021 C CA . TYR B 1 384 ? -13.047 -13.18 11.539 1 98 384 TYR B CA 1
ATOM 6022 C C . TYR B 1 384 ? -13.008 -14.211 12.664 1 98 384 TYR B C 1
ATOM 6024 O O . TYR B 1 384 ? -12.727 -13.867 13.812 1 98 384 TYR B O 1
ATOM 6032 N N . LYS B 1 385 ? -13.289 -15.445 12.328 1 97.69 385 LYS B N 1
ATOM 6033 C CA . LYS B 1 385 ? -13.305 -16.547 13.273 1 97.69 385 LYS B CA 1
ATOM 6034 C C . LYS B 1 385 ? -12.633 -17.797 12.695 1 97.69 385 LYS B C 1
ATOM 6036 O O . LYS B 1 385 ? -12.406 -17.875 11.484 1 97.69 385 LYS B O 1
ATOM 6041 N N . GLN B 1 386 ? -12.242 -18.641 13.539 1 96.44 386 GLN B N 1
ATOM 6042 C CA . GLN B 1 386 ? -11.727 -19.953 13.141 1 96.44 386 GLN B CA 1
ATOM 6043 C C . GLN B 1 386 ? -12.797 -21.031 13.305 1 96.44 386 GLN B C 1
ATOM 6045 O O . GLN B 1 386 ? -13.484 -21.078 14.32 1 96.44 386 GLN B O 1
ATOM 6050 N N . LYS B 1 387 ? -13.008 -21.75 12.289 1 94 387 LYS B N 1
ATOM 6051 C CA . LYS B 1 387 ? -14.031 -22.781 12.297 1 94 387 LYS B CA 1
ATOM 6052 C C . LYS B 1 387 ? -13.719 -23.859 13.336 1 94 387 LYS B C 1
ATOM 6054 O O . LYS B 1 387 ? -12.594 -24.375 13.391 1 94 387 LYS B O 1
#

Solvent-accessible surface area (backbone atoms only — not comparable to full-atom values): 36673 Å² total; per-residue (Å²): 135,49,38,22,37,40,41,66,22,66,30,59,55,62,28,27,35,46,35,56,60,46,21,54,76,66,73,41,65,39,56,54,39,49,61,61,36,30,31,55,26,26,22,44,51,46,82,31,48,43,31,56,28,29,32,38,46,2,39,60,72,51,48,92,76,55,64,66,90,32,45,44,37,37,38,26,13,30,40,45,66,72,34,44,19,28,33,61,31,33,56,38,35,56,77,68,67,53,67,42,54,29,46,63,32,20,30,24,20,21,26,23,13,27,57,54,44,50,57,51,39,51,24,43,27,70,70,34,76,82,26,26,24,39,38,27,9,15,14,58,41,47,45,48,83,94,40,92,51,34,83,35,22,9,24,24,14,32,17,35,34,34,23,67,71,30,42,32,30,34,46,49,87,69,68,23,37,40,35,48,64,48,83,32,33,38,20,45,57,88,44,80,42,43,48,69,40,66,71,59,34,52,52,48,52,48,51,46,45,53,61,10,48,53,54,35,29,62,74,67,70,52,57,72,73,65,39,55,27,56,35,40,36,31,65,37,46,37,62,32,48,57,47,48,53,61,66,43,58,91,54,55,68,69,50,40,49,46,35,50,54,38,35,54,32,14,39,50,50,42,18,51,26,28,10,14,51,21,19,22,31,56,44,16,46,49,24,23,66,62,65,43,90,82,51,63,64,38,28,36,37,40,39,41,48,10,44,25,31,39,29,37,22,39,42,28,24,32,28,72,68,26,70,80,57,57,57,56,67,59,52,51,48,58,66,67,68,35,43,80,42,53,65,68,56,45,52,51,38,53,58,57,57,59,51,78,80,58,48,69,45,78,50,84,73,87,67,58,80,68,39,46,26,35,36,30,21,55,85,69,37,77,37,75,44,64,76,136,48,39,22,38,40,40,67,25,68,31,59,54,61,26,28,36,45,35,56,60,47,22,53,75,65,75,42,64,41,54,54,39,48,61,63,36,29,31,55,26,25,22,44,51,45,83,30,48,45,33,55,26,29,32,39,44,2,39,59,73,50,49,91,76,53,64,66,88,32,46,44,36,37,39,27,11,29,39,44,66,72,35,41,19,29,34,59,32,32,57,38,35,56,76,67,66,53,68,43,55,28,46,65,31,21,31,26,19,20,26,24,13,28,56,53,44,50,55,50,39,51,24,42,27,69,70,35,75,81,25,26,23,38,38,28,10,13,14,58,41,48,45,47,84,94,40,91,50,35,84,34,24,9,24,24,13,30,17,35,34,35,23,66,70,30,42,33,28,33,46,49,86,70,69,24,37,41,34,49,65,47,86,32,33,37,21,44,59,88,45,79,42,44,48,68,39,66,70,60,35,53,53,50,52,48,50,47,45,54,62,10,47,55,54,35,29,62,74,67,71,52,55,72,74,64,40,53,26,57,34,38,38,32,65,37,45,36,61,33,48,56,47,47,52,62,66,42,57,92,55,56,68,68,49,40,49,46,34,50,54,36,34,54,33,16,37,50,50,43,19,50,26,28,10,14,51,22,19,23,31,57,45,16,44,50,23,24,68,63,65,44,88,80,50,63,62,37,28,36,35,40,39,42,47,10,44,24,32,41,30,38,24,38,42,28,24,32,28,73,68,25,70,78,58,56,58,59,69,61,52,51,48,57,65,65,68,35,44,79,43,54,66,69,56,46,51,51,38,53,58,56,53,59,52,78,81,56,48,70,45,78,50,85,73,87,66,58,80,68,39,44,25,34,36,31,22,55,85,71,38,75,38,75,45,65,75

Foldseek 3Di:
DFKDFAFKFKDADQEKAALQLVCVVLVHDSCCLCPVQNAGIATFDFPWDAQLLQQLQRCVVCVVVDDLVQAAEEEEEEPRDDDPPDASRVVSCVVSVHDPRHYYHYFYFWQCGQVVVRVVQRVVQVVPPSHKYKYKAWYWAFADPSDPLHSQTFTMMMMTMMHPPHQWKGFDDDKFKDDDQDPQKDADPVALHIDHDDVVVLVVLLVRLVRTVVVRCVVVVHALLLAQEEFEQPSTLVSVVVSVCVSCPPHDPVSNVRHVVLSVQLCVVCSLGGHRINCRRVSSVLSSRLRHDDAFFHKYKGWTFGPSTMIMITIITTHPPNNVNHDNVVVVCSSVSRHHDRPVVSNVSSVNSSDDADQDDADDDPDDAQRKTFGGHHNNRIDIDGD/DFKDFAFKFKFADQEKAALLLVCVVLVHDSCCLCPVQNAGIATFDFPWDAQLLQQLQRCVVCVVVDDLVQAAEEEEEEPRDDDPPDASRVVSCVVSVHDPRHYYHYFYFKQCGQVVVRVVQRVVQVVPPSHKYKYKAWYWAFADPSDPLHSQTFTMMMMTMMHPPHQWKGFDDDKFKDDDQDPQWDADPVALHIDHDPVVVLVVLLVRLVRTVVVRCVVVVHALLLAQEEFEQPSTLVSVVVSVCVSCPPHDPVSNVRHVVLSVQLCVVCSLGGHGINCRRVSSVLSSSLRHDDDFFHKYKGWTFGPSTMIMITIITTHPPNVVNHDNVVVVCSSVSRHHDRPVVSNVSSVNSSDDADQDDADDDPDDAQRKTFGGHHNNHIDIDGD

pLDDT: mean 96.84, std 3.31, range [80.0, 98.94]

InterPro domains:
  IPR011554 Hydroxymethylglutaryl-CoA synthase, prokaryotic [TIGR01835] (3-384)
  IPR013528 Hydroxymethylglutaryl-coenzyme A synthase, N-terminal [PF01154] (2-164)
  IPR013746 Hydroxymethylglutaryl-coenzyme A synthase, C-terminal domain [PF08540] (264-386)
  IPR016039 Thiolase-like [G3DSA:3.40.47.10] (3-384)
  IPR016039 Thiolase-like [G3DSA:3.40.47.10] (174-319)
  IPR016039 Thiolase-like [SSF53901] (2-166)
  IPR016039 Thiolase-like [SSF53901] (168-385)

Radius of gyration: 25.34 Å; Cα contacts (8 Å, |Δi|>4): 2025; chains: 2; bounding box: 52×67×65 Å

Secondary structure (DSSP, 8-state):
--EEEEEEEEE--SEEEEHHHHHHHTT--HHIIIIII--SEEE---TT--HHHHHHHHHHTTGGGS-TTTEEEEEEE-SS-SBSSS-THHHHHHHTT--TT-EEEEEEBTBTHHHHHHHHHHHHHHHSTT-EEEEEEEEEE---TTSTTGGG-EEEEEEEEEEES-SSEEEPS--EEEE----SEE-BTT-SS-EE-HHHHHHHHHHHHHHHHHHHHHHHT--GGG-SEEEE--SSHHHHHHHHHHHHTT--HHHHHHHHHHHHHHTHHHHHHB--GGGHHHHHHHHHHHHS---TT-EEEEEEEETTTEEEEEEEEEPTTGGGG--HHHHHHHHHTPEEEPHHHHHHHHHHHTSPPPSEEE----SPTT-EEEEEEETTEEEEEE-/--EEEEEEEEE--SEEEEHHHHHHHTT--HHIIIIII--SEEE---TT--HHHHHHHHHHTTGGGS-TTTEEEEEEE-SS-SBSSS-THHHHHHHTT--TT-EEEEEEBTBTHHHHHHHHHHHHHHHSTT-EEEEEEEEEE---TTSTTGGG-EEEEEEEEEEES-SSEEEPS--EEEE----SEE-BTT-SS-EE-HHHHHHHHHHHHHHHHHHHHHHHT--GGG-SEEEE--SSHHHHHHHHHHHHTT--HHHHHHHHHHHHHHTHHHHHHB--GGGHHHHHHHHHHHHS---TT-EEEEEEEETTTEEEEEEEEEPTTGGGG--HHHHHHHHHTPEEEPHHHHHHHHHHHTSPPPSEEE----SPTT-EEEEEEETTEEEEEE-

Organism: Lactobacillus delbrueckii subsp. bulgaricus (strain ATCC 11842 / DSM 20081 / BCRC 10696 / JCM 1002 / NBRC 13953 / NCIMB 11778 / NCTC 12712 / WDCM 00102 / Lb 14) (NCBI:txid390333)